Protein 7PU4 (pdb70)

Solvent-accessible surface area: 22772 Å² total; per-residue (Å²): 129,30,58,0,0,3,1,2,0,5,70,119,61,104,62,25,56,42,2,1,89,7,1,65,101,2,0,83,60,18,51,19,127,10,58,54,33,38,0,103,86,54,43,73,90,0,30,55,44,0,73,51,0,50,93,55,44,25,51,0,0,2,0,1,1,19,68,41,92,34,0,44,64,2,0,30,77,0,102,152,48,62,12,17,3,0,0,5,37,90,25,3,97,22,159,57,48,5,33,0,8,1,77,6,39,19,99,95,0,0,33,26,0,0,90,29,0,7,148,15,2,71,84,107,68,69,105,66,5,24,3,2,2,3,11,1,70,100,109,30,128,49,2,90,40,17,4,76,0,0,24,46,25,1,95,138,85,119,51,17,48,80,35,15,79,82,14,0,80,43,60,84,114,46,0,81,57,13,1,91,60,16,13,94,67,59,72,84,1,54,0,2,0,0,5,15,0,31,0,0,24,0,0,21,41,2,0,85,77,64,51,50,93,82,0,54,0,0,0,0,33,13,40,74,92,0,11,72,4,2,54,129,48,49,14,0,0,0,0,0,23,10,7,24,91,2,0,0,28,13,0,0,0,8,0,1,5,38,69,121,52,25,149,63,16,1,23,56,9,37,17,14,5,35,41,0,7,94,101,52,24,74,105,39,77,129,190,73,17,72,0,0,3,1,2,0,5,60,125,65,106,74,17,52,57,2,0,87,15,2,64,110,3,0,83,62,14,34,7,37,10,60,38,32,41,0,127,95,68,51,69,30,0,34,57,47,0,79,52,0,49,94,47,44,24,48,0,0,1,0,0,0,28,66,43,90,38,0,46,68,1,0,72,81,0,106,92,51,64,11,13,3,0,0,6,33,92,28,6,94,19,157,49,33,4,33,0,11,1,75,7,26,17,100,91,0,0,28,29,0,0,90,34,0,11,152,17,0,76,92,89,53,73,137,34,140,86,1,11,4,0,1,0,10,0,80,104,108,29,115,49,3,82,39,16,4,77,0,0,22,50,19,2,96,137,86,121,44,16,108,70,30,13,79,79,30,0,95,46,60,114,114,36,0,74,75,20,0,85,75,3,18,160,71,57,75,75,0,71,0,0,0,0,6,15,0,30,0,0,14,1,0,22,32,1,0,69,75,62,54,57,85,65,0,38,0,0,0,0,40,12,43,74,83,0,6,70,3,3,109,108,52,82,11,0,0,0,0,0,31,14,11,26,90,4,0,0,37,13,0,0,0,8,0,0,5,38,68,124,51,22,144,53,18,0,24,60,10,39,14,7,6,30,40,0,8,94,103,56,11,100,114,38,102

B-factor: mean 43.07, std 12.14, range [23.6, 108.18]

InterPro domains:
  IPR025997 Periplasmic binding protein [PF13407] (34-293)
  IPR028082 Periplasmic binding protein-like I [SSF53822] (11-318)

Radius of gyration: 25.42 Å; Cα contacts (8 Å, |Δi|>4): 1261; chains: 4; bounding box: 66×58×66 Å

Organism: Thermotoga maritima (strain ATCC 43589 / DSM 3109 / JCM 10099 / NBRC 100826 / MSB8) (NCBI:txid243274)

Nearest PDB structures (foldseek):
  7pu4-assembly2_C  TM=9.913E-01  e=2.679E-23  Thermotoga maritima MSB8
  2fn9-assembly2_B  TM=9.863E-01  e=1.160E-19  Thermotoga maritima MSB8
  2fn8-assembly1_A  TM=9.149E-01  e=9.519E-20  Thermotoga maritima MSB8
  4ry0-assembly1_A  TM=9.116E-01  e=3.263E-10  Rhizobium etli CFN 42
  4ys6-assembly1_A  TM=8.761E-01  e=2.545E-07  Lachnoclostridium phytofermentans ISDg

Structure (mmCIF, N/CA/C/O backbone):
data_7PU4
#
_entry.id   7PU4
#
_cell.length_a   65.210
_cell.length_b   84.200
_cell.length_c   103.800
_cell.angle_alpha   90.000
_cell.angle_beta   90.000
_cell.angle_gamma   90.000
#
_symmetry.space_group_name_H-M   'P 21 21 21'
#
loop_
_entity.id
_entity.type
_entity.pdbx_description
1 polymer 'Ribose ABC transporter, periplasmic ribose-binding protein'
2 polymer 'Ribose ABC transporter, periplasmic ribose-binding protein'
3 water water
#
loop_
_atom_site.group_PDB
_atom_site.id
_atom_site.type_symbol
_atom_site.label_atom_id
_atom_site.label_alt_id
_atom_site.label_comp_id
_atom_site.label_asym_id
_atom_site.label_entity_id
_atom_site.label_seq_id
_atom_site.pdbx_PDB_ins_code
_atom_site.Cartn_x
_atom_site.Cartn_y
_atom_site.Cartn_z
_atom_site.occupancy
_atom_site.B_iso_or_equiv
_atom_site.auth_seq_id
_atom_site.auth_comp_id
_atom_site.auth_asym_id
_atom_site.auth_atom_id
_atom_site.pdbx_PDB_model_num
ATOM 1 N N . LYS A 1 2 ? -30.97446 1.71972 -37.39068 1.000 70.12111 2 LYS A N 1
ATOM 2 C CA . LYS A 1 2 ? -30.99890 2.50787 -38.62240 1.000 74.19263 2 LYS A CA 1
ATOM 3 C C . LYS A 1 2 ? -30.44760 3.90532 -38.36496 1.000 71.39536 2 LYS A C 1
ATOM 4 O O . LYS A 1 2 ? -30.86082 4.59399 -37.43291 1.000 72.39742 2 LYS A O 1
ATOM 6 N N . GLY A 1 3 ? -29.51526 4.31663 -39.21090 1.000 53.87025 3 GLY A N 1
ATOM 7 C CA . GLY A 1 3 ? -28.72283 5.50351 -39.00393 1.000 45.11674 3 GLY A CA 1
ATOM 8 C C . GLY A 1 3 ? -27.26573 5.21320 -39.26671 1.000 40.97896 3 GLY A C 1
ATOM 9 O O . GLY A 1 3 ? -26.87788 4.09935 -39.61631 1.000 39.71956 3 GLY A O 1
ATOM 10 N N . LYS A 1 4 ? -26.44262 6.24871 -39.09532 1.000 36.19304 4 LYS A N 1
ATOM 11 C CA . LYS A 1 4 ? -25.02891 6.12199 -39.41324 1.000 35.73492 4 LYS A CA 1
ATOM 12 C C . LYS A 1 4 ? -24.16593 6.86907 -38.40798 1.000 35.86625 4 LYS A C 1
ATOM 13 O O . LYS A 1 4 ? -24.55108 7.92684 -37.89282 1.000 33.66549 4 LYS A O 1
ATOM 19 N N . MET A 1 5 ? -22.99720 6.29302 -38.11333 1.000 34.68537 5 MET A N 1
ATOM 20 C CA . MET A 1 5 ? -22.02664 6.93315 -37.23870 1.000 33.01872 5 MET A CA 1
ATOM 21 C C . MET A 1 5 ? -20.70882 7.18973 -37.94254 1.000 32.61607 5 MET A C 1
ATOM 22 O O . MET A 1 5 ? -20.23472 6.37012 -38.73991 1.000 32.01480 5 MET A O 1
ATOM 27 N N . ALA A 1 6 ? -20.14171 8.35778 -37.64641 1.000 31.86977 6 ALA A N 1
ATOM 28 C CA . ALA A 1 6 ? -18.84569 8.75251 -38.17025 1.000 31.06735 6 ALA A CA 1
ATOM 29 C C . ALA A 1 6 ? -17.78029 8.39126 -37.14234 1.000 33.26370 6 ALA A C 1
ATOM 30 O O . ALA A 1 6 ? -17.89547 8.76243 -35.96519 1.000 34.05170 6 ALA A O 1
ATOM 32 N N . ILE A 1 7 ? -16.77637 7.62799 -37.57651 1.000 29.96029 7 ILE A N 1
ATOM 33 C CA . ILE A 1 7 ? -15.64877 7.22294 -36.73506 1.000 29.69761 7 ILE A CA 1
ATOM 34 C C . ILE A 1 7 ? -14.47590 8.12596 -37.08696 1.000 32.16989 7 ILE A C 1
ATOM 35 O O . ILE A 1 7 ? -13.79591 7.92573 -38.09622 1.000 31.86181 7 ILE A O 1
ATOM 40 N N . VAL A 1 8 ? -14.23901 9.13827 -36.26353 1.000 30.24110 8 VAL A N 1
ATOM 41 C CA . VAL A 1 8 ? -13.26664 10.17758 -36.57606 1.000 31.82165 8 VAL A CA 1
ATOM 42 C C . VAL A 1 8 ? -12.01722 9.88113 -35.75845 1.000 35.66892 8 VAL A C 1
ATOM 43 O O . VAL A 1 8 ? -12.00754 10.02270 -34.52561 1.000 34.53788 8 VAL A O 1
ATOM 47 N N . ILE A 1 9 ? -10.96610 9.42512 -36.43216 1.000 31.65365 9 ILE A N 1
ATOM 48 C CA . ILE A 1 9 ? -9.77578 8.92405 -35.75709 1.000 31.79721 9 ILE A CA 1
ATOM 49 C C . ILE A 1 9 ? -8.65028 9.92645 -35.98433 1.000 36.67832 9 ILE A C 1
ATOM 50 O O . ILE A 1 9 ? -8.54261 10.52551 -37.06369 1.000 37.68854 9 ILE A O 1
ATOM 55 N N . SER A 1 10 ? -7.84257 10.15460 -34.94342 1.000 37.23812 10 SER A N 1
ATOM 56 C CA . SER A 1 10 ? -6.83518 11.21203 -35.00668 1.000 36.31020 10 SER A CA 1
ATOM 57 C C . SER A 1 10 ? -5.75937 10.91149 -36.04384 1.000 38.98570 10 SER A C 1
ATOM 58 O O . SER A 1 10 ? -5.25400 11.83247 -36.70456 1.000 40.80299 10 SER A O 1
ATOM 61 N N . THR A 1 11 ? -5.42988 9.63414 -36.22511 1.000 38.66937 11 THR A N 1
ATOM 62 C CA . THR A 1 11 ? -4.44537 9.21392 -37.20671 1.000 39.36301 11 THR A CA 1
ATOM 63 C C . THR A 1 11 ? -4.65809 7.73106 -37.45177 1.000 38.84299 11 THR A C 1
ATOM 64 O O . THR A 1 11 ? -5.41011 7.06271 -36.74330 1.000 36.68114 11 THR A O 1
ATOM 68 N N . LEU A 1 12 ? -3.99026 7.22636 -38.48064 1.000 40.60388 12 LEU A N 1
ATOM 69 C CA . LEU A 1 12 ? -3.93119 5.79002 -38.71687 1.000 40.27757 12 LEU A CA 1
ATOM 70 C C . LEU A 1 12 ? -2.48338 5.32821 -38.84033 1.000 42.01914 12 LEU A C 1
ATOM 71 O O . LEU A 1 12 ? -2.23421 4.22388 -39.32179 1.000 42.54858 12 LEU A O 1
ATOM 76 N N . ASN A 1 13 ? -1.52485 6.16164 -38.40926 1.000 41.39281 13 ASN A N 1
ATOM 77 C CA . ASN A 1 13 ? -0.10227 5.92624 -38.64375 1.000 43.97303 13 ASN A CA 1
ATOM 78 C C . ASN A 1 13 ? 0.52421 4.96583 -37.63654 1.000 44.31889 13 ASN A C 1
ATOM 79 O O . ASN A 1 13 ? 1.75199 4.82238 -37.62046 1.000 45.86895 13 ASN A O 1
ATOM 84 N N . ASN A 1 14 ? -0.29285 4.29371 -36.82667 1.000 42.74504 14 ASN A N 1
ATOM 85 C CA . ASN A 1 14 ? 0.16341 3.43655 -35.74083 1.000 42.02392 14 ASN A CA 1
ATOM 86 C C . ASN A 1 14 ? -0.90318 2.39783 -35.41115 1.000 37.54965 14 ASN A C 1
ATOM 87 O O . ASN A 1 14 ? -2.09486 2.72700 -35.46339 1.000 37.76009 14 ASN A O 1
ATOM 92 N N . PRO A 1 15 ? -0.54290 1.15252 -35.08367 1.000 40.04490 15 PRO A N 1
ATOM 93 C CA . PRO A 1 15 ? -1.59067 0.12442 -34.90017 1.000 41.93947 15 PRO A CA 1
ATOM 94 C C . PRO A 1 15 ? -2.59282 0.41109 -33.78074 1.000 35.73371 15 PRO A C 1
ATOM 95 O O . PRO A 1 15 ? -3.73269 -0.06399 -33.86238 1.000 32.65118 15 PRO A O 1
ATOM 99 N N . TRP A 1 16 ? -2.22553 1.17277 -32.74984 1.000 38.63130 16 TRP A N 1
ATOM 100 C CA . TRP A 1 16 ? -3.18235 1.49136 -31.68743 1.000 37.00757 16 TRP A CA 1
ATOM 101 C C . TRP A 1 16 ? -4.41785 2.20047 -32.24321 1.000 34.88302 16 TRP A C 1
ATOM 102 O O . TRP A 1 16 ? -5.55328 1.84525 -31.91682 1.000 31.19322 16 TRP A O 1
ATOM 113 N N . PHE A 1 17 ? -4.21928 3.21721 -33.08508 1.000 34.83467 17 PHE A N 1
ATOM 114 C CA . PHE A 1 17 ? -5.37653 3.93924 -33.59833 1.000 32.07525 17 PHE A CA 1
ATOM 115 C C . PHE A 1 17 ? -6.12608 3.14574 -34.65501 1.000 30.85684 17 PHE A C 1
ATOM 116 O O . PHE A 1 17 ? -7.35318 3.28226 -34.77554 1.000 28.23847 17 PHE A O 1
ATOM 124 N N . VAL A 1 18 ? -5.41473 2.29564 -35.40591 1.000 33.31311 18 VAL A N 1
ATOM 125 C CA . VAL A 1 18 ? -6.07959 1.41387 -36.35259 1.000 30.84496 18 VAL A CA 1
ATOM 126 C C . VAL A 1 18 ? -7.06241 0.51918 -35.61651 1.000 30.49124 18 VAL A C 1
ATOM 127 O O . VAL A 1 18 ? -8.20756 0.34399 -36.04627 1.000 29.16923 18 VAL A O 1
ATOM 131 N N . VAL A 1 19 ? -6.64390 -0.03225 -34.47169 1.000 29.62909 19 VAL A N 1
ATOM 132 C CA . VAL A 1 19 ? -7.51654 -0.92735 -33.72066 1.000 28.32321 19 VAL A CA 1
ATOM 133 C C . VAL A 1 19 ? -8.75152 -0.18390 -33.24605 1.000 27.21719 19 VAL A C 1
ATOM 134 O O . VAL A 1 19 ? -9.87687 -0.67973 -33.37102 1.000 27.32180 19 VAL A O 1
ATOM 138 N N . LEU A 1 20 ? -8.55885 1.01943 -32.68410 1.000 28.40692 20 LEU A N 1
ATOM 139 C CA . LEU A 1 20 ? -9.69293 1.82203 -32.23752 1.000 28.84841 20 LEU A CA 1
ATOM 140 C C . LEU A 1 20 ? -10.69280 2.03423 -33.36754 1.000 27.16085 20 LEU A C 1
ATOM 141 O O . LEU A 1 20 ? -11.89759 1.81763 -33.19702 1.000 27.75259 20 LEU A O 1
ATOM 146 N N . ALA A 1 21 ? -10.19185 2.43854 -34.53964 1.000 28.52613 21 ALA A N 1
ATOM 147 C CA . ALA A 1 21 ? -11.06476 2.82621 -35.64326 1.000 28.33041 21 ALA A CA 1
ATOM 148 C C . ALA A 1 21 ? -11.83159 1.62981 -36.19645 1.000 27.30608 21 ALA A C 1
ATOM 149 O O . ALA A 1 21 ? -13.06172 1.68851 -36.35579 1.000 26.72103 21 ALA A O 1
ATOM 151 N N . GLU A 1 22 ? -11.12618 0.53792 -36.50972 1.000 26.74421 22 GLU A N 1
ATOM 152 C CA . GLU A 1 22 ? -11.82307 -0.60390 -37.09085 1.000 27.41878 22 GLU A CA 1
ATOM 153 C C . GLU A 1 22 ? -12.78747 -1.23197 -36.09862 1.000 26.41984 22 GLU A C 1
ATOM 154 O O . GLU A 1 22 ? -13.85005 -1.73139 -36.50091 1.000 26.33752 22 GLU A O 1
ATOM 160 N N . THR A 1 23 ? -12.46566 -1.17758 -34.79505 1.000 26.24762 23 THR A N 1
ATOM 161 C CA . THR A 1 23 ? -13.34164 -1.78292 -33.79411 1.000 26.92004 23 THR A CA 1
ATOM 162 C C . THR A 1 23 ? -14.62551 -0.98414 -33.64041 1.000 27.34572 23 THR A C 1
ATOM 163 O O . THR A 1 23 ? -15.71563 -1.56589 -33.58278 1.000 26.79299 23 THR A O 1
ATOM 167 N N . ALA A 1 24 ? -14.52572 0.35138 -33.58065 1.000 26.05736 24 ALA A N 1
ATOM 168 C CA . ALA A 1 24 ? -15.74016 1.15367 -33.49642 1.000 27.59990 24 ALA A CA 1
ATOM 169 C C . ALA A 1 24 ? -16.61044 0.96268 -34.73646 1.000 26.80080 24 ALA A C 1
ATOM 170 O O . ALA A 1 24 ? -17.83454 0.81151 -34.63069 1.000 25.60392 24 ALA A O 1
ATOM 172 N N . LYS A 1 25 ? -15.99821 0.95626 -35.92421 1.000 25.82599 25 LYS A N 1
ATOM 173 C CA . LYS A 1 25 ? -16.77799 0.75123 -37.13941 1.000 26.91481 25 LYS A CA 1
ATOM 174 C C . LYS A 1 25 ? -17.48004 -0.60121 -37.09911 1.000 27.68892 25 LYS A C 1
ATOM 175 O O . LYS A 1 25 ? -18.68295 -0.70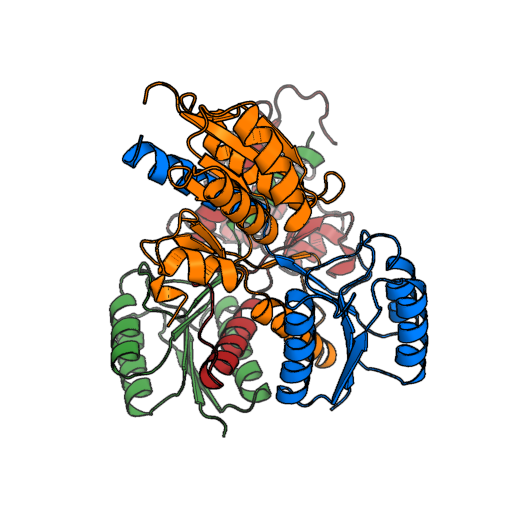403 -37.37368 1.000 29.20008 25 LYS A O 1
ATOM 181 N N . GLN A 1 26 ? -16.75006 -1.64477 -36.70950 1.000 25.15637 26 GLN A N 1
ATOM 182 C CA . GLN A 1 26 ? -17.33442 -2.98776 -36.70252 1.000 28.35602 26 GLN A CA 1
ATOM 183 C C . GLN A 1 26 ? -18.48516 -3.06994 -35.72191 1.000 28.19817 26 GLN A C 1
ATOM 184 O O . GLN A 1 26 ? -19.53809 -3.64101 -36.03087 1.000 31.60770 26 GLN A O 1
ATOM 190 N N . ARG A 1 27 ? -18.29861 -2.51288 -34.51792 1.000 24.72145 27 ARG A N 1
ATOM 191 C CA . ARG A 1 27 ? -19.35661 -2.56300 -33.51965 1.000 24.36829 27 ARG A CA 1
ATOM 192 C C . ARG A 1 27 ? -20.58766 -1.78451 -33.97596 1.000 25.87074 27 ARG A C 1
ATOM 193 O O . AR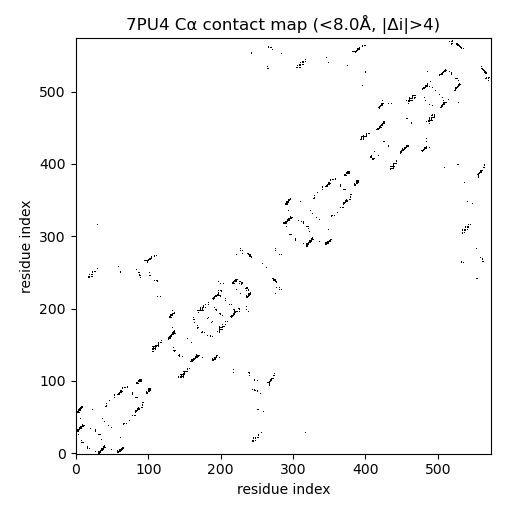G A 1 27 ? -21.71842 -2.20245 -33.72757 1.000 26.98369 27 ARG A O 1
ATOM 201 N N . ALA A 1 28 ? -20.39775 -0.61869 -34.60106 1.000 25.60066 28 ALA A N 1
ATOM 202 C CA . ALA A 1 28 ? -21.56701 0.12749 -35.06291 1.000 28.80415 28 ALA A CA 1
ATOM 203 C C . ALA A 1 28 ? -22.38418 -0.71756 -36.03795 1.000 29.03090 28 ALA A C 1
ATOM 204 O O . ALA A 1 28 ? -23.62344 -0.75606 -35.97206 1.000 27.70758 28 ALA A O 1
ATOM 206 N N . GLU A 1 29 ? -21.69547 -1.44997 -36.90564 1.000 28.31077 29 GLU A N 1
ATOM 207 C CA . GLU A 1 29 ? -22.38825 -2.24936 -37.90372 1.000 32.03277 29 GLU A CA 1
ATOM 208 C C . GLU A 1 29 ? -23.05612 -3.46298 -37.27654 1.000 30.86633 29 GLU A C 1
ATOM 209 O O . GLU A 1 29 ? -24.17517 -3.81408 -37.65793 1.000 30.92863 29 GLU A O 1
ATOM 215 N N . GLN A 1 30 ? -22.41795 -4.07500 -36.27299 1.000 31.22222 30 GLN A N 1
ATOM 216 C CA . GLN A 1 30 ? -23.07803 -5.14283 -35.51875 1.000 33.01219 30 GLN A CA 1
ATOM 217 C C . GLN A 1 30 ? -24.36475 -4.66448 -34.85508 1.000 31.66560 30 GLN A C 1
ATOM 218 O O . GLN A 1 30 ? -25.29615 -5.46245 -34.69093 1.000 33.06598 30 GLN A O 1
ATOM 224 N N . LEU A 1 31 ? -24.44096 -3.38321 -34.44823 1.000 29.60051 31 LEU A N 1
ATOM 225 C CA . LEU A 1 31 ? -25.62992 -2.83919 -33.79937 1.000 29.46311 31 LEU A CA 1
ATOM 226 C C . LEU A 1 31 ? -26.61747 -2.20368 -34.78014 1.000 32.73615 31 LEU A C 1
ATOM 227 O O . LEU A 1 31 ? -27.53223 -1.49630 -34.34273 1.000 35.51115 31 LEU A O 1
ATOM 232 N N . GLY A 1 32 ? -26.45041 -2.41681 -36.08676 1.000 34.54323 32 GLY A N 1
ATOM 233 C CA . GLY A 1 32 ? -27.47442 -2.04454 -37.04537 1.000 35.28277 32 GLY A CA 1
ATOM 234 C C . GLY A 1 32 ? -27.27444 -0.70768 -37.71510 1.000 36.21732 32 GLY A C 1
ATOM 235 O O . GLY A 1 32 ? -28.17368 -0.25009 -38.44087 1.000 37.77889 32 GLY A O 1
ATOM 236 N N . TYR A 1 33 ? -26.13253 -0.07760 -37.49907 1.000 32.44329 33 TYR A N 1
ATOM 237 C CA . TYR A 1 33 ? -25.80191 1.22105 -38.05030 1.000 34.72718 33 TYR A CA 1
ATOM 238 C C . TYR A 1 33 ? -24.85346 1.06496 -39.23588 1.000 35.79423 33 TYR A C 1
ATOM 239 O O . TYR A 1 33 ? -24.13085 0.07467 -39.36116 1.000 36.64017 33 TYR A O 1
ATOM 248 N N . GLU A 1 34 ? -24.87319 2.05326 -40.12021 1.000 33.92798 34 GLU A N 1
ATOM 249 C CA . GLU A 1 34 ? -23.78801 2.21466 -41.07167 1.000 36.49647 34 GLU A CA 1
ATOM 250 C C . GLU A 1 34 ? -22.69194 3.02951 -40.41229 1.000 34.19322 34 GLU A C 1
ATOM 251 O O . GLU A 1 34 ? -22.96240 3.82598 -39.51799 1.000 33.08280 34 GLU A O 1
ATOM 257 N N . ALA A 1 35 ? -21.44594 2.80106 -40.81486 1.000 35.51701 35 ALA A N 1
ATOM 258 C CA . ALA A 1 35 ? -20.36162 3.56587 -40.21086 1.000 33.26747 35 ALA A CA 1
ATOM 259 C C . ALA A 1 35 ? -19.24823 3.78535 -41.22265 1.000 33.25171 35 ALA A C 1
ATOM 260 O O . ALA A 1 35 ? -19.04337 2.98298 -42.13854 1.000 31.16793 35 ALA A O 1
ATOM 262 N N . THR A 1 36 ? -18.52975 4.89228 -41.04841 1.000 34.65196 36 THR A N 1
ATOM 263 C CA . THR A 1 36 ? -17.44309 5.27049 -41.93964 1.000 32.29270 36 THR A CA 1
ATOM 264 C C . THR A 1 36 ? -16.30611 5.85418 -41.12207 1.000 31.06026 36 THR A C 1
ATOM 265 O O . THR A 1 36 ? -16.54374 6.62409 -40.19208 1.000 31.85527 36 THR A O 1
ATOM 269 N N . ILE A 1 37 ? -15.07581 5.49964 -41.49091 1.000 33.14581 37 ILE A N 1
ATOM 270 C CA . ILE A 1 37 ? -13.88005 5.99076 -40.81487 1.000 30.11966 37 ILE A CA 1
ATOM 271 C C . ILE A 1 37 ? -13.32925 7.21204 -41.54415 1.000 33.14248 37 ILE A C 1
ATOM 272 O O . ILE A 1 37 ? -13.15415 7.20249 -42.77807 1.000 33.25871 37 ILE A O 1
ATOM 277 N N . PHE A 1 38 ? -13.06851 8.26982 -40.77918 1.000 31.93848 38 PHE A N 1
ATOM 278 C CA . PHE A 1 38 ? -12.43644 9.49193 -41.25825 1.000 33.07492 38 PHE A CA 1
ATOM 279 C C . PHE A 1 38 ? -11.09323 9.66816 -40.55881 1.000 35.77046 38 PHE A C 1
ATOM 280 O O . PHE A 1 38 ? -11.05283 9.83299 -39.33802 1.000 34.56865 38 PHE A O 1
ATOM 288 N N . ASP A 1 39 ? -10.00365 9.67492 -41.32730 1.000 34.27764 39 ASP A N 1
ATOM 289 C CA . ASP A 1 39 ? -8.65261 9.80933 -40.77543 1.000 39.27541 39 ASP A CA 1
ATOM 290 C C . ASP A 1 39 ? -8.23110 11.28564 -40.76785 1.000 39.83498 39 ASP A C 1
ATOM 291 O O . ASP A 1 39 ? -8.20513 11.93675 -41.81883 1.000 40.47008 39 ASP A O 1
ATOM 296 N N . SER A 1 40 ? -7.89593 11.81643 -39.58399 1.000 38.49918 40 SER A N 1
ATOM 297 C CA . SER A 1 40 ? -7.47266 13.21529 -39.50699 1.000 41.89141 40 SER A CA 1
ATOM 298 C C . SER A 1 40 ? -5.99548 13.40684 -39.83342 1.000 43.00858 40 SER A C 1
ATOM 299 O O . SER A 1 40 ? -5.56524 14.55370 -39.98359 1.000 45.76393 40 SER A O 1
ATOM 302 N N . GLN A 1 41 ? -5.20946 12.32322 -39.89615 1.000 43.04126 41 GLN A N 1
ATOM 303 C CA . GLN A 1 41 ? -3.77390 12.37879 -40.21261 1.000 42.76708 41 GLN A CA 1
ATOM 304 C C . GLN A 1 41 ? -3.03004 13.37511 -39.33143 1.000 46.17268 41 GLN A C 1
ATOM 305 O O . GLN A 1 41 ? -2.11675 14.07519 -39.78971 1.000 47.87011 41 GLN A O 1
ATOM 311 N N . ASN A 1 42 ? -3.44208 13.45702 -38.06247 1.000 45.13077 42 ASN A N 1
ATOM 312 C CA . ASN A 1 42 ? -2.82728 14.33130 -37.06082 1.000 45.09210 42 ASN A CA 1
ATOM 313 C C . ASN A 1 42 ? -2.88352 15.79323 -37.48642 1.000 48.04127 42 ASN A C 1
ATOM 314 O O . ASN A 1 42 ? -1.94160 16.55087 -37.27007 1.000 49.97319 42 ASN A O 1
ATOM 319 N N . ASP A 1 43 ? -4.00076 16.19444 -38.08973 1.000 47.56710 43 ASP A N 1
ATOM 320 C CA . ASP A 1 43 ? -4.17741 17.54990 -38.60313 1.000 51.06874 43 ASP A CA 1
ATOM 321 C C . ASP A 1 43 ? -5.56412 18.04024 -38.20603 1.000 48.52958 43 ASP A C 1
ATOM 322 O O . ASP A 1 43 ? -6.56714 17.53320 -38.71073 1.000 46.77918 43 ASP A O 1
ATOM 327 N N . THR A 1 44 ? -5.62510 19.03737 -37.31768 1.000 48.68358 44 THR A N 1
ATOM 328 C CA . THR A 1 44 ? -6.92357 19.54963 -36.88535 1.000 47.81385 44 THR A CA 1
ATOM 329 C C . THR A 1 44 ? -7.68287 20.23401 -38.02386 1.000 47.48953 44 THR A C 1
ATOM 330 O O . THR A 1 44 ? -8.91974 20.22729 -38.02842 1.000 44.52205 44 THR A O 1
ATOM 334 N N . ALA A 1 45 ? -6.98169 20.80402 -39.00904 1.000 51.28897 45 ALA A N 1
ATOM 335 C CA . ALA A 1 45 ? -7.68758 21.33275 -40.17744 1.000 50.61582 45 ALA A CA 1
ATOM 336 C C . ALA A 1 45 ? -8.39221 20.21415 -40.95562 1.000 49.85572 45 ALA A C 1
ATOM 337 O O . ALA A 1 45 ? -9.53433 20.38728 -41.40150 1.000 50.13191 45 ALA A O 1
ATOM 339 N N . LYS A 1 46 ? -7.72647 19.06787 -41.14011 1.000 47.53358 46 LYS A N 1
ATOM 340 C CA . LYS A 1 46 ? -8.36161 17.93293 -41.81147 1.000 48.45679 46 LYS A CA 1
ATOM 341 C C . LYS A 1 46 ? -9.50687 17.37257 -40.97418 1.000 46.19199 46 LYS A C 1
ATOM 342 O O . LYS A 1 46 ? -10.55801 16.99282 -41.50804 1.000 42.46652 46 LYS A O 1
ATOM 348 N N . GLU A 1 47 ? -9.31276 17.30370 -39.65949 1.000 43.87076 47 GLU A N 1
ATOM 349 C CA . GLU A 1 47 ? -10.40223 16.93767 -38.76335 1.000 44.50999 47 GLU A CA 1
ATOM 350 C C . GLU A 1 47 ? -11.60112 17.86617 -38.94322 1.000 43.71301 47 GLU A C 1
ATOM 351 O O . GLU A 1 47 ? -12.73990 17.40238 -39.07248 1.000 42.36858 47 GLU A O 1
ATOM 357 N N . SER A 1 48 ? -11.36438 19.18880 -38.94229 1.000 45.58519 48 SER A N 1
ATOM 358 C CA . SER A 1 48 ? -12.45453 20.14195 -39.14139 1.000 45.64287 48 SER A CA 1
ATOM 359 C C . SER A 1 48 ? -13.14855 19.92670 -40.48009 1.000 48.30183 48 SER A C 1
ATOM 360 O O . SER A 1 48 ? -14.38585 19.95388 -40.55764 1.000 46.80454 48 SER A O 1
ATOM 363 N N . ALA A 1 49 ? -12.37035 19.73421 -41.55055 1.000 44.66386 49 ALA A N 1
ATOM 364 C CA . ALA A 1 49 ? -12.97782 19.48748 -42.84781 1.000 47.93223 49 ALA A CA 1
ATOM 365 C C . ALA A 1 49 ? -13.83518 18.22849 -42.81101 1.000 44.50399 49 ALA A C 1
ATOM 366 O O . ALA A 1 49 ? -14.92907 18.20014 -43.38832 1.000 44.50703 49 ALA A O 1
ATOM 368 N N . HIS A 1 50 ? -13.37140 17.18487 -42.11952 1.000 43.72746 50 HIS A N 1
ATOM 369 C CA . HIS A 1 50 ? -14.20181 15.99505 -41.98308 1.000 41.32289 50 HIS A CA 1
ATOM 370 C C . HIS A 1 50 ? -15.49121 16.31111 -41.22974 1.000 42.58067 50 HIS A C 1
ATOM 371 O O . HIS A 1 50 ? -16.57568 15.85732 -41.62084 1.000 38.91061 50 HIS A O 1
ATOM 378 N N . PHE A 1 51 ? -15.39526 17.08108 -40.13361 1.000 43.32949 51 PHE A N 1
ATOM 379 C CA . PHE A 1 51 ? -16.60388 17.45145 -39.40656 1.000 43.37968 51 PHE A CA 1
ATOM 380 C C . PHE A 1 51 ? -17.57087 18.18625 -40.32567 1.000 45.55473 51 PHE A C 1
ATOM 381 O O . PHE A 1 51 ? -18.78603 17.95988 -40.27128 1.000 46.79281 51 PHE A O 1
ATOM 389 N N . ASP A 1 52 ? -17.04696 19.04184 -41.20521 1.000 46.08491 52 ASP A N 1
ATOM 390 C CA . ASP A 1 52 ? -17.91330 19.71546 -42.16526 1.000 45.20129 52 ASP A CA 1
ATOM 391 C C . ASP A 1 52 ? -18.66604 18.69602 -43.00505 1.000 45.90195 52 ASP A C 1
ATOM 392 O O . ASP A 1 52 ? -19.89468 18.76993 -43.13905 1.000 47.59127 52 ASP A O 1
ATOM 397 N N . ALA A 1 53 ? -17.93789 17.72587 -43.56834 1.000 44.18114 53 ALA A N 1
ATOM 398 C CA . ALA A 1 53 ? -18.57495 16.70384 -44.39178 1.000 46.59456 53 ALA A CA 1
ATOM 399 C C . ALA A 1 53 ? -19.59805 15.92362 -43.58554 1.000 44.05617 53 ALA A C 1
ATOM 400 O O . ALA A 1 53 ? -20.70366 15.64219 -44.07130 1.000 43.27360 53 ALA A O 1
ATOM 402 N N . ILE A 1 54 ? -19.24130 15.57383 -42.34529 1.000 42.78823 54 ILE A N 1
ATOM 403 C CA . ILE A 1 54 ? -20.08751 14.73941 -41.49816 1.000 40.02081 54 ILE A CA 1
ATOM 404 C C . ILE A 1 54 ? -21.39933 15.44939 -41.17603 1.000 43.74487 54 ILE A C 1
ATOM 405 O O . ILE A 1 54 ? -22.48337 14.85027 -41.23517 1.000 39.90645 54 ILE A O 1
ATOM 410 N N . ILE A 1 55 ? -21.32164 16.74082 -40.83804 1.000 44.78160 55 ILE A N 1
ATOM 411 C CA . ILE A 1 55 ? -22.52956 17.53044 -40.59915 1.000 49.56087 55 ILE A CA 1
ATOM 412 C C . ILE A 1 55 ? -23.34797 17.65121 -41.87433 1.000 44.66286 55 ILE A C 1
ATOM 413 O O . ILE A 1 55 ? -24.57349 17.48836 -41.86478 1.000 46.17855 55 ILE A O 1
ATOM 418 N N . ALA A 1 56 ? -22.68544 17.95012 -42.99027 1.000 45.91286 56 ALA A N 1
ATOM 419 C CA . ALA A 1 56 ? -23.41799 18.14493 -44.23791 1.000 46.72415 56 ALA A CA 1
ATOM 420 C C . ALA A 1 56 ? -24.15846 16.87224 -44.64769 1.000 46.92443 56 ALA A C 1
ATOM 421 O O . ALA A 1 56 ? -25.26760 16.94122 -45.19765 1.000 47.11770 56 ALA A O 1
ATOM 423 N N . ALA A 1 57 ? -23.56147 15.70302 -44.38049 1.000 47.31686 57 ALA A N 1
ATOM 424 C CA . ALA A 1 57 ? -24.10907 14.39388 -44.72983 1.000 45.85584 57 ALA A CA 1
ATOM 425 C C . ALA A 1 57 ? -25.15760 13.88823 -43.74383 1.000 45.76000 57 ALA A C 1
ATOM 426 O O . ALA A 1 57 ? -25.72455 12.81278 -43.96778 1.000 45.01541 57 ALA A O 1
ATOM 428 N N . GLY A 1 58 ? -25.41321 14.61223 -42.65880 1.000 46.63372 58 GLY A N 1
ATOM 429 C CA . GLY A 1 58 ? -26.48521 14.24933 -41.74819 1.000 45.35612 58 GLY A CA 1
ATOM 430 C C . GLY A 1 58 ? -26.23071 12.99510 -40.94108 1.000 42.17994 58 GLY A C 1
ATOM 431 O O . GLY A 1 58 ? -27.14529 12.17482 -40.78183 1.000 41.93323 58 GLY A O 1
ATOM 432 N N . TYR A 1 59 ? -25.00793 12.82088 -40.43299 1.000 41.87266 59 TYR A N 1
ATOM 433 C CA . TYR A 1 59 ? -24.68933 11.69087 -39.56618 1.000 39.20286 59 TYR A CA 1
ATOM 434 C C . TYR A 1 59 ? -25.41774 11.81157 -38.23710 1.000 38.82637 59 TYR A C 1
ATOM 435 O O . TYR A 1 59 ? -25.70748 12.91234 -37.75597 1.000 38.32023 59 TYR A O 1
ATOM 444 N N . ASP A 1 60 ? -25.67580 10.65609 -37.62642 1.000 36.76256 60 ASP A N 1
ATOM 445 C CA . ASP A 1 60 ? -26.48396 10.58481 -36.41958 1.000 40.48872 60 ASP A CA 1
ATOM 446 C C . ASP A 1 60 ? -25.66488 10.66688 -35.12956 1.000 37.29794 60 ASP A C 1
ATOM 447 O O . ASP A 1 60 ? -26.21436 11.03990 -34.08372 1.000 36.55182 60 ASP A O 1
ATOM 452 N N . ALA A 1 61 ? -24.37040 10.35872 -35.18244 1.000 36.73917 61 ALA A N 1
ATOM 453 C CA . ALA A 1 61 ? -23.49973 10.39238 -34.01411 1.000 35.52237 61 ALA A CA 1
ATOM 454 C C . ALA A 1 61 ? -22.06120 10.31522 -34.48699 1.000 36.13566 61 ALA A C 1
ATOM 455 O O . ALA A 1 61 ? -21.77720 9.74624 -35.54577 1.000 32.84555 61 ALA A O 1
ATOM 457 N N . ILE A 1 62 ? -21.16679 10.91205 -33.70505 1.000 34.23039 62 ILE A N 1
ATOM 458 C CA . ILE A 1 62 ? -19.73643 10.90110 -33.97395 1.000 32.00658 62 ILE A CA 1
ATOM 459 C C . ILE A 1 62 ? -19.02887 10.14497 -32.85413 1.000 33.13154 62 ILE A C 1
ATOM 460 O O . ILE A 1 62 ? -19.22597 10.44909 -31.67219 1.000 31.71475 62 ILE A O 1
ATOM 465 N N . ILE A 1 63 ? -18.21739 9.16045 -33.23034 1.000 31.82248 63 ILE A N 1
ATOM 466 C CA . ILE A 1 63 ? -17.28860 8.48494 -32.32840 1.000 31.25637 63 ILE A CA 1
ATOM 467 C C . ILE A 1 63 ? -15.93683 9.12638 -32.57575 1.000 32.63210 63 ILE A C 1
ATOM 468 O O . ILE A 1 63 ? -15.37801 8.99187 -33.66773 1.000 34.19387 63 ILE A O 1
ATOM 473 N N . PHE A 1 64 ? -15.42980 9.88367 -31.60446 1.000 30.27223 64 PHE A N 1
ATOM 474 C CA . PHE A 1 64 ? -14.42045 10.90398 -31.86868 1.000 31.74514 64 PHE A CA 1
ATOM 475 C C . PHE A 1 64 ? -13.13772 10.61084 -31.10375 1.000 32.51545 64 PHE A C 1
ATOM 476 O O . PHE A 1 64 ? -13.16263 10.40057 -29.89246 1.000 32.81660 64 PHE A O 1
ATOM 484 N N . ASN A 1 65 ? -12.01339 10.63153 -31.80808 1.000 32.80166 65 ASN A N 1
ATOM 485 C CA . ASN A 1 65 ? -10.68899 10.52148 -31.19912 1.000 34.40330 65 ASN A CA 1
ATOM 486 C C . ASN A 1 65 ? -9.97546 11.83095 -31.54752 1.000 35.70308 65 ASN A C 1
ATOM 487 O O . ASN A 1 65 ? -9.33182 11.92543 -32.60329 1.000 35.22264 65 ASN A O 1
ATOM 492 N N . PRO A 1 66 ? -10.09838 12.87520 -30.70776 1.000 35.63781 66 PRO A N 1
ATOM 493 C CA . PRO A 1 66 ? -9.64069 14.23018 -31.10192 1.000 35.48803 66 PRO A CA 1
ATOM 494 C C . PRO A 1 66 ? -8.14239 14.30539 -31.39037 1.000 39.30852 66 PRO A C 1
ATOM 495 O O . PRO A 1 66 ? -7.33108 13.69193 -30.69636 1.000 38.52181 66 PRO A O 1
ATOM 499 N N . THR A 1 67 ? -7.76847 15.11802 -32.39357 1.000 36.80242 67 THR A N 1
ATOM 500 C CA . THR A 1 67 ? -6.34377 15.37270 -32.62298 1.000 39.87160 67 THR A CA 1
ATOM 501 C C . THR A 1 67 ? -5.72135 16.18295 -31.48795 1.000 44.62264 67 THR A C 1
ATOM 502 O O . THR A 1 67 ? -4.54853 15.97933 -31.14692 1.000 45.50503 67 THR A O 1
ATOM 506 N N . ASP A 1 68 ? -6.47477 17.09984 -30.88965 1.000 40.57233 68 ASP A N 1
ATOM 507 C CA . ASP A 1 68 ? -5.90846 17.98432 -29.87848 1.000 44.97434 68 ASP A CA 1
ATOM 508 C C . ASP A 1 68 ? -6.96692 18.30450 -28.83461 1.000 44.80223 68 ASP A C 1
ATOM 509 O O . ASP A 1 68 ? -8.08230 18.70252 -29.18717 1.000 47.12257 68 ASP A O 1
ATOM 514 N N . ALA A 1 69 ? -6.61027 18.15748 -27.55427 1.000 43.24682 69 ALA A N 1
ATOM 515 C CA . ALA A 1 69 ? -7.59683 18.37189 -26.50289 1.000 46.04647 69 ALA A CA 1
ATOM 516 C C . ALA A 1 69 ? -8.09988 19.81112 -26.46115 1.000 47.59348 69 ALA A C 1
ATOM 517 O O . ALA A 1 69 ? -9.20878 20.05366 -25.97014 1.000 48.48860 69 ALA A O 1
ATOM 519 N N . ASP A 1 70 ? -7.32419 20.77211 -26.97716 1.000 46.48401 70 ASP A N 1
ATOM 520 C CA . ASP A 1 70 ? -7.78411 22.14244 -27.14789 1.000 49.98002 70 ASP A CA 1
ATOM 521 C C . ASP A 1 70 ? -8.25811 22.42903 -28.56609 1.000 48.54239 70 ASP A C 1
ATOM 522 O O . ASP A 1 70 ? -9.33765 23.00260 -28.75511 1.000 46.76550 70 ASP A O 1
ATOM 527 N N . GLY A 1 71 ? -7.47397 22.02954 -29.57210 1.000 48.23445 71 GLY A N 1
ATOM 528 C CA . GLY A 1 71 ? -7.80852 22.35488 -30.95106 1.000 46.40233 71 GLY A CA 1
ATOM 529 C C . GLY A 1 71 ? -9.11297 21.74740 -31.43654 1.000 45.76689 71 GLY A C 1
ATOM 530 O O . GLY A 1 71 ? -9.73253 22.29209 -32.36400 1.000 45.83338 71 GLY A O 1
ATOM 531 N N . SER A 1 72 ? -9.54730 20.62573 -30.84039 1.000 42.87626 72 SER A N 1
ATOM 532 C CA . SER A 1 72 ? -10.74920 19.94048 -31.30445 1.000 43.24486 72 SER A CA 1
ATOM 533 C C . SER A 1 72 ? -12.04518 20.44483 -30.67377 1.000 43.81176 72 SER A C 1
ATOM 534 O O . SER A 1 72 ? -13.12110 19.97533 -31.06327 1.000 44.14732 72 SER A O 1
ATOM 537 N N . ILE A 1 73 ? -11.98597 21.36454 -29.70446 1.000 45.30437 73 ILE A N 1
ATOM 538 C CA . ILE A 1 73 ? -13.21114 21.82442 -29.05507 1.000 44.03291 73 ILE A CA 1
ATOM 539 C C . ILE A 1 73 ? -14.13289 22.50263 -30.06532 1.000 49.77437 73 ILE A C 1
ATOM 540 O O . ILE A 1 73 ? -15.34237 22.23338 -30.11417 1.000 49.16739 73 ILE A O 1
ATOM 545 N N . ALA A 1 74 ? -13.57161 23.40050 -30.87992 1.000 49.16438 74 ALA A N 1
ATOM 546 C CA . ALA A 1 74 ? -14.35405 24.06954 -31.91449 1.000 51.25320 74 ALA A CA 1
ATOM 547 C C . ALA A 1 74 ? -15.12720 23.05275 -32.75327 1.000 51.12881 74 ALA A C 1
ATOM 548 O O . ALA A 1 74 ? -16.31584 23.24258 -33.03336 1.000 51.86273 74 ALA A O 1
ATOM 550 N N . ASN A 1 75 ? -14.48859 21.94065 -33.11252 1.000 46.49547 75 ASN A N 1
ATOM 551 C CA . ASN A 1 75 ? -15.18138 20.93713 -33.92142 1.000 48.09957 75 ASN A CA 1
ATOM 552 C C . ASN A 1 75 ? -16.33757 20.28863 -33.15478 1.000 48.15079 75 ASN A C 1
ATOM 553 O O . ASN A 1 75 ? -17.43654 20.13307 -33.69571 1.000 44.07750 75 ASN A O 1
ATOM 558 N N . VAL A 1 76 ? -16.12262 19.89956 -31.89089 1.000 46.41489 76 VAL A N 1
ATOM 559 C CA . VAL A 1 76 ? -17.23734 19.33521 -31.12760 1.000 43.19250 76 VAL A CA 1
ATOM 560 C C . VAL A 1 76 ? -18.32962 20.38481 -30.93978 1.000 50.07393 76 VAL A C 1
ATOM 561 O O . VAL A 1 76 ? -19.52989 20.06811 -30.95856 1.000 49.40080 76 VAL A O 1
ATOM 565 N N . LYS A 1 77 ? -17.92772 21.64619 -30.74307 1.000 48.53494 77 LYS A N 1
ATOM 566 C CA . LYS A 1 77 ? -18.89807 22.73693 -30.66593 1.000 49.63749 77 LYS A CA 1
ATOM 567 C C . LYS A 1 77 ? -19.72566 22.82723 -31.94273 1.000 51.09926 77 LYS A C 1
ATOM 568 O O . LYS A 1 77 ? -20.93854 23.04584 -31.88566 1.000 51.80308 77 LYS A O 1
ATOM 570 N N . ARG A 1 78 ? -19.10297 22.62404 -33.10642 1.000 49.10279 78 ARG A N 1
ATOM 571 C CA . ARG A 1 78 ? -19.88027 22.71470 -34.34572 1.000 53.07027 78 ARG A CA 1
ATOM 572 C C . ARG A 1 78 ? -20.81537 21.52226 -34.51024 1.000 50.03833 78 ARG A C 1
ATOM 573 O O . ARG A 1 78 ? -21.91029 21.67795 -35.06537 1.000 50.09779 78 ARG A O 1
ATOM 581 N N . ALA A 1 79 ? -20.40806 20.33636 -34.03774 1.000 51.79593 79 ALA A N 1
ATOM 582 C CA . ALA A 1 79 ? -21.28715 19.16996 -34.07976 1.000 47.42641 79 ALA A CA 1
ATOM 583 C C . ALA A 1 79 ? -22.48746 19.36292 -33.16944 1.000 49.11792 79 ALA A C 1
ATOM 584 O O . ALA A 1 79 ? -23.62747 19.09834 -33.56392 1.000 48.73439 79 ALA A O 1
ATOM 586 N N . LYS A 1 80 ? -22.23020 19.76559 -31.92114 1.000 48.76447 80 LYS A N 1
ATOM 587 C CA . LYS A 1 80 ? -23.28076 20.20063 -31.00562 1.000 55.74395 80 LYS A CA 1
ATOM 588 C C . LYS A 1 80 ? -24.24346 21.19977 -31.65966 1.000 52.71724 80 LYS A C 1
ATOM 589 O O . LYS A 1 80 ? -25.46519 21.02269 -31.60815 1.000 54.17837 80 LYS A O 1
ATOM 594 N N . GLU A 1 81 ? -23.72372 22.26128 -32.28165 1.000 50.98981 81 GLU A N 1
ATOM 595 C CA . GLU A 1 81 ? -24.63942 23.23426 -32.87501 1.000 55.72001 81 GLU A CA 1
ATOM 596 C C . GLU A 1 81 ? -25.42837 22.61481 -34.01659 1.000 54.18983 81 GLU A C 1
ATOM 597 O O . GLU A 1 81 ? -26.58066 22.99476 -34.25615 1.000 55.24002 81 GLU A O 1
ATOM 603 N N . ALA A 1 82 ? -24.83488 21.65081 -34.71323 1.000 54.57833 82 ALA A N 1
ATOM 604 C CA . ALA A 1 82 ? -25.52762 20.92115 -35.76556 1.000 54.34323 82 ALA A CA 1
ATOM 605 C C . ALA A 1 82 ? -26.52362 19.89726 -35.23059 1.000 52.22931 82 ALA A C 1
ATOM 606 O O . ALA A 1 82 ? -27.31407 19.36576 -36.01788 1.000 49.64867 82 ALA A O 1
ATOM 608 N N . GLY A 1 83 ? -26.53742 19.63894 -33.92092 1.000 50.10229 83 GLY A N 1
ATOM 609 C CA . GLY A 1 83 ? -27.36676 18.57191 -33.38038 1.000 50.32797 83 GLY A CA 1
ATOM 610 C C . GLY A 1 83 ? -26.78318 17.17100 -33.42127 1.000 46.32692 83 GLY A C 1
ATOM 611 O O . GLY A 1 83 ? -27.54176 16.19364 -33.34205 1.000 49.06451 83 GLY A O 1
ATOM 612 N N . ILE A 1 84 ? -25.47029 17.01340 -33.53779 1.000 45.39379 84 ILE A N 1
ATOM 613 C CA . ILE A 1 84 ? -24.88551 15.67546 -33.66062 1.000 45.50017 84 ILE A CA 1
ATOM 614 C C . ILE A 1 84 ? -24.10889 15.34719 -32.38760 1.000 43.42698 84 ILE A C 1
ATOM 615 O O . ILE A 1 84 ? -23.10537 16.01095 -32.09283 1.000 42.94718 84 ILE A O 1
ATOM 620 N N . PRO A 1 85 ? -24.50584 14.31960 -31.63493 1.000 38.73806 85 PRO A N 1
ATOM 621 C CA . PRO A 1 85 ? -23.78481 13.96842 -30.39567 1.000 40.01491 85 PRO A CA 1
ATOM 622 C C . PRO A 1 85 ? -22.40769 13.38824 -30.66775 1.000 38.33104 85 PRO A C 1
ATOM 623 O O . PRO A 1 85 ? -22.20192 12.62829 -31.62425 1.000 39.23050 85 PRO A O 1
ATOM 627 N N . VAL A 1 86 ? -21.48227 13.69041 -29.75661 1.000 37.26871 86 VAL A N 1
ATOM 628 C CA . VAL A 1 86 ? -20.07615 13.30657 -29.87011 1.000 36.33080 86 VAL A CA 1
ATOM 629 C C . VAL A 1 86 ? -19.69751 12.41910 -28.68134 1.000 33.33161 86 VAL A C 1
ATOM 630 O O . VAL A 1 86 ? -20.01474 12.73922 -27.53908 1.000 35.37696 86 VAL A O 1
ATOM 634 N N . PHE A 1 87 ? -19.07238 11.26033 -28.95876 1.000 30.83713 87 PHE A N 1
ATOM 635 C CA . PHE A 1 87 ? -18.57339 10.35590 -27.91633 1.000 30.83534 87 PHE A CA 1
ATOM 636 C C . PHE A 1 87 ? -17.06092 10.23002 -28.09668 1.000 32.22506 87 PHE A C 1
ATOM 637 O O . PHE A 1 87 ? -16.59847 9.68480 -29.10382 1.000 33.04643 87 PHE A O 1
ATOM 645 N N . CYS A 1 88 ? -16.28223 10.73149 -27.13661 1.000 33.61414 88 CYS A N 1
ATOM 646 C CA . CYS A 1 88 ? -14.82512 10.70332 -27.26350 1.000 30.65553 88 CYS A CA 1
ATOM 647 C C . CYS A 1 88 ? -14.25096 9.38086 -26.77122 1.000 33.10518 88 CYS A C 1
ATOM 648 O O . CYS A 1 88 ? -14.74756 8.78944 -25.80698 1.000 34.09410 88 CYS A O 1
ATOM 651 N N . VAL A 1 89 ? -13.19802 8.91861 -27.43873 1.000 29.17278 89 VAL A N 1
ATOM 652 C CA . VAL A 1 89 ? -12.57389 7.65499 -27.06783 1.000 32.94651 89 VAL A CA 1
ATOM 653 C C . VAL A 1 89 ? -11.06361 7.84962 -27.07499 1.000 34.09662 89 VAL A C 1
ATOM 654 O O . VAL A 1 89 ? -10.51167 8.46153 -28.00083 1.000 32.37374 89 VAL A O 1
ATOM 658 N N . ASP A 1 90 ? -10.42057 7.43248 -25.97507 1.000 32.21422 90 ASP A N 1
ATOM 659 C CA . ASP A 1 90 ? -8.96978 7.44809 -25.79038 1.000 35.48448 90 ASP A CA 1
ATOM 660 C C . ASP A 1 90 ? -8.41589 8.85468 -25.54112 1.000 35.76605 90 ASP A C 1
ATOM 661 O O . ASP A 1 90 ? -7.73572 9.08962 -24.54396 1.000 39.55243 90 ASP A O 1
ATOM 666 N N . ARG A 1 91 ? -8.65660 9.79317 -26.44129 1.000 35.61973 91 ARG A N 1
ATOM 667 C CA . ARG A 1 91 ? -8.33345 11.19520 -26.18348 1.000 34.79920 91 ARG A CA 1
ATOM 668 C C . ARG A 1 91 ? -9.61947 11.95913 -25.91178 1.000 35.74548 91 ARG A C 1
ATOM 669 O O . ARG A 1 91 ? -10.70113 11.57430 -26.37043 1.000 37.00409 91 ARG A O 1
ATOM 677 N N . GLY A 1 92 ? -9.48155 13.04376 -25.16149 1.000 41.27778 92 GLY A N 1
ATOM 678 C CA . GLY A 1 92 ? -10.60169 13.88820 -24.79873 1.000 40.74968 92 GLY A CA 1
ATOM 679 C C . GLY A 1 92 ? -10.43317 15.33048 -25.23109 1.000 41.04950 92 GLY A C 1
ATOM 680 O O . GLY A 1 92 ? -9.48512 15.66448 -25.95226 1.000 39.87087 92 GLY A O 1
ATOM 681 N N . ILE A 1 93 ? -11.36583 16.18632 -24.82583 1.000 37.59910 93 ILE A N 1
ATOM 682 C CA . ILE A 1 93 ? -11.27409 17.61630 -25.07696 1.000 41.28311 93 ILE A CA 1
ATOM 683 C C . ILE A 1 93 ? -11.28533 18.34677 -23.73700 1.000 47.56891 93 ILE A C 1
ATOM 684 O O . ILE A 1 93 ? -11.93263 17.91661 -22.77710 1.000 44.36983 93 ILE A O 1
ATOM 689 N N . ASN A 1 94 ? -10.57082 19.47019 -23.68287 1.000 42.51989 94 ASN A N 1
ATOM 690 C CA . ASN A 1 94 ? -10.46971 20.26400 -22.45524 1.000 47.76066 94 ASN A CA 1
ATOM 691 C C . ASN A 1 94 ? -11.66292 21.18358 -22.26013 1.000 49.39397 94 ASN A C 1
ATOM 692 O O . ASN A 1 94 ? -11.50478 22.35353 -21.91241 1.000 50.88408 94 ASN A O 1
ATOM 697 N N . ALA A 1 95 ? -12.86536 20.67828 -22.50132 1.000 48.46664 95 ALA A N 1
ATOM 698 C CA . ALA A 1 95 ? -14.10039 21.41033 -22.27977 1.000 50.11418 95 ALA A CA 1
ATOM 699 C C . ALA A 1 95 ? -15.12559 20.42731 -21.74162 1.000 44.67391 95 ALA A C 1
ATOM 700 O O . ALA A 1 95 ? -15.08452 19.23819 -22.05982 1.000 48.67610 95 ALA A O 1
ATOM 702 N N . ARG A 1 96 ? -16.03067 20.92199 -20.90461 1.000 46.19456 96 ARG A N 1
ATOM 703 C CA . ARG A 1 96 ? -17.09871 20.08511 -20.38007 1.000 49.35561 96 ARG A CA 1
ATOM 704 C C . ARG A 1 96 ? -18.44901 20.50679 -20.93824 1.000 46.35558 96 ARG A C 1
ATOM 705 O O . ARG A 1 96 ? -18.64406 21.64023 -21.38188 1.000 46.09737 96 ARG A O 1
ATOM 713 N N . GLY A 1 97 ? -19.38342 19.56609 -20.91007 1.000 48.01072 97 GLY A N 1
ATOM 714 C CA . GLY A 1 97 ? -20.73304 19.82654 -21.34721 1.000 46.36235 97 GLY A CA 1
ATOM 715 C C . GLY A 1 97 ? -20.92941 19.83471 -22.84361 1.000 46.49668 97 GLY A C 1
ATOM 716 O O . GLY A 1 97 ? -22.01865 20.20572 -23.30085 1.000 47.11382 97 GLY A O 1
ATOM 717 N N . LEU A 1 98 ? -19.90246 19.49126 -23.62278 1.000 42.43664 98 LEU A N 1
ATOM 718 C CA . LEU A 1 98 ? -20.03910 19.45692 -25.07197 1.000 42.11424 98 LEU A CA 1
ATOM 719 C C . LEU A 1 98 ? -20.20088 18.01394 -25.51678 1.000 42.10197 98 LEU A C 1
ATOM 720 O O . LEU A 1 98 ? -21.28120 17.62504 -25.97181 1.000 43.51760 98 LEU A O 1
ATOM 725 N N . ALA A 1 99 ? -19.15380 17.20063 -25.36957 1.000 42.90559 99 ALA A N 1
ATOM 726 C CA . ALA A 1 99 ? -19.29641 15.78510 -25.66896 1.000 42.26543 99 ALA A CA 1
ATOM 727 C C . ALA A 1 99 ? -20.24200 15.14035 -24.66814 1.000 37.27999 99 ALA A C 1
ATOM 728 O O . ALA A 1 99 ? -20.26472 15.50760 -23.49220 1.000 37.67903 99 ALA A O 1
ATOM 730 N N . VAL A 1 100 ? -21.02693 14.17263 -25.14315 1.000 36.56730 100 VAL A N 1
ATOM 731 C CA . VAL A 1 100 ? -21.89897 13.41409 -24.24595 1.000 37.81455 100 VAL A CA 1
ATOM 732 C C . VAL A 1 100 ? -21.06826 12.62755 -23.23672 1.000 36.36466 100 VAL A C 1
ATOM 733 O O . VAL A 1 100 ? -21.39532 12.57168 -22.04730 1.000 36.86256 100 VAL A O 1
ATOM 737 N N . ALA A 1 101 ? -19.99740 11.98685 -23.69695 1.000 35.11507 101 ALA A N 1
ATOM 738 C CA . ALA A 1 101 ? -19.13906 11.20592 -22.82112 1.000 37.35603 101 ALA A CA 1
ATOM 739 C C . ALA A 1 101 ? -17.73911 11.18968 -23.40326 1.000 36.41412 101 ALA A C 1
ATOM 740 O O . ALA A 1 101 ? -17.55335 11.29883 -24.62150 1.000 35.51395 101 ALA A O 1
ATOM 742 N N . GLN A 1 102 ? -16.75871 11.08744 -22.51877 1.000 33.23201 102 GLN A N 1
ATOM 743 C CA . GLN A 1 102 ? -15.35063 10.98948 -22.88968 1.000 31.70321 102 GLN A CA 1
ATOM 744 C C . GLN A 1 102 ? -14.77414 9.74480 -22.21675 1.000 33.45212 102 GLN A C 1
ATOM 745 O O . GLN A 1 102 ? -14.58811 9.72217 -20.99743 1.000 33.51391 102 GLN A O 1
ATOM 751 N N . ILE A 1 103 ? -14.45922 8.73581 -23.01166 1.000 30.09400 103 ILE A N 1
ATOM 752 C CA . ILE A 1 103 ? -14.08898 7.41796 -22.51714 1.000 32.55777 103 ILE A CA 1
ATOM 753 C C . ILE A 1 103 ? -12.57844 7.26723 -22.65060 1.000 33.84120 103 ILE A C 1
ATOM 754 O O . ILE A 1 103 ? -12.02156 7.45473 -23.73882 1.000 36.55338 103 ILE A O 1
ATOM 759 N N . TYR A 1 104 ? -11.91045 6.91780 -21.55458 1.000 33.46166 104 TYR A N 1
ATOM 760 C CA . TYR A 1 104 ? -10.45773 6.86253 -21.56701 1.000 34.48206 104 TYR A CA 1
ATOM 761 C C . TYR A 1 104 ? -9.99221 5.79116 -20.59414 1.000 35.68024 104 TYR A C 1
ATOM 762 O O . TYR A 1 104 ? -10.74711 5.34341 -19.73485 1.000 37.69449 104 TYR A O 1
ATOM 771 N N . SER A 1 105 ? -8.72643 5.41224 -20.71970 1.000 32.84862 105 SER A N 1
ATOM 772 C CA . SER A 1 105 ? -8.12698 4.36996 -19.89832 1.000 38.74312 105 SER A CA 1
ATOM 773 C C . SER A 1 105 ? -7.59110 4.97638 -18.60760 1.000 36.72219 105 SER A C 1
ATOM 774 O O . SER A 1 105 ? -6.99300 6.05480 -18.63179 1.000 37.02360 105 SER A O 1
ATOM 777 N N . ASP A 1 106 ? -7.79352 4.27502 -17.47988 1.000 36.06262 106 ASP A N 1
ATOM 778 C CA . ASP A 1 106 ? -7.38382 4.73688 -16.14541 1.000 36.81706 106 ASP A CA 1
ATOM 779 C C . ASP A 1 106 ? -5.86648 4.67170 -15.94139 1.000 37.91148 106 ASP A C 1
ATOM 780 O O . ASP A 1 106 ? -5.32445 3.75072 -15.32331 1.000 38.47035 106 ASP A O 1
ATOM 785 N N . ASN A 1 107 ? -5.17387 5.72190 -16.38506 1.000 34.55784 107 ASN A N 1
ATOM 786 C CA . ASN A 1 107 ? -3.71473 5.74519 -16.31216 1.000 34.89262 107 ASN A CA 1
ATOM 787 C C . ASN A 1 107 ? -3.20001 5.77774 -14.87303 1.000 37.14451 107 ASN A C 1
ATOM 788 O O . ASN A 1 107 ? -2.20690 5.11034 -14.55235 1.000 37.62592 107 ASN A O 1
ATOM 793 N N . TYR A 1 108 ? -3.80387 6.59240 -14.00028 1.000 37.67261 108 TYR A N 1
ATOM 794 C CA . TYR A 1 108 ? -3.31303 6.64347 -12.62699 1.000 38.44403 108 TYR A CA 1
ATOM 795 C C . TYR A 1 108 ? -3.42204 5.27934 -11.95025 1.000 38.31579 108 TYR A C 1
ATOM 796 O O . TYR A 1 108 ? -2.49319 4.84882 -11.25753 1.000 39.52358 108 TYR A O 1
ATOM 805 N N . TYR A 1 109 ? -4.56299 4.60952 -12.10481 1.000 39.99204 109 TYR A N 1
ATOM 806 C CA . TYR A 1 109 ? -4.73765 3.29863 -11.47082 1.000 39.84710 109 TYR A CA 1
ATOM 807 C C . TYR A 1 109 ? -3.67843 2.31298 -11.94565 1.000 38.71248 109 TYR A C 1
ATOM 808 O O . TYR A 1 109 ? -3.05602 1.61470 -11.14037 1.000 40.36115 109 TYR A O 1
ATOM 817 N N . GLY A 1 110 ? -3.44573 2.25935 -13.25800 1.000 37.83448 110 GLY A N 1
ATOM 818 C CA . GLY A 1 110 ? -2.40110 1.39353 -13.77520 1.000 39.15450 110 GLY A CA 1
ATOM 819 C C . GLY A 1 110 ? -1.02510 1.72282 -13.23876 1.000 39.63041 110 GLY A C 1
ATOM 820 O O . GLY A 1 110 ? -0.20024 0.82117 -13.02880 1.000 39.47066 110 GLY A O 1
ATOM 821 N N . GLY A 1 111 ? -0.75300 3.00924 -12.98612 1.000 39.00885 111 GLY A N 1
ATOM 822 C CA . GLY A 1 111 ? 0.51891 3.35734 -12.38884 1.000 40.91617 111 GLY A CA 1
ATOM 823 C C . GLY A 1 111 ? 0.65354 2.77654 -10.99470 1.000 42.17132 111 GLY A C 1
ATOM 824 O O . GLY A 1 111 ? 1.73553 2.33701 -10.59275 1.000 44.16656 111 GLY A O 1
ATOM 825 N N . VAL A 1 112 ? -0.44742 2.76177 -10.23816 1.000 41.74714 112 VAL A N 1
ATOM 826 C CA . VAL A 1 112 ? -0.42275 2.17595 -8.90160 1.000 43.41358 112 VAL A CA 1
ATOM 827 C C . VAL A 1 112 ? -0.17122 0.67592 -8.98202 1.000 45.35353 112 VAL A C 1
ATOM 828 O O . VAL A 1 112 ? 0.59964 0.11610 -8.18595 1.000 47.45419 112 VAL A O 1
ATOM 832 N N . LEU A 1 113 ? -0.80408 -0.00033 -9.94561 1.000 44.46254 113 LEU A N 1
ATOM 833 C CA . LEU A 1 113 ? -0.59860 -1.43952 -10.04279 1.000 44.33647 113 LEU A CA 1
ATOM 834 C C . LEU A 1 113 ? 0.85539 -1.77914 -10.37301 1.000 47.69228 113 LEU A C 1
ATOM 835 O O . LEU A 1 113 ? 1.42382 -2.73381 -9.80810 1.000 44.03470 113 LEU A O 1
ATOM 840 N N . MET A 1 114 ? 1.48751 -1.00220 -11.25959 1.000 42.51362 114 MET A N 1
ATOM 841 C CA . MET A 1 114 ? 2.85124 -1.33919 -11.64932 1.000 43.82203 114 MET A CA 1
ATOM 842 C C . MET A 1 114 ? 3.83721 -1.03695 -10.52892 1.000 46.13316 114 MET A C 1
ATOM 843 O O . MET A 1 114 ? 4.81928 -1.76888 -10.34665 1.000 49.33929 114 MET A O 1
ATOM 848 N N . GLY A 1 115 ? 3.59927 0.03003 -9.75906 1.000 46.55330 115 GLY A N 1
ATOM 849 C CA . GLY A 1 115 ? 4.46806 0.30261 -8.62424 1.000 48.87818 115 GLY A CA 1
ATOM 850 C C . GLY A 1 115 ? 4.49034 -0.84919 -7.63505 1.000 50.20645 115 GLY A C 1
ATOM 851 O O . GLY A 1 115 ? 5.55069 -1.22387 -7.11809 1.000 52.09027 115 GLY A O 1
ATOM 852 N N . GLU A 1 116 ? 3.32103 -1.44800 -7.38616 1.000 49.10978 116 GLU A N 1
ATOM 853 C CA . GLU A 1 116 ? 3.23984 -2.57291 -6.45284 1.000 51.88629 116 GLU A CA 1
ATOM 854 C C . GLU A 1 116 ? 4.06906 -3.75443 -6.93937 1.000 51.52020 116 GLU A C 1
ATOM 855 O O . GLU A 1 116 ? 4.85362 -4.33506 -6.17875 1.000 53.07933 116 GLU A O 1
ATOM 861 N N . TYR A 1 117 ? 3.91305 -4.11791 -8.21328 1.000 53.16161 117 TYR A N 1
ATOM 862 C CA . TYR A 1 117 ? 4.65585 -5.25233 -8.74664 1.000 53.12001 117 TYR A CA 1
ATOM 863 C C . TYR A 1 117 ? 6.14240 -4.94028 -8.88399 1.000 53.21042 117 TYR A C 1
ATOM 864 O O . TYR A 1 117 ? 6.98421 -5.82202 -8.68576 1.000 53.67724 117 TYR A O 1
ATOM 873 N N . PHE A 1 118 ? 6.47825 -3.69906 -9.25590 1.000 52.26172 118 PHE A N 1
ATOM 874 C CA . PHE A 1 118 ? 7.86755 -3.24786 -9.26472 1.000 53.66588 118 PHE A CA 1
ATOM 875 C C . PHE A 1 118 ? 8.55624 -3.58987 -7.96019 1.000 56.26478 118 PHE A C 1
ATOM 876 O O . PHE A 1 118 ? 9.67289 -4.12331 -7.94185 1.000 58.35444 118 PHE A O 1
ATOM 884 N N . VAL A 1 119 ? 7.90363 -3.26283 -6.84846 1.000 56.34565 119 VAL A N 1
ATOM 885 C CA . VAL A 1 119 ? 8.52307 -3.48437 -5.55196 1.000 58.94354 119 VAL A CA 1
ATOM 886 C C . VAL A 1 119 ? 8.57335 -4.97161 -5.23951 1.000 59.88528 119 VAL A C 1
ATOM 887 O O . VAL A 1 119 ? 9.60104 -5.48792 -4.79327 1.000 65.13754 119 VAL A O 1
ATOM 891 N N . LYS A 1 120 ? 7.48196 -5.68820 -5.50608 1.000 61.05696 120 LYS A N 1
ATOM 892 C CA . LYS A 1 120 ? 7.43637 -7.11671 -5.20900 1.000 61.52695 120 LYS A CA 1
ATOM 893 C C . LYS A 1 120 ? 8.49201 -7.87933 -6.00756 1.000 62.93801 120 LYS A C 1
ATOM 894 O O . LYS A 1 120 ? 9.37156 -8.52816 -5.43111 1.000 62.77479 120 LYS A O 1
ATOM 900 N N . PHE A 1 121 ? 8.42177 -7.79401 -7.34660 1.000 60.70977 121 PHE A N 1
ATOM 901 C CA . PHE A 1 121 ? 9.37808 -8.47299 -8.22560 1.000 61.94691 121 PHE A CA 1
ATOM 902 C C . PHE A 1 121 ? 10.81920 -8.20798 -7.80974 1.000 65.84273 121 PHE A C 1
ATOM 903 O O . PHE A 1 121 ? 11.61316 -9.13996 -7.62872 1.000 69.24538 121 PHE A O 1
ATOM 911 N N . LEU A 1 122 ? 11.18396 -6.93164 -7.68242 1.000 66.28335 122 LEU A N 1
ATOM 912 C CA . LEU A 1 122 ? 12.56593 -6.59057 -7.37772 1.000 67.19888 122 LEU A CA 1
ATOM 913 C C . LEU A 1 122 ? 12.93603 -6.87798 -5.93125 1.000 71.82851 122 LEU A C 1
ATOM 914 O O . LEU A 1 122 ? 14.12254 -7.05839 -5.63899 1.000 74.72765 122 LEU A O 1
ATOM 919 N N . LYS A 1 123 ? 11.96008 -6.92138 -5.02014 1.000 69.31540 123 LYS A N 1
ATOM 920 C CA . LYS A 1 123 ? 12.26245 -7.35777 -3.65799 1.000 72.74203 123 LYS A CA 1
ATOM 921 C C . LYS A 1 123 ? 12.59806 -8.84764 -3.62193 1.000 76.18621 123 LYS A C 1
ATOM 922 O O . LYS A 1 123 ? 13.49588 -9.27205 -2.88073 1.000 76.27293 123 LYS A O 1
ATOM 926 N N . GLU A 1 124 ? 11.89748 -9.65545 -4.42810 1.000 75.68697 124 GLU A N 1
ATOM 927 C CA . GLU A 1 124 ? 12.24008 -11.07210 -4.53562 1.000 78.40303 124 GLU A CA 1
ATOM 928 C C . GLU A 1 124 ? 13.61241 -11.25415 -5.17738 1.000 79.80866 124 GLU A C 1
ATOM 929 O O . GLU A 1 124 ? 14.49378 -11.91113 -4.60914 1.000 80.29835 124 GLU A O 1
ATOM 931 N N . LYS A 1 125 ? 13.81676 -10.66306 -6.36086 1.000 80.46528 125 LYS A N 1
ATOM 932 C CA . LYS A 1 125 ? 15.10051 -10.79875 -7.04669 1.000 79.98158 125 LYS A CA 1
ATOM 933 C C . LYS A 1 125 ? 16.22115 -10.12681 -6.25900 1.000 78.77583 125 LYS A C 1
ATOM 934 O O . LYS A 1 125 ? 17.28971 -10.71663 -6.06140 1.000 84.67013 125 LYS A O 1
ATOM 940 N N . LYS A 1 126 ? 15.99046 -8.89861 -5.79804 1.000 80.12058 126 LYS A N 1
ATOM 941 C CA . LYS A 1 126 ? 16.95663 -8.14345 -4.99507 1.000 85.18906 126 LYS A CA 1
ATOM 942 C C . LYS A 1 126 ? 18.30140 -7.99036 -5.70606 1.000 86.87135 126 LYS A C 1
ATOM 943 O O . LYS A 1 126 ? 18.37209 -7.45054 -6.81151 1.000 86.69703 126 LYS A O 1
ATOM 946 N N . ALA B 2 16 ? 19.79522 -6.82482 -1.58419 1.000 108.17789 16 ALA B N 1
ATOM 947 C CA . ALA B 2 16 ? 20.23998 -5.51014 -2.03254 1.000 106.17957 16 ALA B CA 1
ATOM 948 C C . ALA B 2 16 ? 19.73852 -4.40072 -1.10482 1.000 106.28462 16 ALA B C 1
ATOM 949 O O . ALA B 2 16 ? 18.55274 -4.05407 -1.12671 1.000 104.21626 16 ALA B O 1
ATOM 951 N N . LYS B 2 17 ? 20.64993 -3.84937 -0.29320 1.000 103.27621 17 LYS B N 1
ATOM 952 C CA . LYS B 2 17 ? 20.29913 -2.71977 0.56546 1.000 100.80367 17 LYS B CA 1
ATOM 953 C C . LYS B 2 17 ? 19.81290 -1.53109 -0.25793 1.000 98.48933 17 LYS B C 1
ATOM 954 O O . LYS B 2 17 ? 18.86187 -0.84160 0.13257 1.000 95.63554 17 LYS B O 1
ATOM 956 N N . GLU B 2 18 ? 20.45429 -1.27464 -1.39785 1.000 94.33599 18 GLU B N 1
ATOM 957 C CA . GLU B 2 18 ? 20.00467 -0.28046 -2.36226 1.000 85.67174 18 GLU B CA 1
ATOM 958 C C . GLU B 2 18 ? 19.78908 -0.95429 -3.71066 1.000 79.91346 18 GLU B C 1
ATOM 959 O O . GLU B 2 18 ? 20.58153 -1.80828 -4.12317 1.000 81.36098 18 GLU B O 1
ATOM 961 N N . ILE B 2 19 ? 18.71482 -0.58413 -4.39269 1.000 73.79529 19 ILE B N 1
ATOM 962 C CA . ILE B 2 19 ? 18.43709 -1.07064 -5.73450 1.000 68.43557 19 ILE B CA 1
ATOM 963 C C . ILE B 2 19 ? 18.20796 0.12188 -6.65540 1.000 66.13197 19 ILE B C 1
ATOM 964 O O . ILE B 2 19 ? 17.13688 0.73626 -6.64965 1.000 60.37692 19 ILE B O 1
ATOM 969 N N . PRO B 2 20 ? 19.19787 0.46863 -7.47757 1.000 65.30659 20 PRO B N 1
ATOM 970 C CA . PRO B 2 20 ? 19.07443 1.64623 -8.34181 1.000 61.22425 20 PRO B CA 1
ATOM 971 C C . PRO B 2 20 ? 18.27776 1.31325 -9.59227 1.000 59.30057 20 PRO B C 1
ATOM 972 O O . PRO B 2 20 ? 18.36495 0.20685 -10.12894 1.000 59.93713 20 PRO B O 1
ATOM 976 N N . TYR B 2 21 ? 17.49524 2.28520 -10.05640 1.000 57.10601 21 TYR B N 1
ATOM 977 C CA . TYR B 2 21 ? 16.68639 2.09607 -11.25393 1.000 55.28644 21 TYR B CA 1
ATOM 978 C C . TYR B 2 21 ? 16.55987 3.41691 -12.00170 1.000 53.90316 21 TYR B C 1
ATOM 979 O O . TYR B 2 21 ? 16.94226 4.48265 -11.50890 1.000 54.16797 21 TYR B O 1
ATOM 988 N N . ALA B 2 22 ? 16.01358 3.32635 -13.20975 1.000 52.59439 22 ALA B N 1
ATOM 989 C CA . ALA B 2 22 ? 15.79410 4.48191 -14.05734 1.000 51.36552 22 ALA B CA 1
ATOM 990 C C . ALA B 2 22 ? 14.32977 4.52302 -14.46874 1.000 49.16723 22 ALA B C 1
ATOM 991 O O . ALA B 2 22 ? 13.62512 3.51156 -14.44448 1.000 48.69907 22 ALA B O 1
ATOM 993 N N . GLU B 2 23 ? 13.87270 5.71740 -14.83852 1.000 47.97081 23 GLU B N 1
ATOM 994 C CA . GLU B 2 23 ? 12.50925 5.91862 -15.30835 1.000 46.01243 23 GLU B CA 1
ATOM 995 C C . GLU B 2 23 ? 12.52737 6.64223 -16.64495 1.000 45.53133 23 GLU B C 1
ATOM 996 O O . GLU B 2 23 ? 13.11828 7.72422 -16.76195 1.000 46.01678 23 GLU B O 1
ATOM 1002 N N . LEU B 2 24 ? 11.84994 6.07286 -17.63302 1.000 44.70245 24 LEU B N 1
ATOM 1003 C CA . LEU B 2 24 ? 11.60479 6.76370 -18.89102 1.000 44.14549 24 LEU B CA 1
ATOM 1004 C C . LEU B 2 24 ? 10.21234 7.38167 -18.80521 1.000 42.39509 24 LEU B C 1
ATOM 1005 O O . LEU B 2 24 ? 9.21112 6.67018 -18.69323 1.000 41.40967 24 LEU B O 1
ATOM 1010 N N . LEU B 2 25 ? 10.15570 8.70817 -18.81895 1.000 42.17674 25 LEU B N 1
ATOM 1011 C CA . LEU B 2 25 ? 8.88799 9.41297 -18.83704 1.000 40.77668 25 LEU B CA 1
ATOM 1012 C C . LEU B 2 25 ? 8.36229 9.50186 -20.26097 1.000 40.27750 25 LEU B C 1
ATOM 1013 O O . LEU B 2 25 ? 9.12622 9.48748 -21.22882 1.000 41.18690 25 LEU B O 1
ATOM 1018 N N . GLY B 2 26 ? 7.04866 9.63197 -20.38357 1.000 38.98467 26 GLY B N 1
ATOM 1019 C CA . GLY B 2 26 ? 6.47729 9.97676 -21.66726 1.000 38.63354 26 GLY B CA 1
ATOM 1020 C C . GLY B 2 26 ? 6.70075 11.43949 -22.00525 1.000 39.09696 26 GLY B C 1
ATOM 1021 O O . GLY B 2 26 ? 7.55742 12.10855 -21.41639 1.000 39.92464 26 GLY B O 1
ATOM 1022 N N . ILE B 2 27 ? 5.93596 11.93878 -22.97646 1.000 38.74106 27 ILE B N 1
ATOM 1023 C CA . ILE B 2 27 ? 6.02234 13.34628 -23.34045 1.000 39.31751 27 ILE B CA 1
ATOM 1024 C C . ILE B 2 27 ? 5.68212 14.19413 -22.12145 1.000 39.00031 27 ILE B C 1
ATOM 1025 O O . ILE B 2 27 ? 4.62978 14.01915 -21.49321 1.000 37.93805 27 ILE B O 1
ATOM 1030 N N . LEU B 2 28 ? 6.58452 15.11761 -21.78230 1.000 40.08389 28 LEU B N 1
ATOM 1031 C CA . LEU B 2 28 ? 6.46213 15.87813 -20.53660 1.000 40.11644 28 LEU B CA 1
ATOM 1032 C C . LEU B 2 28 ? 5.19284 16.72208 -20.49343 1.000 39.50633 28 LEU B C 1
ATOM 1033 O O . LEU B 2 28 ? 4.67767 17.00750 -19.40551 1.000 39.46976 28 LEU B O 1
ATOM 1038 N N . SER B 2 29 ? 4.66730 17.12103 -21.64993 1.000 39.52678 29 SER B N 1
ATOM 1039 C CA . SER B 2 29 ? 3.47675 17.95843 -21.71281 1.000 39.58512 29 SER B CA 1
ATOM 1040 C C . SER B 2 29 ? 2.16500 17.17499 -21.69887 1.000 38.93751 29 SER B C 1
ATOM 1041 O O . SER B 2 29 ? 1.09888 17.79850 -21.62718 1.000 44.02817 29 SER B O 1
ATOM 1044 N N . ALA B 2 30 ? 2.20032 15.84795 -21.73571 1.000 38.72730 30 ALA B N 1
ATOM 1045 C CA . ALA B 2 30 ? 0.98586 15.04166 -21.81660 1.000 39.76871 30 ALA B CA 1
ATOM 1046 C C . ALA B 2 30 ? 0.62413 14.46939 -20.44864 1.000 39.50046 30 ALA B C 1
ATOM 1047 O O . ALA B 2 30 ? 1.45311 13.81817 -19.79641 1.000 40.68136 30 ALA B O 1
ATOM 1049 N N . GLN B 2 31 ? -0.61968 14.68816 -20.02389 1.000 38.04607 31 GLN B N 1
ATOM 1050 C CA . GLN B 2 31 ? -1.00960 14.24540 -18.68742 1.000 38.44865 31 GLN B CA 1
ATOM 1051 C C . GLN B 2 31 ? -0.85521 12.74521 -18.43894 1.000 37.79582 31 GLN B C 1
ATOM 1052 O O . GLN B 2 31 ? -0.53621 12.38434 -17.29248 1.000 35.39943 31 GLN B O 1
ATOM 1058 N N . PRO B 2 32 ? -1.06663 11.84032 -19.39952 1.000 38.29149 32 PRO B N 1
ATOM 1059 C CA . PRO B 2 32 ? -0.86163 10.41800 -19.07183 1.000 36.85901 32 PRO B CA 1
ATOM 1060 C C . PRO B 2 32 ? 0.54422 10.11350 -18.59910 1.000 34.73400 32 PRO B C 1
ATOM 1061 O O . PRO B 2 32 ? 0.73337 9.14411 -17.85263 1.000 33.81224 32 PRO B O 1
ATOM 1065 N N . THR B 2 33 ? 1.53887 10.88190 -19.05380 1.000 34.52393 33 THR B N 1
ATOM 1066 C CA . THR B 2 33 ? 2.89599 10.73674 -18.54285 1.000 35.48802 33 THR B CA 1
ATOM 1067 C C . THR B 2 33 ? 2.88403 10.79011 -17.02540 1.000 35.62657 33 THR B C 1
ATOM 1068 O O . THR B 2 33 ? 3.47339 9.94343 -16.34149 1.000 36.09173 33 THR B O 1
ATOM 1072 N N . TRP B 2 34 ? 2.19353 11.79030 -16.49479 1.000 35.40417 34 TRP B N 1
ATOM 1073 C CA . TRP B 2 34 ? 2.23347 12.08225 -15.07359 1.000 35.82054 34 TRP B CA 1
ATOM 1074 C C . TRP B 2 34 ? 1.22706 11.26430 -14.28090 1.000 35.19540 34 TRP B C 1
ATOM 1075 O O . TRP B 2 34 ? 1.51959 10.88574 -13.13925 1.000 35.74960 34 TRP B O 1
ATOM 1086 N N . ASP B 2 35 ? 0.06956 10.92931 -14.85506 1.000 34.21298 35 ASP B N 1
ATOM 1087 C CA . ASP B 2 35 ? -0.82627 10.01631 -14.14869 1.000 33.76059 35 ASP B CA 1
ATOM 1088 C C . ASP B 2 35 ? -0.16949 8.65887 -13.94422 1.000 36.58951 35 ASP B C 1
ATOM 1089 O O . ASP B 2 35 ? -0.27239 8.06864 -12.85978 1.000 34.49867 35 ASP B O 1
ATOM 1094 N N . ARG B 2 36 ? 0.52062 8.15347 -14.97228 1.000 34.98910 36 ARG B N 1
ATOM 1095 C CA . ARG B 2 36 ? 1.23373 6.88667 -14.84451 1.000 34.82462 36 ARG B CA 1
ATOM 1096 C C . ARG B 2 36 ? 2.42899 7.02016 -13.90490 1.000 36.02402 36 ARG B C 1
ATOM 1097 O O . ARG B 2 36 ? 2.59644 6.21566 -12.97949 1.000 36.65627 36 ARG B O 1
ATOM 1105 N N . SER B 2 37 ? 3.27242 8.03986 -14.12343 1.000 37.90948 37 SER B N 1
ATOM 1106 C CA . SER B 2 37 ? 4.46058 8.19511 -13.28662 1.000 37.80479 37 SER B CA 1
ATOM 1107 C C . SER B 2 37 ? 4.08957 8.43528 -11.82891 1.000 38.15342 37 SER B C 1
ATOM 1108 O O . SER B 2 37 ? 4.70584 7.86213 -10.92508 1.000 39.20813 37 SER B O 1
ATOM 1111 N N . ASN B 2 38 ? 3.10250 9.30002 -11.57925 1.000 37.48327 38 ASN B N 1
ATOM 1112 C CA . ASN B 2 38 ? 2.75972 9.61779 -10.19988 1.000 38.70777 38 ASN B CA 1
ATOM 1113 C C . ASN B 2 38 ? 2.06634 8.44025 -9.52615 1.000 40.77054 38 ASN B C 1
ATOM 1114 O O . ASN B 2 38 ? 2.25858 8.22481 -8.32502 1.000 38.95559 38 ASN B O 1
ATOM 1119 N N . GLY B 2 39 ? 1.27686 7.67351 -10.27930 1.000 38.69040 39 GLY B N 1
ATOM 1120 C CA . GLY B 2 39 ? 0.74163 6.42132 -9.75261 1.000 37.05342 39 GLY B CA 1
ATOM 1121 C C . GLY B 2 39 ? 1.83789 5.46198 -9.32404 1.000 40.18414 39 GLY B C 1
ATOM 1122 O O . GLY B 2 39 ? 1.80598 4.91063 -8.21917 1.000 39.77173 39 GLY B O 1
ATOM 1123 N N . PHE B 2 40 ? 2.83345 5.26625 -10.19499 1.000 39.20665 40 PHE B N 1
ATOM 1124 C CA . PHE B 2 40 ? 3.97735 4.40688 -9.89489 1.000 39.98419 40 PHE B CA 1
ATOM 1125 C C . PHE B 2 40 ? 4.70130 4.88656 -8.64449 1.000 43.14800 40 PHE B C 1
ATOM 1126 O O . PHE B 2 40 ? 4.90784 4.12030 -7.69421 1.000 43.01600 40 PHE B O 1
ATOM 1134 N N . HIS B 2 41 ? 5.05646 6.17282 -8.61110 1.000 41.32830 41 HIS B N 1
ATOM 1135 C CA . HIS B 2 41 ? 5.85104 6.70139 -7.50424 1.000 42.79271 41 HIS B CA 1
ATOM 1136 C C . HIS B 2 41 ? 5.06299 6.76140 -6.20012 1.000 43.89731 41 HIS B C 1
ATOM 1137 O O . HIS B 2 41 ? 5.65842 6.65633 -5.12312 1.000 44.76294 41 HIS B O 1
ATOM 1144 N N . SER B 2 42 ? 3.73517 6.91158 -6.26584 1.000 41.97200 42 SER B N 1
ATOM 1145 C CA . SER B 2 42 ? 2.95391 6.87589 -5.03317 1.000 42.51930 42 SER B CA 1
ATOM 1146 C C . SER B 2 42 ? 3.16625 5.57305 -4.25882 1.000 45.75442 42 SER B C 1
ATOM 1147 O O . SER B 2 42 ? 3.00870 5.55100 -3.03019 1.000 45.64636 42 SER B O 1
ATOM 1150 N N . VAL B 2 43 ? 3.57621 4.49653 -4.92988 1.000 43.76407 43 VAL B N 1
ATOM 1151 C CA . VAL B 2 43 ? 3.89677 3.25615 -4.22622 1.000 46.68643 43 VAL B CA 1
ATOM 1152 C C . VAL B 2 43 ? 5.40220 3.16173 -3.99026 1.000 46.92172 43 VAL B C 1
ATOM 1153 O O . VAL B 2 43 ? 5.86040 3.03505 -2.84667 1.000 51.59078 43 VAL B O 1
ATOM 1157 N N . VAL B 2 44 ? 6.18222 3.25866 -5.07168 1.000 46.50054 44 VAL B N 1
ATOM 1158 C CA . VAL B 2 44 ? 7.59860 2.89417 -5.02716 1.000 48.15862 44 VAL B CA 1
ATOM 1159 C C . VAL B 2 44 ? 8.36271 3.75702 -4.03186 1.000 51.46519 44 VAL B C 1
ATOM 1160 O O . VAL B 2 44 ? 9.29534 3.28330 -3.35764 1.000 51.56058 44 VAL B O 1
ATOM 1164 N N . ASP B 2 45 ? 7.98428 5.03477 -3.92199 1.000 48.74781 45 ASP B N 1
ATOM 1165 C CA . ASP B 2 45 ? 8.75206 5.96557 -3.10184 1.000 50.42110 45 ASP B CA 1
ATOM 1166 C C . ASP B 2 45 ? 8.66619 5.64093 -1.61636 1.000 53.50722 45 ASP B C 1
ATOM 1167 O O . ASP B 2 45 ? 9.50938 6.11778 -0.84183 1.000 53.58381 45 ASP B O 1
ATOM 1172 N N . GLN B 2 46 ? 7.66401 4.87142 -1.19089 1.000 53.92714 46 GLN B N 1
ATOM 1173 C CA . GLN B 2 46 ? 7.58786 4.48350 0.21634 1.000 53.57473 46 GLN B CA 1
ATOM 1174 C C . GLN B 2 46 ? 8.51604 3.32660 0.56473 1.000 57.70869 46 GLN B C 1
ATOM 1175 O O . GLN B 2 46 ? 8.51562 2.87531 1.71880 1.000 58.14464 46 GLN B O 1
ATOM 1181 N N . TYR B 2 47 ? 9.29176 2.83322 -0.39760 1.000 58.18015 47 TYR B N 1
ATOM 1182 C CA . TYR B 2 47 ? 10.28822 1.78466 -0.17416 1.000 60.63330 47 TYR B CA 1
ATOM 1183 C C . TYR B 2 47 ? 11.66547 2.38008 -0.43858 1.000 62.62678 47 TYR B C 1
ATOM 1184 O O . TYR B 2 47 ? 12.09819 2.47264 -1.60400 1.000 63.69278 47 TYR B O 1
ATOM 1193 N N . PRO B 2 48 ? 12.38373 2.80236 0.60612 1.000 64.47145 48 PRO B N 1
ATOM 1194 C CA . PRO B 2 48 ? 13.59685 3.61235 0.39554 1.000 65.38749 48 PRO B CA 1
ATOM 1195 C C . PRO B 2 48 ? 14.75882 2.86455 -0.24646 1.000 66.05906 48 PRO B C 1
ATOM 1196 O O . PRO B 2 48 ? 15.69507 3.52002 -0.72481 1.000 65.69807 48 PRO B O 1
ATOM 1200 N N . GLU B 2 49 ? 14.74792 1.52655 -0.26214 1.000 64.92897 49 GLU B N 1
ATOM 1201 C CA . GLU B 2 49 ? 15.83097 0.79945 -0.91932 1.000 68.66386 49 GLU B CA 1
ATOM 1202 C C . GLU B 2 49 ? 15.84968 1.06035 -2.42387 1.000 65.65534 49 GLU B C 1
ATOM 1203 O O . GLU B 2 49 ? 16.91253 0.98072 -3.05167 1.000 67.81834 49 GLU B O 1
ATOM 1209 N N . PHE B 2 50 ? 14.69527 1.37267 -3.01326 1.000 63.55411 50 PHE B N 1
ATOM 1210 C CA . PHE B 2 50 ? 14.62145 1.77653 -4.41478 1.000 63.12837 50 PHE B CA 1
ATOM 1211 C C . PHE B 2 50 ? 15.08737 3.22453 -4.55284 1.000 60.06338 50 PHE B C 1
ATOM 1212 O O . PHE B 2 50 ? 14.53073 4.12616 -3.91731 1.000 58.46251 50 PHE B O 1
ATOM 1220 N N . LYS B 2 51 ? 16.12308 3.44315 -5.36223 1.000 58.28067 51 LYS B N 1
ATOM 1221 C CA . LYS B 2 51 ? 16.67627 4.77549 -5.59534 1.000 57.98848 51 LYS B CA 1
ATOM 1222 C C . LYS B 2 51 ? 16.62522 5.06931 -7.09117 1.000 56.44737 51 LYS B C 1
ATOM 1223 O O . LYS B 2 51 ? 17.31279 4.41872 -7.88530 1.000 57.13207 51 LYS B O 1
ATOM 1225 N N . MET B 2 52 ? 15.81499 6.04058 -7.48101 1.000 54.56423 52 MET B N 1
ATOM 1226 C CA . MET B 2 52 ? 15.75869 6.41391 -8.88426 1.000 53.28930 52 MET B CA 1
ATOM 1227 C C . MET B 2 52 ? 17.01191 7.22783 -9.18305 1.000 54.98728 52 MET B C 1
ATOM 1228 O O . MET B 2 52 ? 17.16613 8.35473 -8.69937 1.000 55.07297 52 MET B O 1
ATOM 1233 N N . VAL B 2 53 ? 17.94082 6.62789 -9.93127 1.000 55.66193 53 VAL B N 1
ATOM 1234 C CA . VAL B 2 53 ? 19.22948 7.25879 -10.19956 1.000 57.48168 53 VAL B CA 1
ATOM 1235 C C . VAL B 2 53 ? 19.23571 8.01554 -11.51959 1.000 58.80173 53 VAL B C 1
ATOM 1236 O O . VAL B 2 53 ? 20.17700 8.78467 -11.77745 1.000 60.98545 53 VAL B O 1
ATOM 1238 N N . ALA B 2 54 ? 18.21888 7.82624 -12.35832 1.000 54.38956 54 ALA B N 1
ATOM 1239 C CA . ALA B 2 54 ? 18.09294 8.54459 -13.61806 1.000 54.52976 54 ALA B CA 1
ATOM 1240 C C . ALA B 2 54 ? 16.61649 8.61617 -13.97722 1.000 51.23860 54 ALA B C 1
ATOM 1241 O O . ALA B 2 54 ? 15.87177 7.65846 -13.76963 1.000 50.46928 54 ALA B O 1
ATOM 1243 N N . GLN B 2 55 ? 16.19400 9.77220 -14.47481 1.000 50.33081 55 GLN B N 1
ATOM 1244 C CA . GLN B 2 55 ? 14.81035 10.00415 -14.86537 1.000 48.33755 55 GLN B CA 1
ATOM 1245 C C . GLN B 2 55 ? 14.84522 10.91848 -16.07386 1.000 48.54925 55 GLN B C 1
ATOM 1246 O O . GLN B 2 55 ? 15.42837 12.00726 -16.00459 1.000 48.91194 55 GLN B O 1
ATOM 1252 N N . GLN B 2 56 ? 14.23924 10.48284 -17.17476 1.000 47.12688 56 GLN B N 1
ATOM 1253 C CA . GLN B 2 56 ? 14.32935 11.28904 -18.38056 1.000 47.62940 56 GLN B CA 1
ATOM 1254 C C . GLN B 2 56 ? 13.17930 10.94501 -19.31947 1.000 45.71335 56 GLN B C 1
ATOM 1255 O O . GLN B 2 56 ? 12.73341 9.79791 -19.39121 1.000 45.15000 56 GLN B O 1
ATOM 1261 N N . SER B 2 57 ? 12.69753 11.95278 -20.03711 1.000 45.26316 57 SER B N 1
ATOM 1262 C CA . SER B 2 57 ? 11.70089 11.68196 -21.06402 1.000 44.17609 57 SER B CA 1
ATOM 1263 C C . SER B 2 57 ? 12.32532 10.97946 -22.26473 1.000 45.06820 57 SER B C 1
ATOM 1264 O O . SER B 2 57 ? 13.46626 11.25514 -22.65001 1.000 46.58113 57 SER B O 1
ATOM 1267 N N . ALA B 2 58 ? 11.56990 10.04147 -22.83584 1.000 44.26475 58 ALA B N 1
ATOM 1268 C CA . ALA B 2 58 ? 11.86719 9.48653 -24.14861 1.000 45.01907 58 ALA B CA 1
ATOM 1269 C C . ALA B 2 58 ? 10.65122 9.62011 -25.05390 1.000 43.94772 58 ALA B C 1
ATOM 1270 O O . ALA B 2 58 ? 10.49211 8.84121 -26.00374 1.000 44.19196 58 ALA B O 1
ATOM 1272 N N . GLU B 2 59 ? 9.76963 10.56616 -24.72736 1.000 42.88924 59 GLU B N 1
ATOM 1273 C CA . GLU B 2 59 ? 8.70272 11.04496 -25.60965 1.000 43.29490 59 GLU B CA 1
ATOM 1274 C C . GLU B 2 59 ? 7.75556 9.94116 -26.08259 1.000 41.32581 59 GLU B C 1
ATOM 1275 O O . GLU B 2 59 ? 7.21297 10.02169 -27.18865 1.000 41.37229 59 GLU B O 1
ATOM 1281 N N . PHE B 2 60 ? 7.51656 8.92037 -25.25706 1.000 40.66487 60 PHE B N 1
ATOM 1282 C CA . PHE B 2 60 ? 6.61638 7.81050 -25.59336 1.000 39.94310 60 PHE B CA 1
ATOM 1283 C C . PHE B 2 60 ? 7.02770 7.11554 -26.89036 1.000 41.02548 60 PHE B C 1
ATOM 1284 O O . PHE B 2 60 ? 6.21310 6.43449 -27.51479 1.000 40.63790 60 PHE B O 1
ATOM 1292 N N . ASP B 2 61 ? 8.29269 7.25208 -27.28152 1.000 42.52849 61 ASP B N 1
ATOM 1293 C CA . ASP B 2 61 ? 8.77478 6.87094 -28.60203 1.000 43.88095 61 ASP B CA 1
ATOM 1294 C C . ASP B 2 61 ? 9.85584 5.80225 -28.49126 1.000 45.21140 61 ASP B C 1
ATOM 1295 O O . ASP B 2 61 ? 10.78446 5.92333 -27.68436 1.000 45.78850 61 ASP B O 1
ATOM 1300 N N . ARG B 2 62 ? 9.75053 4.77818 -29.34926 1.000 45.91142 62 ARG B N 1
ATOM 1301 C CA . ARG B 2 62 ? 10.66394 3.63975 -29.29711 1.000 47.34134 62 ARG B CA 1
ATOM 1302 C C . ARG B 2 62 ? 12.10294 4.04737 -29.60039 1.000 49.20103 62 ARG B C 1
ATOM 1303 O O . ARG B 2 62 ? 13.02391 3.73080 -28.83575 1.000 50.00889 62 ARG B O 1
ATOM 1309 N N . ASP B 2 63 ? 12.32875 4.70274 -30.74837 1.000 50.12176 63 ASP B N 1
ATOM 1310 C CA . ASP B 2 63 ? 13.70085 5.03613 -31.13363 1.000 52.13475 63 ASP B CA 1
ATOM 1311 C C . ASP B 2 63 ? 14.32064 6.07706 -30.20028 1.000 51.95427 63 ASP B C 1
ATOM 1312 O O . ASP B 2 63 ? 15.53293 6.04111 -29.95438 1.000 53.46600 63 ASP B O 1
ATOM 1317 N N . THR B 2 64 ? 13.52359 7.00649 -29.66817 1.000 50.29868 64 THR B N 1
ATOM 1318 C CA . THR B 2 64 ? 14.08639 7.93781 -28.69230 1.000 50.22829 64 THR B CA 1
ATOM 1319 C C . THR B 2 64 ? 14.48808 7.20294 -27.42156 1.000 50.09399 64 THR B C 1
ATOM 1320 O O . THR B 2 64 ? 15.54261 7.48675 -26.84652 1.000 51.17412 64 THR B O 1
ATOM 1324 N N . ALA B 2 65 ? 13.68325 6.21879 -27.00441 1.000 48.99545 65 ALA B N 1
ATOM 1325 C CA . ALA B 2 65 ? 14.00902 5.42787 -25.81805 1.000 49.06454 65 ALA B CA 1
ATOM 1326 C C . ALA B 2 65 ? 15.31837 4.67284 -25.99084 1.000 51.21643 65 ALA B C 1
ATOM 1327 O O . ALA B 2 65 ? 16.10302 4.56748 -25.04351 1.000 51.97933 65 ALA B O 1
ATOM 1329 N N . TYR B 2 66 ? 15.57068 4.13067 -27.19040 1.000 52.39355 66 TYR B N 1
ATOM 1330 C CA . TYR B 2 66 ? 16.86045 3.50041 -27.45728 1.000 54.72134 66 TYR B CA 1
ATOM 1331 C C . TYR B 2 66 ? 18.00350 4.47536 -27.19392 1.000 55.88992 66 TYR B C 1
ATOM 1332 O O . TYR B 2 66 ? 18.97642 4.14240 -26.50743 1.000 57.20778 66 TYR B O 1
ATOM 1341 N N . LYS B 2 67 ? 17.90282 5.69109 -27.74086 1.000 55.59136 67 LYS B N 1
ATOM 1342 C CA . LYS B 2 67 ? 19.00447 6.64357 -27.62740 1.000 56.94414 67 LYS B CA 1
ATOM 1343 C C . LYS B 2 67 ? 19.18260 7.11733 -26.18609 1.000 56.31690 67 LYS B C 1
ATOM 1344 O O . LYS B 2 67 ? 20.31633 7.29086 -25.71912 1.000 57.85832 67 LYS B O 1
ATOM 1346 N N . VAL B 2 68 ? 18.07501 7.31306 -25.46471 1.000 54.22199 68 VAL B N 1
ATOM 1347 C CA . VAL B 2 68 ? 18.14700 7.75286 -24.07075 1.000 53.68172 68 VAL B CA 1
ATOM 1348 C C . VAL B 2 68 ? 18.70716 6.64560 -23.18631 1.000 54.53744 68 VAL B C 1
ATOM 1349 O O . VAL B 2 68 ? 19.62498 6.87156 -22.38882 1.000 55.70487 68 VAL B O 1
ATOM 1353 N N . THR B 2 69 ? 18.14932 5.43486 -23.30569 1.000 54.11551 69 THR B N 1
ATOM 1354 C CA . THR B 2 69 ? 18.65499 4.29962 -22.54035 1.000 55.18149 69 THR B CA 1
ATOM 1355 C C . THR B 2 69 ? 20.13817 4.07577 -22.81025 1.000 57.74293 69 THR B C 1
ATOM 1356 O O . THR B 2 69 ? 20.91812 3.81761 -21.88395 1.000 58.97542 69 THR B O 1
ATOM 1360 N N . GLU B 2 70 ? 20.54351 4.16973 -24.07961 1.000 58.73888 70 GLU B N 1
ATOM 1361 C CA . GLU B 2 70 ? 21.95800 4.06636 -24.42273 1.000 61.31684 70 GLU B CA 1
ATOM 1362 C C . GLU B 2 70 ? 22.79035 5.05641 -23.61986 1.000 62.02333 70 GLU B C 1
ATOM 1363 O O . GLU B 2 70 ? 23.83022 4.69831 -23.05393 1.000 63.88617 70 GLU B O 1
ATOM 1369 N N . GLN B 2 71 ? 22.33983 6.31366 -23.55554 1.000 60.70403 71 GLN B N 1
ATOM 1370 C CA . GLN B 2 71 ? 23.03763 7.30170 -22.73841 1.000 61.34776 71 GLN B CA 1
ATOM 1371 C C . GLN B 2 71 ? 22.96306 6.93978 -21.25724 1.000 61.02039 71 GLN B C 1
ATOM 1372 O O . GLN B 2 71 ? 23.94956 7.09983 -20.52649 1.000 62.60619 71 GLN B O 1
ATOM 1374 N N . ILE B 2 72 ? 21.81436 6.41957 -20.80638 1.000 59.16506 72 ILE B N 1
ATOM 1375 C CA . ILE B 2 72 ? 21.63767 6.09235 -19.39020 1.000 59.30662 72 ILE B CA 1
ATOM 1376 C C . ILE B 2 72 ? 22.56895 4.96451 -18.97686 1.000 61.72707 72 ILE B C 1
ATOM 1377 O O . ILE B 2 72 ? 23.16001 4.99716 -17.88954 1.000 62.04197 72 ILE B O 1
ATOM 1382 N N . LEU B 2 73 ? 22.71793 3.95247 -19.83839 1.000 61.77263 73 LEU B N 1
ATOM 1383 C CA . LEU B 2 73 ? 23.52339 2.78710 -19.49350 1.000 63.90082 73 LEU B CA 1
ATOM 1384 C C . LEU B 2 73 ? 25.00413 3.12307 -19.36884 1.000 66.42070 73 LEU B C 1
ATOM 1385 O O . LEU B 2 73 ? 25.70297 2.52662 -18.54284 1.000 68.16004 73 LEU B O 1
ATOM 1390 N N . GLN B 2 74 ? 25.50893 4.05420 -20.17628 1.000 66.84294 74 GLN B N 1
ATOM 1391 C CA . GLN B 2 74 ? 26.90319 4.45799 -20.03675 1.000 69.28563 74 GLN B CA 1
ATOM 1392 C C . GLN B 2 74 ? 27.11270 5.42710 -18.87859 1.000 69.13697 74 GLN B C 1
ATOM 1393 O O . GLN B 2 74 ? 28.25547 5.61826 -18.44227 1.000 71.30582 74 GLN B O 1
ATOM 1395 N N . ALA B 2 75 ? 26.03937 6.03557 -18.37021 1.000 66.79303 75 ALA B N 1
ATOM 1396 C CA . ALA B 2 75 ? 26.13320 6.96486 -17.24980 1.000 66.65855 75 ALA B CA 1
ATOM 1397 C C . ALA B 2 75 ? 25.88855 6.27718 -15.90924 1.000 66.70749 75 ALA B C 1
ATOM 1398 O O . ALA B 2 75 ? 26.65801 6.47319 -14.96283 1.000 68.29621 75 ALA B O 1
ATOM 1400 N N . HIS B 2 76 ? 24.82263 5.47618 -15.80794 1.000 65.79398 76 HIS B N 1
ATOM 1401 C CA . HIS B 2 76 ? 24.46630 4.76542 -14.58024 1.000 67.60927 76 HIS B CA 1
ATOM 1402 C C . HIS B 2 76 ? 24.39909 3.26823 -14.86216 1.000 66.21056 76 HIS B C 1
ATOM 1403 O O . HIS B 2 76 ? 23.30546 2.69173 -14.95500 1.000 64.19818 76 HIS B O 1
ATOM 1410 N N . PRO B 2 77 ? 25.54925 2.60055 -14.98864 1.000 68.40913 77 PRO B N 1
ATOM 1411 C CA . PRO B 2 77 ? 25.53226 1.13836 -15.16125 1.000 69.69261 77 PRO B CA 1
ATOM 1412 C C . PRO B 2 77 ? 25.05772 0.38002 -13.92986 1.000 69.56291 77 PRO B C 1
ATOM 1413 O O . PRO B 2 77 ? 24.77947 -0.82138 -14.04184 1.000 70.07200 77 PRO B O 1
ATOM 1417 N N . GLU B 2 78 ? 24.94636 1.03919 -12.77098 1.000 69.27602 78 GLU B N 1
ATOM 1418 C CA . GLU B 2 78 ? 24.54649 0.37233 -11.53729 1.000 69.69538 78 GLU B CA 1
ATOM 1419 C C . GLU B 2 78 ? 23.05859 0.04839 -11.48490 1.000 67.25570 78 GLU B C 1
ATOM 1420 O O . GLU B 2 78 ? 22.62528 -0.61211 -10.53365 1.000 67.61755 78 GLU B O 1
ATOM 1426 N N . ILE B 2 79 ? 22.26945 0.47917 -12.47163 1.000 64.96642 79 ILE B N 1
ATOM 1427 C CA . ILE B 2 79 ? 20.82948 0.25120 -12.41264 1.000 64.53586 79 ILE B CA 1
ATOM 1428 C C . ILE B 2 79 ? 20.51888 -1.23636 -12.57738 1.000 65.23202 79 ILE B C 1
ATOM 1429 O O . ILE B 2 79 ? 21.21338 -1.97473 -13.29351 1.000 64.94461 79 ILE B O 1
ATOM 1434 N N . LYS B 2 80 ? 19.45765 -1.68246 -11.89912 1.000 62.93285 80 LYS B N 1
ATOM 1435 C CA . LYS B 2 80 ? 18.95978 -3.04643 -12.01679 1.000 62.79224 80 LYS B CA 1
ATOM 1436 C C . LYS B 2 80 ? 17.58437 -3.12326 -12.66614 1.000 60.50394 80 LYS B C 1
ATOM 1437 O O . LYS B 2 80 ? 17.14102 -4.22618 -13.00774 1.000 60.58538 80 LYS B O 1
ATOM 1441 N N . ALA B 2 81 ? 16.90835 -1.98434 -12.85560 1.000 58.02422 81 ALA B N 1
ATOM 1442 C CA . ALA B 2 81 ? 15.57766 -1.94762 -13.44501 1.000 55.69411 81 ALA B CA 1
ATOM 1443 C C . ALA B 2 81 ? 15.37371 -0.62881 -14.18624 1.000 53.95579 81 ALA B C 1
ATOM 1444 O O . ALA B 2 81 ? 16.02572 0.37706 -13.89584 1.000 54.24573 81 ALA B O 1
ATOM 1446 N N . ILE B 2 82 ? 14.46435 -0.65416 -15.16102 1.000 52.32242 82 ILE B N 1
ATOM 1447 C CA . ILE B 2 82 ? 14.01387 0.53666 -15.88228 1.000 50.58774 82 ILE B CA 1
ATOM 1448 C C . ILE B 2 82 ? 12.49789 0.48376 -15.96789 1.000 48.54306 82 ILE B C 1
ATOM 1449 O O . ILE B 2 82 ? 11.93729 -0.47404 -16.51466 1.000 48.36156 82 ILE B O 1
ATOM 1454 N N . TRP B 2 83 ? 11.83849 1.51118 -15.44142 1.000 47.15939 83 TRP B N 1
ATOM 1455 C CA . TRP B 2 83 ? 10.39406 1.66470 -15.53604 1.000 45.24316 83 TRP B CA 1
ATOM 1456 C C . TRP B 2 83 ? 10.09864 2.64110 -16.66616 1.000 45.47210 83 TRP B C 1
ATOM 1457 O O . TRP B 2 83 ? 10.70480 3.72121 -16.73284 1.000 44.28985 83 TRP B O 1
ATOM 1468 N N . CYS B 2 84 ? 9.18087 2.25637 -17.55438 1.000 43.06071 84 CYS B N 1
ATOM 1469 C CA . CYS B 2 84 ? 8.86766 3.02660 -18.75124 1.000 42.21392 84 CYS B CA 1
ATOM 1470 C C . CYS B 2 84 ? 7.39171 3.39090 -18.76830 1.000 40.44711 84 CYS B C 1
ATOM 1471 O O . CYS B 2 84 ? 6.52875 2.53230 -18.53981 1.000 39.93786 84 CYS B O 1
ATOM 1474 N N . GLY B 2 85 ? 7.10456 4.66087 -19.07522 1.000 39.67768 85 GLY B N 1
ATOM 1475 C CA . GLY B 2 85 ? 5.73632 5.13054 -19.13649 1.000 38.18553 85 GLY B CA 1
ATOM 1476 C C . GLY B 2 85 ? 4.89094 4.51216 -20.23352 1.000 37.57562 85 GLY B C 1
ATOM 1477 O O . GLY B 2 85 ? 3.66653 4.62786 -20.18165 1.000 36.44394 85 GLY B O 1
ATOM 1478 N N . ASN B 2 86 ? 5.50257 3.87570 -21.23644 1.000 38.43469 86 ASN B N 1
ATOM 1479 C CA . ASN B 2 86 ? 4.72486 3.06547 -22.17198 1.000 38.12074 86 ASN B CA 1
ATOM 1480 C C . ASN B 2 86 ? 5.60994 1.99346 -22.78601 1.000 39.54606 86 ASN B C 1
ATOM 1481 O O . ASN B 2 86 ? 6.83488 1.99025 -22.61496 1.000 40.76477 86 ASN B O 1
ATOM 1486 N N . ASP B 2 87 ? 4.95515 1.09542 -23.53840 1.000 39.51628 87 ASP B N 1
ATOM 1487 C CA . ASP B 2 87 ? 5.59921 -0.11262 -24.05401 1.000 40.97506 87 ASP B CA 1
ATOM 1488 C C . ASP B 2 87 ? 6.58771 0.19729 -25.17072 1.000 42.18795 87 ASP B C 1
ATOM 1489 O O . ASP B 2 87 ? 7.64789 -0.42747 -25.24770 1.000 43.76181 87 ASP B O 1
ATOM 1494 N N . ALA B 2 88 ? 6.25335 1.15253 -26.04912 1.000 41.66158 88 ALA B N 1
ATOM 1495 C CA . ALA B 2 88 ? 7.19623 1.59438 -27.07587 1.000 42.92221 88 ALA B CA 1
ATOM 1496 C C . ALA B 2 88 ? 8.53047 1.97368 -26.45882 1.000 43.91609 88 ALA B C 1
ATOM 1497 O O . ALA B 2 88 ? 9.60101 1.65747 -26.98700 1.000 45.57691 88 ALA B O 1
ATOM 1499 N N . MET B 2 89 ? 8.47064 2.64748 -25.31886 1.000 43.04671 89 MET B N 1
ATOM 1500 C CA . MET B 2 89 ? 9.66127 3.07803 -24.61260 1.000 43.96508 89 MET B CA 1
ATOM 1501 C C . MET B 2 89 ? 10.38277 1.88634 -23.98070 1.000 45.18938 89 MET B C 1
ATOM 1502 O O . MET B 2 89 ? 11.61732 1.81148 -24.00912 1.000 46.78076 89 MET B O 1
ATOM 1507 N N . ALA B 2 90 ? 9.62642 0.93171 -23.43147 1.000 44.65051 90 ALA B N 1
ATOM 1508 C CA . ALA B 2 90 ? 10.23674 -0.28279 -22.88978 1.000 47.71244 90 ALA B CA 1
ATOM 1509 C C . ALA B 2 90 ? 10.91181 -1.10956 -23.98629 1.000 47.74355 90 ALA B C 1
ATOM 1510 O O . ALA B 2 90 ? 11.98194 -1.69905 -23.77303 1.000 49.53855 90 ALA B O 1
ATOM 1512 N N . LEU B 2 91 ? 10.30474 -1.15864 -25.17091 1.000 47.39619 91 LEU B N 1
ATOM 1513 C CA . LEU B 2 91 ? 10.91963 -1.88298 -26.27911 1.000 49.17497 91 LEU B CA 1
ATOM 1514 C C . LEU B 2 91 ? 12.24062 -1.24503 -26.69470 1.000 50.62370 91 LEU B C 1
ATOM 1515 O O . LEU B 2 91 ? 13.23137 -1.94770 -26.92924 1.000 52.65048 91 LEU B O 1
ATOM 1520 N N . GLY B 2 92 ? 12.27408 0.08728 -26.80238 1.000 49.78223 92 GLY B N 1
ATOM 1521 C CA . GLY B 2 92 ? 13.52895 0.75545 -27.10425 1.000 51.21323 92 GLY B CA 1
ATOM 1522 C C . GLY B 2 92 ? 14.58641 0.51099 -26.04458 1.000 52.35589 92 GLY B C 1
ATOM 1523 O O . GLY B 2 92 ? 15.76325 0.31392 -26.36314 1.000 54.35865 92 GLY B O 1
ATOM 1524 N N . ALA B 2 93 ? 14.17960 0.51825 -24.76862 1.000 51.26250 93 ALA B N 1
ATOM 1525 C CA . ALA B 2 93 ? 15.13251 0.29895 -23.68777 1.000 52.43934 93 ALA B CA 1
ATOM 1526 C C . ALA B 2 93 ? 15.70963 -1.10572 -23.75534 1.000 54.36309 93 ALA B C 1
ATOM 1527 O O . ALA B 2 93 ? 16.90499 -1.30589 -23.51673 1.000 56.29613 93 ALA B O 1
ATOM 1529 N N . MET B 2 94 ? 14.87578 -2.08903 -24.09948 1.000 54.03085 94 MET B N 1
ATOM 1530 C CA . MET B 2 94 ? 15.36234 -3.46196 -24.22795 1.000 56.04319 94 MET B CA 1
ATOM 1531 C C . MET B 2 94 ? 16.39560 -3.58289 -25.33982 1.000 58.13110 94 MET B C 1
ATOM 1532 O O . MET B 2 94 ? 17.47295 -4.15701 -25.13952 1.000 60.35461 94 MET B O 1
ATOM 1537 N N . LYS B 2 95 ? 16.08114 -3.05073 -26.52551 1.000 57.63032 95 LYS B N 1
ATOM 1538 C CA . LYS B 2 95 ? 17.02340 -3.13064 -27.63816 1.000 59.74337 95 LYS B CA 1
ATOM 1539 C C . LYS B 2 95 ? 18.33801 -2.43888 -27.29250 1.000 61.05907 95 LYS B C 1
ATOM 1540 O O . LYS B 2 95 ? 19.41478 -2.89721 -27.69432 1.000 63.50651 95 LYS B O 1
ATOM 1542 N N . ALA B 2 96 ? 18.26934 -1.34828 -26.52142 1.000 59.61576 96 ALA B N 1
ATOM 1543 C CA . ALA B 2 96 ? 19.48012 -0.66441 -26.07589 1.000 60.85786 96 ALA B CA 1
ATOM 1544 C C . ALA B 2 96 ? 20.23071 -1.48354 -25.03167 1.000 62.39518 96 ALA B C 1
ATOM 1545 O O . ALA B 2 96 ? 21.46827 -1.52178 -25.03968 1.000 64.60153 96 ALA B O 1
ATOM 1547 N N . CYS B 2 97 ? 19.50135 -2.13987 -24.12143 1.000 61.42776 97 CYS B N 1
ATOM 1548 C CA . CYS B 2 97 ? 20.14803 -3.00587 -23.13735 1.000 63.09822 97 CYS B CA 1
ATOM 1549 C C . CYS B 2 97 ? 20.86444 -4.17099 -23.81426 1.000 65.73510 97 CYS B C 1
ATOM 1550 O O . CYS B 2 97 ? 22.03031 -4.45583 -23.51333 1.000 68.08136 97 CYS B O 1
ATOM 1553 N N . GLU B 2 98 ? 20.18442 -4.85382 -24.74188 1.000 65.55849 98 GLU B N 1
ATOM 1554 C CA . GLU B 2 98 ? 20.80602 -5.99419 -25.41316 1.000 68.22126 98 GLU B CA 1
ATOM 1555 C C . GLU B 2 98 ? 22.05232 -5.57091 -26.18205 1.000 70.31562 98 GLU B C 1
ATOM 1556 O O . GLU B 2 98 ? 23.06995 -6.27218 -26.15965 1.000 73.07560 98 GLU B O 1
ATOM 1562 N N . ALA B 2 99 ? 21.99617 -4.41791 -26.85536 1.000 69.21225 99 ALA B N 1
ATOM 1563 C CA . ALA B 2 99 ? 23.15287 -3.93568 -27.60681 1.000 71.23985 99 ALA B CA 1
ATOM 1564 C C . ALA B 2 99 ? 24.36213 -3.73714 -26.70131 1.000 72.88744 99 ALA B C 1
ATOM 1565 O O . ALA B 2 99 ? 25.50348 -3.97735 -27.11457 1.000 75.60925 99 ALA B O 1
ATOM 1567 N N . ALA B 2 100 ? 24.13297 -3.29199 -25.46415 1.000 71.42686 100 ALA B N 1
ATOM 1568 C CA . ALA B 2 100 ? 25.21246 -3.08606 -24.50556 1.000 72.96702 100 ALA B CA 1
ATOM 1569 C C . ALA B 2 100 ? 25.60113 -4.35944 -23.76100 1.000 74.91302 100 ALA B C 1
ATOM 1570 O O . ALA B 2 100 ? 26.57352 -4.33546 -22.99647 1.000 76.66645 100 ALA B O 1
ATOM 1572 N N . GLY B 2 101 ? 24.88041 -5.46425 -23.97550 1.000 74.83912 101 GLY B N 1
ATOM 1573 C CA . GLY B 2 101 ? 25.05756 -6.67441 -23.19946 1.000 76.52074 101 GLY B CA 1
ATOM 1574 C C . GLY B 2 101 ? 24.29667 -6.69619 -21.89245 1.000 74.79729 101 GLY B C 1
ATOM 1575 O O . GLY B 2 101 ? 24.38898 -7.68934 -21.15598 1.000 76.23464 101 GLY B O 1
ATOM 1576 N N . ARG B 2 102 ? 23.54503 -5.63406 -21.58928 1.000 71.95099 102 ARG B N 1
ATOM 1577 C CA . ARG B 2 102 ? 22.85488 -5.46300 -20.31004 1.000 70.33202 102 ARG B CA 1
ATOM 1578 C C . ARG B 2 102 ? 21.53513 -6.24145 -20.27524 1.000 68.83065 102 ARG B C 1
ATOM 1579 O O . ARG B 2 102 ? 20.45789 -5.69939 -20.03551 1.000 66.42095 102 ARG B O 1
ATOM 1587 N N . THR B 2 103 ? 21.63954 -7.55153 -20.50852 1.000 70.72494 103 THR B N 1
ATOM 1588 C CA . THR B 2 103 ? 20.46204 -8.41241 -20.46783 1.000 69.73669 103 THR B CA 1
ATOM 1589 C C . THR B 2 103 ? 19.96688 -8.68067 -19.04783 1.000 69.25867 103 THR B C 1
ATOM 1590 O O . THR B 2 103 ? 18.88279 -9.25431 -18.89044 1.000 68.16944 103 THR B O 1
ATOM 1594 N N . ASP B 2 104 ? 20.72128 -8.26311 -18.02458 1.000 70.14995 104 ASP B N 1
ATOM 1595 C CA . ASP B 2 104 ? 20.39008 -8.44500 -16.61365 1.000 70.07847 104 ASP B CA 1
ATOM 1596 C C . ASP B 2 104 ? 19.34333 -7.46330 -16.10001 1.000 67.25274 104 ASP B C 1
ATOM 1597 O O . ASP B 2 104 ? 18.80673 -7.67251 -15.00493 1.000 66.70877 104 ASP B O 1
ATOM 1602 N N . ILE B 2 105 ? 19.07524 -6.39004 -16.83808 1.000 64.98589 105 ILE B N 1
ATOM 1603 C CA . ILE B 2 105 ? 18.23794 -5.29504 -16.36005 1.000 62.36407 105 ILE B CA 1
ATOM 1604 C C . ILE B 2 105 ? 16.77052 -5.65010 -16.55906 1.000 60.33486 105 ILE B C 1
ATOM 1605 O O . ILE B 2 105 ? 16.37114 -6.08294 -17.64631 1.000 60.46653 105 ILE B O 1
ATOM 1610 N N . TYR B 2 106 ? 15.96091 -5.46644 -15.51267 1.000 59.13127 106 TYR B N 1
ATOM 1611 C CA . TYR B 2 106 ? 14.53258 -5.76252 -15.57758 1.000 57.98701 106 TYR B CA 1
ATOM 1612 C C . TYR B 2 106 ? 13.76333 -4.53270 -16.04679 1.000 54.64698 106 TYR B C 1
ATOM 1613 O O . TYR B 2 106 ? 13.91633 -3.44999 -15.48026 1.000 53.92763 106 TYR B O 1
ATOM 1622 N N . ILE B 2 107 ? 12.93525 -4.70081 -17.07643 1.000 53.39675 107 ILE B N 1
ATOM 1623 C CA . ILE B 2 107 ? 12.22414 -3.58780 -17.69861 1.000 51.17850 107 ILE B CA 1
ATOM 1624 C C . ILE B 2 107 ? 10.72153 -3.77190 -17.51398 1.000 49.38781 107 ILE B C 1
ATOM 1625 O O . ILE B 2 107 ? 10.19502 -4.87851 -17.68325 1.000 49.77727 107 ILE B O 1
ATOM 1630 N N . PHE B 2 108 ? 10.03911 -2.67448 -17.15200 1.000 47.58164 108 PHE B N 1
ATOM 1631 C CA . PHE B 2 108 ? 8.60818 -2.64869 -16.87244 1.000 45.87704 108 PHE B CA 1
ATOM 1632 C C . PHE B 2 108 ? 7.94236 -1.56996 -17.72649 1.000 44.07309 108 PHE B C 1
ATOM 1633 O O . PHE B 2 108 ? 8.46439 -0.45406 -17.85737 1.000 43.83572 108 PHE B O 1
ATOM 1641 N N . GLY B 2 109 ? 6.77625 -1.89910 -18.29331 1.000 42.95193 109 GLY B N 1
ATOM 1642 C CA . GLY B 2 109 ? 6.10219 -0.99320 -19.20736 1.000 41.49040 109 GLY B CA 1
ATOM 1643 C C . GLY B 2 109 ? 4.63430 -0.73753 -18.92760 1.000 39.84811 109 GLY B C 1
ATOM 1644 O O . GLY B 2 109 ? 4.13566 -0.98094 -17.82323 1.000 39.65040 109 GLY B O 1
ATOM 1645 N N . PHE B 2 110 ? 3.92922 -0.24809 -19.94421 1.000 38.82640 110 PHE B N 1
ATOM 1646 C CA . PHE B 2 110 ? 2.53507 0.15262 -19.78782 1.000 37.33068 110 PHE B CA 1
ATOM 1647 C C . PHE B 2 110 ? 1.93766 0.19183 -21.18055 1.000 36.85113 110 PHE B C 1
ATOM 1648 O O . PHE B 2 110 ? 2.50102 0.87034 -22.04198 1.000 37.07271 110 PHE B O 1
ATOM 1656 N N . ASP B 2 111 ? 0.84661 -0.56301 -21.39969 1.000 36.40633 111 ASP B N 1
ATOM 1657 C CA . ASP B 2 111 ? -0.07506 -0.46526 -22.53953 1.000 35.78411 111 ASP B CA 1
ATOM 1658 C C . ASP B 2 111 ? -0.67417 -1.83677 -22.83552 1.000 36.22272 111 ASP B C 1
ATOM 1659 O O . ASP B 2 111 ? -1.88597 -1.95753 -23.05394 1.000 35.47047 111 ASP B O 1
ATOM 1664 N N . GLY B 2 112 ? 0.16346 -2.86947 -22.79408 1.000 37.58062 112 GLY B N 1
ATOM 1665 C CA . GLY B 2 112 ? -0.22441 -4.19165 -23.24991 1.000 39.04918 112 GLY B CA 1
ATOM 1666 C C . GLY B 2 112 ? 0.02952 -4.42684 -24.72084 1.000 42.99208 112 GLY B C 1
ATOM 1667 O O . GLY B 2 112 ? -0.67147 -5.23515 -25.33549 1.000 41.97261 112 GLY B O 1
ATOM 1668 N N . ALA B 2 113 ? 0.99846 -3.72738 -25.31260 1.000 40.55366 113 ALA B N 1
ATOM 1669 C CA . ALA B 2 113 ? 1.27380 -3.88529 -26.73530 1.000 43.97018 113 ALA B CA 1
ATOM 1670 C C . ALA B 2 113 ? 1.71073 -5.31015 -27.05526 1.000 46.20044 113 ALA B C 1
ATOM 1671 O O . ALA B 2 113 ? 2.47912 -5.93070 -26.31419 1.000 44.63636 113 ALA B O 1
ATOM 1673 N N . GLU B 2 114 ? 1.22518 -5.82121 -28.19106 1.000 47.71586 114 GLU B N 1
ATOM 1674 C CA . GLU B 2 114 ? 1.53589 -7.18552 -28.59733 1.000 48.20676 114 GLU B CA 1
ATOM 1675 C C . GLU B 2 114 ? 3.02571 -7.48481 -28.45078 1.000 49.95500 114 GLU B C 1
ATOM 1676 O O . GLU B 2 114 ? 3.41633 -8.52132 -27.89534 1.000 50.11467 114 GLU B O 1
ATOM 1678 N N . ASP B 2 115 ? 3.87497 -6.55769 -28.90689 1.000 49.80327 115 ASP B N 1
ATOM 1679 C CA . ASP B 2 115 ? 5.31312 -6.80731 -28.89305 1.000 49.34580 115 ASP B CA 1
ATOM 1680 C C . ASP B 2 115 ? 5.85465 -6.95232 -27.47581 1.000 48.78921 115 ASP B C 1
ATOM 1681 O O . ASP B 2 115 ? 6.77524 -7.73905 -27.24324 1.000 50.10632 115 ASP B O 1
ATOM 1686 N N . VAL B 2 116 ? 5.29971 -6.21014 -26.51706 1.000 48.30098 116 VAL B N 1
ATOM 1687 C CA . VAL B 2 116 ? 5.71847 -6.37456 -25.12926 1.000 49.84379 116 VAL B CA 1
ATOM 1688 C C . VAL B 2 116 ? 5.15093 -7.66093 -24.54832 1.000 49.68104 116 VAL B C 1
ATOM 1689 O O . VAL B 2 116 ? 5.84852 -8.39991 -23.84240 1.000 51.01858 116 VAL B O 1
ATOM 1693 N N . ILE B 2 117 ? 3.88196 -7.94822 -24.83901 1.000 48.13156 117 ILE B N 1
ATOM 1694 C CA . ILE B 2 117 ? 3.27977 -9.21757 -24.42892 1.000 50.96127 117 ILE B CA 1
ATOM 1695 C C . ILE B 2 117 ? 4.12155 -10.40051 -24.91042 1.000 53.53730 117 ILE B C 1
ATOM 1696 O O . ILE B 2 117 ? 4.41533 -11.32551 -24.14564 1.000 52.90778 117 ILE B O 1
ATOM 1701 N N . ASN B 2 118 ? 4.54530 -10.38008 -26.17902 1.000 53.34079 118 ASN B N 1
ATOM 1702 C CA . ASN B 2 118 ? 5.35752 -11.48524 -26.69275 1.000 55.00545 118 ASN B CA 1
ATOM 1703 C C . ASN B 2 118 ? 6.72252 -11.52693 -26.01777 1.000 57.96613 118 ASN B C 1
ATOM 1704 O O . ASN B 2 118 ? 7.24930 -12.60815 -25.73428 1.000 56.46203 118 ASN B O 1
ATOM 1709 N N . ALA B 2 119 ? 7.30951 -10.35508 -25.75907 1.000 55.89217 119 ALA B N 1
ATOM 1710 C CA . ALA B 2 119 ? 8.58368 -10.29868 -25.05170 1.000 54.65952 119 ALA B CA 1
ATOM 1711 C C . ALA B 2 119 ? 8.46078 -10.85578 -23.63822 1.000 54.89973 119 ALA B C 1
ATOM 1712 O O . ALA B 2 119 ? 9.39505 -11.48851 -23.13222 1.000 59.59131 119 ALA B O 1
ATOM 1714 N N . ILE B 2 120 ? 7.32535 -10.61584 -22.97538 1.000 55.29247 120 ILE B N 1
ATOM 1715 C CA . ILE B 2 120 ? 7.14673 -11.11417 -21.61286 1.000 53.98981 120 ILE B CA 1
ATOM 1716 C C . ILE B 2 120 ? 7.03235 -12.62857 -21.61650 1.000 56.19268 120 ILE B C 1
ATOM 1717 O O . ILE B 2 120 ? 7.65692 -13.31712 -20.80064 1.000 57.57921 120 ILE B O 1
ATOM 1722 N N . LYS B 2 121 ? 6.22481 -13.16646 -22.53345 1.000 55.53972 121 LYS B N 1
ATOM 1723 C CA . LYS B 2 121 ? 5.95986 -14.60189 -22.53729 1.000 57.26079 121 LYS B CA 1
ATOM 1724 C C . LYS B 2 121 ? 7.16895 -15.40969 -23.01021 1.000 63.43932 121 LYS B C 1
ATOM 1725 O O . LYS B 2 121 ? 7.30294 -16.58959 -22.65298 1.000 62.35688 121 LYS B O 1
ATOM 1727 N N . GLU B 2 122 ? 8.05009 -14.80522 -23.81204 1.000 66.97156 122 GLU B N 1
ATOM 1728 C CA . GLU B 2 122 ? 9.26856 -15.45187 -24.28536 1.000 64.34582 122 GLU B CA 1
ATOM 1729 C C . GLU B 2 122 ? 10.45821 -15.21166 -23.36528 1.000 66.50430 122 GLU B C 1
ATOM 1730 O O . GLU B 2 122 ? 11.59153 -15.55826 -23.72607 1.000 67.88599 122 GLU B O 1
ATOM 1736 N N . GLY B 2 123 ? 10.22300 -14.62931 -22.19167 1.000 63.39624 123 GLY B N 1
ATOM 1737 C CA . GLY B 2 123 ? 11.24849 -14.51627 -21.17372 1.000 64.72417 123 GLY B CA 1
ATOM 1738 C C . GLY B 2 123 ? 12.35274 -13.51568 -21.44114 1.000 66.21644 123 GLY B C 1
ATOM 1739 O O . GLY B 2 123 ? 13.46575 -13.69136 -20.93387 1.000 69.48522 123 GLY B O 1
ATOM 1740 N N . LYS B 2 124 ? 12.09135 -12.46567 -22.21784 1.000 64.14043 124 LYS B N 1
ATOM 1741 C CA . LYS B 2 124 ? 13.09046 -11.41318 -22.31820 1.000 61.95557 124 LYS B CA 1
ATOM 1742 C C . LYS B 2 124 ? 13.08471 -10.57624 -21.03826 1.000 61.11910 124 LYS B C 1
ATOM 1743 O O . LYS B 2 124 ? 12.34632 -10.85092 -20.08607 1.000 59.91710 124 LYS B O 1
ATOM 1747 N N . GLN B 2 125 ? 13.93917 -9.55108 -20.99720 1.000 60.45314 125 GLN B N 1
ATOM 1748 C CA . GLN B 2 125 ? 14.12232 -8.78521 -19.76871 1.000 60.31908 125 GLN B CA 1
ATOM 1749 C C . GLN B 2 125 ? 12.98611 -7.80052 -19.48739 1.000 56.73420 125 GLN B C 1
ATOM 1750 O O . GLN B 2 125 ? 12.99509 -7.17347 -18.42062 1.000 56.06677 125 GLN B O 1
ATOM 1756 N N . ILE B 2 126 ? 12.01843 -7.64785 -20.39513 1.000 55.13837 126 ILE B N 1
ATOM 1757 C CA . ILE B 2 126 ? 10.74949 -6.99419 -20.06723 1.000 52.61165 126 ILE B CA 1
ATOM 1758 C C . ILE B 2 126 ? 9.89039 -8.01079 -19.32421 1.000 52.72578 126 ILE B C 1
ATOM 1759 O O . ILE B 2 126 ? 9.63680 -9.10830 -19.83399 1.000 53.75686 126 ILE B O 1
ATOM 1764 N N . VAL B 2 127 ? 9.45736 -7.67118 -18.11151 1.000 51.88524 127 VAL B N 1
ATOM 1765 C CA . VAL B 2 127 ? 8.84717 -8.65708 -17.22740 1.000 52.49871 127 VAL B CA 1
ATOM 1766 C C . VAL B 2 127 ? 7.42643 -8.30281 -16.81084 1.000 50.40175 127 VAL B C 1
ATOM 1767 O O . VAL B 2 127 ? 6.77889 -9.10905 -16.13970 1.000 50.83763 127 VAL B O 1
ATOM 1771 N N . ALA B 2 128 ? 6.90720 -7.13794 -17.20095 1.000 48.31090 128 ALA B N 1
ATOM 1772 C CA . ALA B 2 128 ? 5.56423 -6.72855 -16.78301 1.000 47.89142 128 ALA B CA 1
ATOM 1773 C C . ALA B 2 128 ? 5.09124 -5.55028 -17.62290 1.000 44.50431 128 ALA B C 1
ATOM 1774 O O . ALA B 2 128 ? 5.90627 -4.76590 -18.11683 1.000 44.51968 128 ALA B O 1
ATOM 1776 N N . THR B 2 129 ? 3.76900 -5.43808 -17.77714 1.000 43.01239 129 THR B N 1
ATOM 1777 C CA . THR B 2 129 ? 3.14955 -4.26065 -18.37777 1.000 41.21394 129 THR B CA 1
ATOM 1778 C C . THR B 2 129 ? 1.75847 -4.10232 -17.76697 1.000 39.89358 129 THR B C 1
ATOM 1779 O O . THR B 2 129 ? 1.34405 -4.88737 -16.91107 1.000 40.40802 129 THR B O 1
ATOM 1783 N N . ILE B 2 130 ? 1.04777 -3.05593 -18.18572 1.000 38.35423 130 ILE B N 1
ATOM 1784 C CA . ILE B 2 130 ? -0.32698 -2.80027 -17.76002 1.000 37.12178 130 ILE B CA 1
ATOM 1785 C C . ILE B 2 130 ? -1.20264 -2.89528 -18.99891 1.000 37.90614 130 ILE B C 1
ATOM 1786 O O . ILE B 2 130 ? -1.02715 -2.10903 -19.94531 1.000 35.94672 130 ILE B O 1
ATOM 1791 N N . MET B 2 131 ? -2.14756 -3.84235 -18.98123 1.000 36.43533 131 MET B N 1
ATOM 1792 C CA . MET B 2 131 ? -3.08496 -4.08242 -20.07496 1.000 35.92919 131 MET B CA 1
ATOM 1793 C C . MET B 2 131 ? -4.17511 -3.03037 -20.11438 1.000 34.45526 131 MET B C 1
ATOM 1794 O O . MET B 2 131 ? -4.97825 -2.92618 -19.17519 1.000 33.96533 131 MET B O 1
ATOM 1799 N N . GLN B 2 132 ? -4.25796 -2.31677 -21.23268 1.000 33.95051 132 GLN B N 1
ATOM 1800 C CA . GLN B 2 132 ? -5.43626 -1.51556 -21.52477 1.000 32.83096 132 GLN B CA 1
ATOM 1801 C C . GLN B 2 132 ? -6.41287 -2.35477 -22.35450 1.000 32.93978 132 GLN B C 1
ATOM 1802 O O . GLN B 2 132 ? -6.06509 -3.40495 -22.90573 1.000 33.89206 132 GLN B O 1
ATOM 1808 N N . PHE B 2 133 ? -7.65409 -1.88537 -22.44810 1.000 32.11065 133 PHE B N 1
ATOM 1809 C CA . PHE B 2 133 ? -8.68589 -2.56922 -23.22613 1.000 34.31542 133 PHE B CA 1
ATOM 1810 C C . PHE B 2 133 ? -9.26463 -1.62374 -24.28873 1.000 31.73500 133 PHE B C 1
ATOM 1811 O O . PHE B 2 133 ? -10.40558 -1.16598 -24.17437 1.000 31.18914 133 PHE B O 1
ATOM 1819 N N . PRO B 2 134 ? -8.49453 -1.30800 -25.33264 1.000 32.17398 134 PRO B N 1
ATOM 1820 C CA . PRO B 2 134 ? -8.98265 -0.32433 -26.31481 1.000 32.01303 134 PRO B CA 1
ATOM 1821 C C . PRO B 2 134 ? -10.18592 -0.80186 -27.10198 1.000 32.08293 134 PRO B C 1
ATOM 1822 O O . PRO B 2 134 ? -11.02564 0.02759 -27.47281 1.000 31.69557 134 PRO B O 1
ATOM 1826 N N . LYS B 2 135 ? -10.29103 -2.10830 -27.40337 1.000 32.82983 135 LYS B N 1
ATOM 1827 C CA . LYS B 2 135 ? -11.48561 -2.58003 -28.08321 1.000 33.08659 135 LYS B CA 1
ATOM 1828 C C . LYS B 2 135 ? -12.72039 -2.32657 -27.23268 1.000 32.24888 135 LYS B C 1
ATOM 1829 O O . LYS B 2 135 ? -13.77358 -1.94840 -27.74923 1.000 32.13106 135 LYS B O 1
ATOM 1835 N N . LEU B 2 136 ? -12.61711 -2.53253 -25.92004 1.000 31.82734 136 LEU B N 1
ATOM 1836 C CA . LEU B 2 136 ? -13.78068 -2.30660 -25.07992 1.000 31.21698 136 LEU B CA 1
ATOM 1837 C C . LEU B 2 136 ? -14.15883 -0.82986 -25.03821 1.000 30.47700 136 LEU B C 1
ATOM 1838 O O . LEU B 2 136 ? -15.34600 -0.48794 -25.04241 1.000 31.74908 136 LEU B O 1
ATOM 1843 N N . MET B 2 137 ? -13.18091 0.07475 -24.97531 1.000 30.63865 137 MET B N 1
ATOM 1844 C CA . MET B 2 137 ? -13.60014 1.47057 -24.95572 1.000 29.75310 137 MET B CA 1
ATOM 1845 C C . MET B 2 137 ? -14.13348 1.94531 -26.30098 1.000 30.09880 137 MET B C 1
ATOM 1846 O O . MET B 2 137 ? -15.05862 2.76904 -26.32276 1.000 30.78476 137 MET B O 1
ATOM 1851 N N . ALA B 2 138 ? -13.58199 1.46083 -27.40974 1.000 30.76694 138 ALA B N 1
ATOM 1852 C CA . ALA B 2 138 ? -14.15893 1.83205 -28.69967 1.000 31.32704 138 ALA B CA 1
ATOM 1853 C C . ALA B 2 138 ? -15.58669 1.31909 -28.81977 1.000 31.43192 138 ALA B C 1
ATOM 1854 O O . ALA B 2 138 ? -16.46713 2.03031 -29.32971 1.000 32.70277 138 ALA B O 1
ATOM 1856 N N . ARG B 2 139 ? -15.82887 0.05345 -28.40274 1.000 31.52020 139 ARG B N 1
ATOM 1857 C CA . ARG B 2 139 ? -17.18168 -0.49473 -28.44524 1.000 31.72222 139 ARG B CA 1
ATOM 1858 C C . ARG B 2 139 ? -18.12095 0.23538 -27.49198 1.000 31.06438 139 ARG B C 1
ATOM 1859 O O . ARG B 2 139 ? -19.29728 0.42981 -27.81057 1.000 31.30840 139 ARG B O 1
ATOM 1867 N N . LEU B 2 140 ? -17.62635 0.64167 -26.31893 1.000 30.39287 140 LEU B N 1
ATOM 1868 C CA . LEU B 2 140 ? -18.47139 1.35516 -25.35879 1.000 29.94885 140 LEU B CA 1
ATOM 1869 C C . LEU B 2 140 ? -18.99298 2.66772 -25.93775 1.000 30.04153 140 LEU B C 1
ATOM 1870 O O . LEU B 2 140 ? -20.15992 3.01960 -25.74551 1.000 30.16055 140 LEU B O 1
ATOM 1875 N N . ALA B 2 141 ? -18.13370 3.40948 -26.63622 1.000 30.15548 141 ALA B N 1
ATOM 1876 C CA . ALA B 2 141 ? -18.57658 4.66459 -27.22184 1.000 31.15540 141 ALA B CA 1
ATOM 1877 C C . ALA B 2 141 ? -19.69444 4.41645 -28.22392 1.000 31.21132 141 ALA B C 1
ATOM 1878 O O . ALA B 2 141 ? -20.67961 5.16848 -28.25870 1.000 31.52377 141 ALA B O 1
ATOM 1880 N N . VAL B 2 142 ? -19.58236 3.32735 -29.00027 1.000 31.63025 142 VAL B N 1
ATOM 1881 C CA . VAL B 2 142 ? -20.61307 2.95803 -29.96762 1.000 32.47551 142 VAL B CA 1
ATOM 1882 C C . VAL B 2 142 ? -21.87227 2.49549 -29.25612 1.000 32.36711 142 VAL B C 1
ATOM 1883 O O . VAL B 2 142 ? -22.98765 2.86508 -29.63094 1.000 32.94005 142 VAL B O 1
ATOM 1887 N N . GLU B 2 143 ? -21.71267 1.66642 -28.23106 1.000 31.80464 143 GLU B N 1
ATOM 1888 C CA . GLU B 2 143 ? -22.86622 1.17406 -27.49086 1.000 31.83159 143 GLU B CA 1
ATOM 1889 C C . GLU B 2 143 ? -23.62015 2.32379 -26.82903 1.000 31.66605 143 GLU B C 1
ATOM 1890 O O . GLU B 2 143 ? -24.85592 2.35486 -26.83574 1.000 32.16070 143 GLU B O 1
ATOM 1896 N N . TRP B 2 144 ? -22.89108 3.28891 -26.28245 1.000 31.13928 144 TRP B N 1
ATOM 1897 C CA . TRP B 2 144 ? -23.54707 4.42373 -25.64107 1.000 31.17439 144 TRP B CA 1
ATOM 1898 C C . TRP B 2 144 ? -24.19266 5.35609 -26.67896 1.000 31.97988 144 TRP B C 1
ATOM 1899 O O . TRP B 2 144 ? -25.28321 5.89043 -26.44511 1.000 32.48020 144 TRP B O 1
ATOM 1910 N N . ALA B 2 145 ? -23.55243 5.56304 -27.83171 1.000 32.30926 145 ALA B N 1
ATOM 1911 C CA . ALA B 2 145 ? -24.21733 6.29494 -28.91208 1.000 33.35477 145 ALA B CA 1
ATOM 1912 C C . ALA B 2 145 ? -25.54976 5.64280 -29.29210 1.000 34.07063 145 ALA B C 1
ATOM 1913 O O . ALA B 2 145 ? -26.56642 6.32812 -29.46684 1.000 34.87958 145 ALA B O 1
ATOM 1915 N N . ASP B 2 146 ? -25.54541 4.31411 -29.46555 1.000 33.96108 146 ASP B N 1
ATOM 1916 C CA . ASP B 2 146 ? -26.77151 3.55875 -29.72516 1.000 34.67031 146 ASP B CA 1
ATOM 1917 C C . ASP B 2 146 ? -27.82957 3.84430 -28.65978 1.000 34.63717 146 ASP B C 1
ATOM 1918 O O . ASP B 2 146 ? -28.97001 4.20900 -28.97633 1.000 35.56539 146 ASP B O 1
ATOM 1923 N N . GLN B 2 147 ? -27.46378 3.66451 -27.38478 1.000 33.73796 147 GLN B N 1
ATOM 1924 C CA . GLN B 2 147 ? -28.39067 3.94093 -26.28903 1.000 33.82335 147 GLN B CA 1
ATOM 1925 C C . GLN B 2 147 ? -28.91037 5.36689 -26.35406 1.000 34.59340 147 GLN B C 1
ATOM 1926 O O . GLN B 2 147 ? -30.10410 5.61161 -26.14572 1.000 35.71587 147 GLN B O 1
ATOM 1932 N N . TYR B 2 148 ? -28.02375 6.31811 -26.65277 1.000 34.20591 148 TYR B N 1
ATOM 1933 C CA . TYR B 2 148 ? -28.42276 7.71556 -26.76657 1.000 34.96801 148 TYR B CA 1
ATOM 1934 C C . TYR B 2 148 ? -29.42785 7.91882 -27.89745 1.000 36.29988 148 TYR B C 1
ATOM 1935 O O . TYR B 2 148 ? -30.48202 8.53832 -27.70316 1.000 37.24434 148 TYR B O 1
ATOM 1944 N N . LEU B 2 149 ? -29.10508 7.44151 -29.10393 1.000 36.58401 149 LEU B N 1
ATOM 1945 C CA . LEU B 2 149 ? -30.04459 7.60105 -30.20606 1.000 38.03425 149 LEU B CA 1
ATOM 1946 C C . LEU B 2 149 ? -31.37254 6.90397 -29.92560 1.000 38.57699 149 LEU B C 1
ATOM 1947 O O . LEU B 2 149 ? -32.40165 7.30073 -30.47928 1.000 39.94737 149 LEU B O 1
ATOM 1952 N N . ARG B 2 150 ? -31.37529 5.89538 -29.06795 1.000 37.69585 150 ARG B N 1
ATOM 1953 C CA . ARG B 2 150 ? -32.60680 5.25894 -28.62332 1.000 38.23908 150 ARG B CA 1
ATOM 1954 C C . ARG B 2 150 ? -33.30202 6.02496 -27.49829 1.000 41.16252 150 ARG B C 1
ATOM 1955 O O . ARG B 2 150 ? -34.36941 5.59482 -27.04302 1.000 42.79836 150 ARG B O 1
ATOM 1963 N N . GLY B 2 151 ? -32.72550 7.12568 -27.02695 1.000 38.12321 151 GLY B N 1
ATOM 1964 C CA . GLY B 2 151 ? -33.44249 7.97103 -26.08752 1.000 38.69744 151 GLY B CA 1
ATOM 1965 C C . GLY B 2 151 ? -32.72842 8.31668 -24.79294 1.000 39.35374 151 GLY B C 1
ATOM 1966 O O . GLY B 2 151 ? -33.14552 9.24818 -24.09238 1.000 38.66902 151 GLY B O 1
ATOM 1967 N N . GLU B 2 152 ? -31.65759 7.59506 -24.46214 1.000 37.08131 152 GLU B N 1
ATOM 1968 C CA . GLU B 2 152 ? -30.99277 7.77732 -23.17336 1.000 35.65197 152 GLU B CA 1
ATOM 1969 C C . GLU B 2 152 ? -30.21593 9.08627 -23.14102 1.000 36.78475 152 GLU B C 1
ATOM 1970 O O . GLU B 2 152 ? -29.49235 9.42265 -24.07893 1.000 37.41309 152 GLU B O 1
ATOM 1976 N N . ARG B 2 153 ? -30.35614 9.81753 -22.03730 1.000 35.88708 153 ARG B N 1
ATOM 1977 C CA . ARG B 2 153 ? -29.65429 11.07818 -21.83108 1.000 36.95428 153 ARG B CA 1
ATOM 1978 C C . ARG B 2 153 ? -28.80743 11.08127 -20.56183 1.000 35.93969 153 ARG B C 1
ATOM 1979 O O . ARG B 2 153 ? -28.12029 12.07741 -20.29825 1.000 39.80909 153 ARG B O 1
ATOM 1987 N N . SER B 2 154 ? -28.83357 10.01342 -19.76421 1.000 34.95500 154 SER B N 1
ATOM 1988 C CA . SER B 2 154 ? -28.14561 9.99086 -18.46025 1.000 36.79410 154 SER B CA 1
ATOM 1989 C C . SER B 2 154 ? -26.82807 9.23705 -18.60330 1.000 34.38695 154 SER B C 1
ATOM 1990 O O . SER B 2 154 ? -26.78603 8.01268 -18.50601 1.000 35.98827 154 SER B O 1
ATOM 1993 N N . PHE B 2 155 ? -25.74413 9.97317 -18.83724 1.000 32.80469 155 PHE B N 1
ATOM 1994 C CA . PHE B 2 155 ? -24.42304 9.38833 -19.03439 1.000 34.14968 155 PHE B CA 1
ATOM 1995 C C . PHE B 2 155 ? -23.44165 10.22336 -18.23291 1.000 33.40045 155 PHE B C 1
ATOM 1996 O O . PHE B 2 155 ? -23.54383 11.45789 -18.24342 1.000 36.58747 155 PHE B O 1
ATOM 2004 N N . PRO B 2 156 ? -22.49453 9.60241 -17.52420 1.000 34.28960 156 PRO B N 1
ATOM 2005 C CA . PRO B 2 156 ? -21.38568 10.38891 -16.96819 1.000 32.01127 156 PRO B CA 1
ATOM 2006 C C . PRO B 2 156 ? -20.54894 10.95280 -18.11175 1.000 31.22821 156 PRO B C 1
ATOM 2007 O O . PRO B 2 156 ? -20.39481 10.30925 -19.15593 1.000 32.54369 156 PRO B O 1
ATOM 2011 N N . GLU B 2 157 ? -20.01404 12.16636 -17.92672 1.000 34.35271 157 GLU B N 1
ATOM 2012 C CA . GLU B 2 157 ? -19.22947 12.71632 -19.02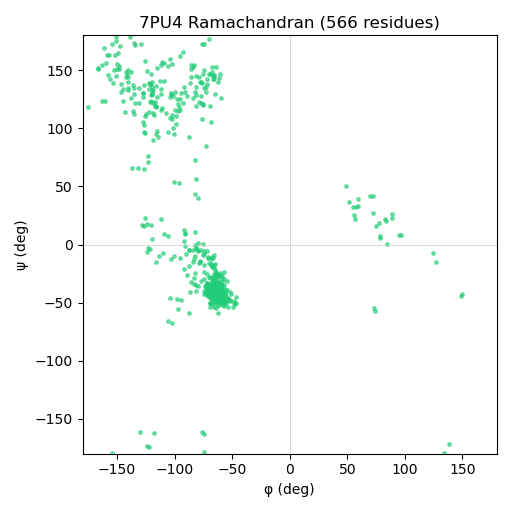950 1.000 33.02171 157 GLU B CA 1
ATOM 2013 C C . GLU B 2 157 ? -17.81259 12.15445 -19.01907 1.000 36.43828 157 GLU B C 1
ATOM 2014 O O . GLU B 2 157 ? -17.22370 11.91424 -20.07965 1.000 37.25467 157 GLU B O 1
ATOM 2020 N N . ILE B 2 158 ? -17.25327 11.91347 -17.83841 1.000 33.33985 158 ILE B N 1
ATOM 2021 C CA . ILE B 2 158 ? -15.86832 11.48135 -17.70976 1.000 35.65549 158 ILE B CA 1
ATOM 2022 C C . ILE B 2 158 ? -15.88671 10.00763 -17.31099 1.000 34.48009 158 ILE B C 1
ATOM 2023 O O . ILE B 2 158 ? -16.34460 9.65276 -16.21254 1.000 33.09539 158 ILE B O 1
ATOM 2028 N N . VAL B 2 159 ? -15.41700 9.14186 -18.19789 1.000 32.92847 159 VAL B N 1
ATOM 2029 C CA . VAL B 2 159 ? -15.60027 7.70749 -18.04091 1.000 32.10946 159 VAL B CA 1
ATOM 2030 C C . VAL B 2 159 ? -14.24620 7.01269 -18.10367 1.000 33.21933 159 VAL B C 1
ATOM 2031 O O . VAL B 2 159 ? -13.75230 6.69521 -19.18200 1.000 31.91536 159 VAL B O 1
ATOM 2035 N N . PRO B 2 160 ? -13.63014 6.73625 -16.95661 1.000 34.22352 160 PRO B N 1
ATOM 2036 C CA . PRO B 2 160 ? -12.41516 5.91787 -16.95569 1.000 34.90029 160 PRO B CA 1
ATOM 2037 C C . PRO B 2 160 ? -12.76860 4.44421 -17.12626 1.000 36.24559 160 PRO B C 1
ATOM 2038 O O . PRO B 2 160 ? -13.76204 3.95541 -16.57852 1.000 38.91939 160 PRO B O 1
ATOM 2042 N N . VAL B 2 161 ? -11.95542 3.74920 -17.91775 1.000 34.38282 161 VAL B N 1
ATOM 2043 C CA . VAL B 2 161 ? -12.07095 2.30302 -18.14991 1.000 37.20723 161 VAL B CA 1
ATOM 2044 C C . VAL B 2 161 ? -10.86791 1.63613 -17.49907 1.000 36.02389 161 VAL B C 1
ATOM 2045 O O . VAL B 2 161 ? -9.73371 2.10577 -17.65156 1.000 36.28207 161 VAL B O 1
ATOM 2049 N N . THR B 2 162 ? -11.11097 0.55438 -16.76006 1.000 35.64599 162 THR B N 1
ATOM 2050 C CA . THR B 2 162 ? -10.06290 0.01388 -15.90760 1.000 33.83621 162 THR B CA 1
ATOM 2051 C C . THR B 2 162 ? -8.99318 -0.71956 -16.72375 1.000 35.30696 162 THR B C 1
ATOM 2052 O O . THR B 2 162 ? -9.11658 -0.92923 -17.94193 1.000 33.85016 162 THR B O 1
ATOM 2056 N N . VAL B 2 163 ? -7.91640 -1.09711 -16.01932 1.000 33.20354 163 VAL B N 1
ATOM 2057 C CA . VAL B 2 163 ? -6.73270 -1.74166 -16.58358 1.000 32.94985 163 VAL B CA 1
ATOM 2058 C C . VAL B 2 163 ? -6.35739 -2.91480 -15.67188 1.000 33.94723 163 VAL B C 1
ATOM 2059 O O . VAL B 2 163 ? -6.92601 -3.07413 -14.59865 1.000 34.17861 163 VAL B O 1
ATOM 2063 N N . GLU B 2 164 ? -5.39875 -3.74737 -16.11325 1.000 34.90883 164 GLU B N 1
ATOM 2064 C CA . GLU B 2 164 ? -4.95763 -4.92226 -15.34257 1.000 36.35562 164 GLU B CA 1
ATOM 2065 C C . GLU B 2 164 ? -3.44716 -5.09003 -15.46251 1.000 37.38026 164 GLU B C 1
ATOM 2066 O O . GLU B 2 164 ? -2.84918 -4.80208 -16.50678 1.000 37.20172 164 GLU B O 1
ATOM 2072 N N . LEU B 2 165 ? -2.83421 -5.57748 -14.38840 1.000 38.63903 165 LEU B N 1
ATOM 2073 C CA . LEU B 2 165 ? -1.41302 -5.91338 -14.39573 1.000 39.97082 165 LEU B CA 1
ATOM 2074 C C . LEU B 2 165 ? -1.12649 -7.21313 -15.15940 1.000 42.21208 165 LEU B C 1
ATOM 2075 O O . LEU B 2 165 ? -1.78610 -8.23747 -14.93917 1.000 41.99616 165 LEU B O 1
ATOM 2080 N N . VAL B 2 166 ? -0.09082 -7.18837 -16.00533 1.000 42.68747 166 VAL B N 1
ATOM 2081 C CA . VAL B 2 166 ? 0.35273 -8.35189 -16.78233 1.000 44.51846 166 VAL B CA 1
ATOM 2082 C C . VAL B 2 166 ? 1.76626 -8.72760 -16.34783 1.000 46.47754 166 VAL B C 1
ATOM 2083 O O . VAL B 2 166 ? 2.69101 -7.91243 -16.45869 1.000 44.90267 166 VAL B O 1
ATOM 2087 N N . THR B 2 167 ? 1.94772 -9.97547 -15.90667 1.000 48.04951 167 THR B N 1
ATOM 2088 C CA . THR B 2 167 ? 3.21992 -10.44174 -15.36970 1.000 49.64275 167 THR B CA 1
ATOM 2089 C C . THR B 2 167 ? 3.64871 -11.73909 -16.04312 1.000 55.28366 167 THR B C 1
ATOM 2090 O O . THR B 2 167 ? 2.89771 -12.36643 -16.79150 1.000 52.72292 167 THR B O 1
ATOM 2094 N N . ARG B 2 168 ? 4.87795 -12.15236 -15.72682 1.000 55.21405 168 ARG B N 1
ATOM 2095 C CA . ARG B 2 168 ? 5.34500 -13.47886 -16.11293 1.000 57.21141 168 ARG B CA 1
ATOM 2096 C C . ARG B 2 168 ? 4.47309 -14.56563 -15.50198 1.000 57.81294 168 ARG B C 1
ATOM 2097 O O . ARG B 2 168 ? 4.36435 -15.66809 -16.06119 1.000 62.04151 168 ARG B O 1
ATOM 2105 N N . GLU B 2 169 ? 3.85083 -14.27817 -14.35217 1.000 57.46768 169 GLU B N 1
ATOM 2106 C CA . GLU B 2 169 ? 3.11883 -15.28561 -13.59322 1.000 61.22106 169 GLU B CA 1
ATOM 2107 C C . GLU B 2 169 ? 1.66756 -15.43190 -14.03382 1.000 59.55547 169 GLU B C 1
ATOM 2108 O O . GLU B 2 169 ? 1.04707 -16.45936 -13.73729 1.000 60.40577 169 GLU B O 1
ATOM 2110 N N . ASN B 2 170 ? 1.10653 -14.44746 -14.74213 1.000 55.24751 170 ASN B N 1
ATOM 2111 C CA . ASN B 2 170 ? -0.25289 -14.57222 -15.26350 1.000 55.67302 170 ASN B CA 1
ATOM 2112 C C . ASN B 2 170 ? -0.31459 -14.36675 -16.77210 1.000 52.44643 170 ASN B C 1
ATOM 2113 O O . ASN B 2 170 ? -1.39315 -14.10548 -17.30570 1.000 49.74179 170 ASN B O 1
ATOM 2118 N N . ILE B 2 171 ? 0.82355 -14.46152 -17.46605 1.000 51.79356 171 ILE B N 1
ATOM 2119 C CA . ILE B 2 171 ? 0.87726 -14.06445 -18.87269 1.000 52.40591 171 ILE B CA 1
ATOM 2120 C C . ILE B 2 171 ? -0.06267 -14.91625 -19.71345 1.000 57.79645 171 ILE B C 1
ATOM 2121 O O . ILE B 2 171 ? -0.63528 -14.42650 -20.69521 1.000 58.07354 171 ILE B O 1
ATOM 2126 N N . ASP B 2 172 ? -0.26326 -16.18743 -19.32495 1.000 53.78606 172 ASP B N 1
ATOM 2127 C CA . ASP B 2 172 ? -1.12953 -17.10800 -20.06277 1.000 58.50717 172 ASP B CA 1
ATOM 2128 C C . ASP B 2 172 ? -2.58310 -16.64247 -20.09055 1.000 59.21120 172 ASP B C 1
ATOM 2129 O O . ASP B 2 172 ? -3.31957 -16.99795 -21.01698 1.000 60.73159 172 ASP B O 1
ATOM 2131 N N . LYS B 2 173 ? -3.01511 -15.85229 -19.10460 1.000 54.67112 173 LYS B N 1
ATOM 2132 C CA . LYS B 2 173 ? -4.35206 -15.27323 -19.17258 1.000 54.09126 173 LYS B CA 1
ATOM 2133 C C . LYS B 2 173 ? -4.47961 -14.29862 -20.34272 1.000 57.39910 173 LYS B C 1
ATOM 2134 O O . LYS B 2 173 ? -5.58464 -14.09523 -20.85787 1.000 60.18965 173 LYS B O 1
ATOM 2138 N N . TYR B 2 174 ? -3.37201 -13.69918 -20.78674 1.000 57.10767 174 TYR B N 1
ATOM 2139 C CA . TYR B 2 174 ? -3.40427 -12.66465 -21.81753 1.000 55.00481 174 TYR B CA 1
ATOM 2140 C C . TYR B 2 174 ? -2.89866 -13.15498 -23.17042 1.000 60.77994 174 TYR B C 1
ATOM 2141 O O . TYR B 2 174 ? -2.74874 -12.34368 -24.09106 1.000 60.96152 174 TYR B O 1
ATOM 2150 N N . THR B 2 175 ? -2.63772 -14.46261 -23.31635 1.000 59.14089 175 THR B N 1
ATOM 2151 C CA . THR B 2 175 ? -2.23267 -15.03957 -24.59368 1.000 63.84706 175 THR B CA 1
ATOM 2152 C C . THR B 2 175 ? -3.10640 -16.23531 -24.96219 1.000 65.73058 175 THR B C 1
ATOM 2153 O O . THR B 2 175 ? -2.71656 -17.03893 -25.82151 1.000 66.35605 175 THR B O 1
ATOM 2157 N N . ALA B 2 176 ? -4.26581 -16.37945 -24.32084 1.000 67.70374 176 ALA B N 1
ATOM 2158 C CA . ALA B 2 176 ? -5.15859 -17.51542 -24.55708 1.000 71.44019 176 ALA B CA 1
ATOM 2159 C C . ALA B 2 176 ? -6.17247 -17.24059 -25.68753 1.000 68.33479 176 ALA B C 1
ATOM 2160 O O . ALA B 2 176 ? -6.85878 -18.15232 -26.18400 1.000 61.07083 176 ALA B O 1
ATOM 2162 N N . MET C 1 1 ? -33.32712 -16.84532 -32.37234 1.000 89.75827 1 MET C N 1
ATOM 2163 C CA . MET C 1 1 ? -32.62192 -15.57578 -32.18463 1.000 86.05319 1 MET C CA 1
ATOM 2164 C C . MET C 1 1 ? -31.11210 -15.75296 -32.34330 1.000 89.01621 1 MET C C 1
ATOM 2165 O O . MET C 1 1 ? -30.64509 -16.75335 -32.90603 1.000 88.86862 1 MET C O 1
ATOM 2170 N N . LYS C 1 2 ? -30.34763 -14.76812 -31.85661 1.000 68.60975 2 LYS C N 1
ATOM 2171 C CA . LYS C 1 2 ? -28.91329 -14.96813 -31.68655 1.000 60.79983 2 LYS C CA 1
ATOM 2172 C C . LYS C 1 2 ? -28.60281 -15.92911 -30.54357 1.000 58.63160 2 LYS C C 1
ATOM 2173 O O . LYS C 1 2 ? -27.45662 -16.38576 -30.42235 1.000 52.93638 2 LYS C O 1
ATOM 2175 N N . GLY C 1 3 ? -29.59802 -16.26128 -29.73122 1.000 57.01441 3 GLY C N 1
ATOM 2176 C CA . GLY C 1 3 ? -29.41668 -16.95812 -28.48590 1.000 50.64129 3 GLY C CA 1
ATOM 2177 C C . GLY C 1 3 ? -30.31086 -16.34661 -27.43037 1.000 45.71207 3 GLY C C 1
ATOM 2178 O O . GLY C 1 3 ? -31.17275 -15.51547 -27.71232 1.000 44.19061 3 GLY C O 1
ATOM 2179 N N . LYS C 1 4 ? -30.11686 -16.77278 -26.19058 1.000 42.08356 4 LYS C N 1
ATOM 2180 C CA . LYS C 1 4 ? -30.97948 -16.30616 -25.11978 1.000 40.65766 4 LYS C CA 1
ATOM 2181 C C . LYS C 1 4 ? -30.14941 -16.06135 -23.87418 1.000 43.52009 4 LYS C C 1
ATOM 2182 O O . LYS C 1 4 ? -29.11182 -16.69241 -23.65072 1.000 39.26926 4 LYS C O 1
ATOM 2188 N N . MET C 1 5 ? -30.60230 -15.10978 -23.07596 1.000 39.63170 5 MET C N 1
ATOM 2189 C CA . MET C 1 5 ? -29.79158 -14.61194 -21.98782 1.000 40.76688 5 MET C CA 1
ATOM 2190 C C . MET C 1 5 ? -30.65864 -14.71854 -20.74870 1.000 39.49060 5 MET C C 1
ATOM 2191 O O . MET C 1 5 ? -31.83702 -14.34301 -20.78610 1.000 41.60216 5 MET C O 1
ATOM 2196 N N . ALA C 1 6 ? -30.11125 -15.30503 -19.68731 1.000 39.12070 6 ALA C N 1
ATOM 2197 C CA . ALA C 1 6 ? -30.83360 -15.48199 -18.43055 1.000 39.57174 6 ALA C CA 1
ATOM 2198 C C . ALA C 1 6 ? -30.46201 -14.35802 -17.47191 1.000 38.78286 6 ALA C C 1
ATOM 2199 O O . ALA C 1 6 ? -29.28397 -14.19043 -17.14148 1.000 40.74816 6 ALA C O 1
ATOM 2201 N N . ILE C 1 7 ? -31.45386 -13.58859 -17.03115 1.000 38.49622 7 ILE C N 1
ATOM 2202 C CA . ILE C 1 7 ? -31.21599 -12.46055 -16.12889 1.000 38.85439 7 ILE C CA 1
ATOM 2203 C C . ILE C 1 7 ? -31.54071 -12.93253 -14.71506 1.000 41.66005 7 ILE C C 1
ATOM 2204 O O . ILE C 1 7 ? -32.71052 -13.03213 -14.33840 1.000 40.98566 7 ILE C O 1
ATOM 2209 N N . VAL C 1 8 ? -30.51712 -13.20149 -13.91394 1.000 41.17923 8 VAL C N 1
ATOM 2210 C CA . VAL C 1 8 ? -30.71179 -13.80698 -12.59664 1.000 42.73225 8 VAL C CA 1
ATOM 2211 C C . VAL C 1 8 ? -30.53953 -12.71488 -11.55621 1.000 41.80958 8 VAL C C 1
ATOM 2212 O O . VAL C 1 8 ? -29.42646 -12.23239 -11.31848 1.000 42.93411 8 VAL C O 1
ATOM 2216 N N . ILE C 1 9 ? -31.65013 -12.32501 -10.93998 1.000 45.88995 9 ILE C N 1
ATOM 2217 C CA . ILE C 1 9 ? -31.70892 -11.15688 -10.07219 1.000 45.29129 9 ILE C CA 1
ATOM 2218 C C . ILE C 1 9 ? -31.96439 -11.64485 -8.65444 1.000 46.92085 9 ILE C C 1
ATOM 2219 O O . ILE C 1 9 ? -32.71152 -12.61018 -8.44333 1.000 47.87566 9 ILE C O 1
ATOM 2224 N N . SER C 1 10 ? -31.30263 -11.01024 -7.68257 1.000 46.90011 10 SER C N 1
ATOM 2225 C CA . SER C 1 10 ? -31.39983 -11.51250 -6.31250 1.000 47.31865 10 SER C CA 1
ATOM 2226 C C . SER C 1 10 ? -32.80801 -11.34343 -5.76164 1.000 52.95895 10 SER C C 1
ATOM 2227 O O . SER C 1 10 ? -33.28119 -12.18506 -4.99001 1.000 54.41453 10 SER C O 1
ATOM 2230 N N . THR C 1 11 ? -33.49184 -10.26549 -6.13929 1.000 52.71263 11 THR C N 1
ATOM 2231 C CA . THR C 1 11 ? -34.87222 -10.06696 -5.71331 1.000 56.40662 11 THR C CA 1
ATOM 2232 C C . THR C 1 11 ? -35.54187 -9.09144 -6.67057 1.000 56.18284 11 THR C C 1
ATOM 2233 O O . THR C 1 11 ? -34.87632 -8.36537 -7.41557 1.000 54.32223 11 THR C O 1
ATOM 2237 N N . LEU C 1 12 ? -36.87192 -9.07746 -6.63422 1.000 59.59015 12 LEU C N 1
ATOM 2238 C CA . LEU C 1 12 ? -37.64336 -8.10409 -7.38502 1.000 60.03131 12 LEU C CA 1
ATOM 2239 C C . LEU C 1 12 ? -38.50637 -7.22119 -6.49312 1.000 66.83497 12 LEU C C 1
ATOM 2240 O O . LEU C 1 12 ? -39.28811 -6.41467 -7.01223 1.000 65.51759 12 LEU C O 1
ATOM 2245 N N . ASN C 1 13 ? -38.39928 -7.34798 -5.17671 1.000 73.73381 13 ASN C N 1
ATOM 2246 C CA . ASN C 1 13 ? -39.22164 -6.55510 -4.26140 1.000 79.75530 13 ASN C CA 1
ATOM 2247 C C . ASN C 1 13 ? -38.47701 -5.31257 -3.78125 1.000 77.71138 13 ASN C C 1
ATOM 2248 O O . ASN C 1 13 ? -38.36257 -5.04019 -2.58645 1.000 80.70391 13 ASN C O 1
ATOM 2253 N N . ASN C 1 14 ? -37.97818 -4.53575 -4.74384 1.000 70.46309 14 ASN C N 1
ATOM 2254 C CA . ASN C 1 14 ? -37.18695 -3.33366 -4.51664 1.000 65.05443 14 ASN C CA 1
ATOM 2255 C C . ASN C 1 14 ? -36.91415 -2.68950 -5.87533 1.000 60.03814 14 ASN C C 1
ATOM 2256 O O . ASN C 1 14 ? -36.26430 -3.30354 -6.72994 1.000 57.75747 14 ASN C O 1
ATOM 2261 N N . PRO C 1 15 ? -37.37822 -1.45636 -6.10630 1.000 60.18551 15 PRO C N 1
ATOM 2262 C CA . PRO C 1 15 ? -37.26665 -0.85679 -7.45405 1.000 58.58199 15 PRO C CA 1
ATOM 2263 C C . PRO C 1 15 ? -35.85577 -0.83376 -8.02809 1.000 51.93227 15 PRO C C 1
ATOM 2264 O O . PRO C 1 15 ? -35.69859 -0.91975 -9.25176 1.000 48.35051 15 PRO C O 1
ATOM 2268 N N . TRP C 1 16 ? -34.82601 -0.71725 -7.18778 1.000 53.54141 16 TRP C N 1
ATOM 2269 C CA . TRP C 1 16 ? -33.45655 -0.72829 -7.69032 1.000 49.50601 16 TRP C CA 1
ATOM 2270 C C . TRP C 1 16 ? -33.14240 -2.02212 -8.43881 1.000 48.04926 16 TRP C C 1
ATOM 2271 O O . TRP C 1 16 ? -32.52712 -1.99079 -9.51207 1.000 45.31027 16 TRP C O 1
ATOM 2282 N N . PHE C 1 17 ? -33.56121 -3.16831 -7.89584 1.000 47.00304 17 PHE C N 1
ATOM 2283 C CA . PHE C 1 17 ? -33.29500 -4.43067 -8.57710 1.000 48.18101 17 PHE C CA 1
ATOM 2284 C C . PHE C 1 17 ? -34.22815 -4.65138 -9.75878 1.000 47.14434 17 PHE C C 1
ATOM 2285 O O . PHE C 1 17 ? -33.83086 -5.28706 -10.75033 1.000 44.14206 17 PHE C O 1
ATOM 2293 N N . VAL C 1 18 ? -35.46011 -4.14178 -9.67257 1.000 47.98632 18 VAL C N 1
ATOM 2294 C CA . VAL C 1 18 ? -36.36369 -4.19525 -10.81513 1.000 48.05323 18 VAL C CA 1
ATOM 2295 C C . VAL C 1 18 ? -35.77145 -3.42230 -11.98672 1.000 45.51656 18 VAL C C 1
ATOM 2296 O O . VAL C 1 18 ? -35.80115 -3.88518 -13.13121 1.000 44.47769 18 VAL C O 1
ATOM 2300 N N . VAL C 1 19 ? -35.20481 -2.24444 -11.71442 1.000 44.61671 19 VAL C N 1
ATOM 2301 C CA . VAL C 1 19 ? -34.60519 -1.44078 -12.77771 1.000 44.08134 19 VAL C CA 1
ATOM 2302 C C . VAL C 1 19 ? -33.47275 -2.21489 -13.44073 1.000 42.51583 19 VAL C C 1
ATOM 2303 O O . VAL C 1 19 ? -33.40352 -2.30841 -14.67319 1.000 40.96233 19 VAL C O 1
ATOM 2307 N N . LEU C 1 20 ? -32.59661 -2.81867 -12.62932 1.000 40.61910 20 LEU C N 1
ATOM 2308 C CA . LEU C 1 20 ? -31.49508 -3.60953 -13.16850 1.000 41.92054 20 LEU C CA 1
ATOM 2309 C C . LEU C 1 20 ? -32.01354 -4.72482 -14.06586 1.000 40.52630 20 LEU C C 1
ATOM 2310 O O . LEU C 1 20 ? -31.60005 -4.84294 -15.22587 1.000 40.57844 20 LEU C O 1
ATOM 2315 N N . ALA C 1 21 ? -32.93927 -5.53453 -13.54593 1.000 40.55562 21 ALA C N 1
ATOM 2316 C CA . ALA C 1 21 ? -33.43787 -6.69724 -14.27654 1.000 40.54076 21 ALA C CA 1
ATOM 2317 C C . ALA C 1 21 ? -34.12609 -6.29357 -15.57824 1.000 39.34929 21 ALA C C 1
ATOM 2318 O O . ALA C 1 21 ? -33.81669 -6.82926 -16.65339 1.000 41.92938 21 ALA C O 1
ATOM 2320 N N . GLU C 1 22 ? -35.08473 -5.36735 -15.50339 1.000 40.39836 22 GLU C N 1
ATOM 2321 C CA . GLU C 1 22 ? -35.84598 -4.99650 -16.69628 1.000 42.57776 22 GLU C CA 1
ATOM 2322 C C . GLU C 1 22 ? -34.96658 -4.28948 -17.71725 1.000 42.68959 22 GLU C C 1
ATOM 23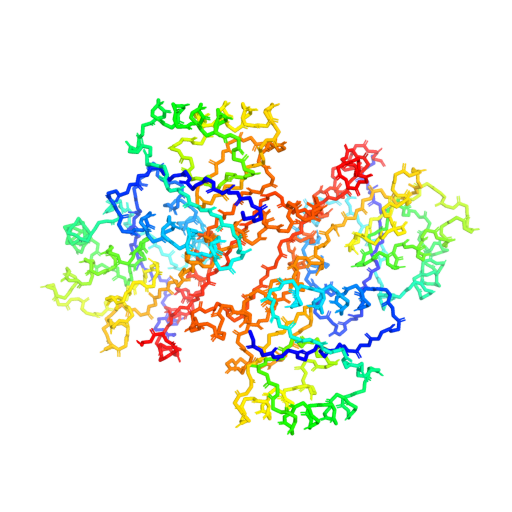23 O O . GLU C 1 22 ? -35.19562 -4.41947 -18.93124 1.000 43.02188 22 GLU C O 1
ATOM 2329 N N . THR C 1 23 ? -33.96521 -3.53663 -17.25453 1.000 38.61633 23 THR C N 1
ATOM 2330 C CA . THR C 1 23 ? -33.04230 -2.88628 -18.17779 1.000 36.81150 23 THR C CA 1
ATOM 2331 C C . THR C 1 23 ? -32.16812 -3.91628 -18.88726 1.000 40.86532 23 THR C C 1
ATOM 2332 O O . THR C 1 23 ? -31.94778 -3.82078 -20.10426 1.000 36.46326 23 THR C O 1
ATOM 2336 N N . ALA C 1 24 ? -31.67229 -4.91750 -18.14963 1.000 38.52657 24 ALA C N 1
ATOM 2337 C CA . ALA C 1 24 ? -30.86961 -5.95432 -18.78782 1.000 37.15989 24 ALA C CA 1
ATOM 2338 C C . ALA C 1 24 ? -31.69425 -6.72626 -19.80753 1.000 38.84283 24 ALA C C 1
ATOM 2339 O O . ALA C 1 24 ? -31.21605 -7.02890 -20.90643 1.000 36.76923 24 ALA C O 1
ATOM 2341 N N . LYS C 1 25 ? -32.94328 -7.03242 -19.46872 1.000 38.83949 25 LYS C N 1
ATOM 2342 C CA . LYS C 1 25 ? -33.81283 -7.75043 -20.39000 1.000 39.34344 25 LYS C CA 1
ATOM 2343 C C . LYS C 1 25 ? -34.04259 -6.94961 -21.66790 1.000 41.34906 25 LYS C C 1
ATOM 2344 O O . LYS C 1 25 ? -33.94367 -7.48767 -22.78307 1.000 38.61953 25 LYS C O 1
ATOM 2350 N N . GLN C 1 26 ? -34.33566 -5.65277 -21.52888 1.000 37.92274 26 GLN C N 1
ATOM 2351 C CA . GLN C 1 26 ? -34.60171 -4.85215 -22.71674 1.000 42.53875 26 GLN C CA 1
ATOM 2352 C C . GLN C 1 26 ? -33.37091 -4.73591 -23.59984 1.000 39.49929 26 GLN C C 1
ATOM 2353 O O . GLN C 1 26 ? -33.47482 -4.85392 -24.82585 1.000 41.10243 26 GLN C O 1
ATOM 2359 N N . ARG C 1 27 ? -32.20387 -4.47900 -23.00541 1.000 36.74336 27 ARG C N 1
ATOM 2360 C CA . ARG C 1 27 ? -31.01037 -4.32282 -23.82340 1.000 36.27760 27 ARG C CA 1
ATOM 2361 C C . ARG C 1 27 ? -30.65701 -5.62646 -24.52421 1.000 37.10230 27 ARG C C 1
ATOM 2362 O O . ARG C 1 27 ? -30.15327 -5.61201 -25.64648 1.000 34.34191 27 ARG C O 1
ATOM 2370 N N . ALA C 1 28 ? -30.88701 -6.76415 -23.86621 1.000 36.51427 28 ALA C N 1
ATOM 2371 C CA . ALA C 1 28 ? -30.65466 -8.04581 -24.53865 1.000 37.81312 28 ALA C CA 1
ATOM 2372 C C . ALA C 1 28 ? -31.52337 -8.18635 -25.78381 1.000 37.44530 28 ALA C C 1
ATOM 2373 O O . ALA C 1 28 ? -31.05431 -8.63145 -26.84101 1.000 36.13221 28 ALA C O 1
ATOM 2375 N N . GLU C 1 29 ? -32.79004 -7.79599 -25.68765 1.000 36.90329 29 GLU C N 1
ATOM 2376 C CA . GLU C 1 29 ? -33.66468 -7.87944 -26.84582 1.000 38.64642 29 GLU C CA 1
ATOM 2377 C C . GLU C 1 29 ? -33.25354 -6.90062 -27.94506 1.000 38.27722 29 GLU C C 1
ATOM 2378 O O . GLU C 1 29 ? -33.36393 -7.21848 -29.13467 1.000 36.61302 29 GLU C O 1
ATOM 2384 N N . GLN C 1 30 ? -32.77376 -5.71367 -27.57675 1.000 37.01556 30 GLN C N 1
ATOM 2385 C CA . GLN C 1 30 ? -32.33668 -4.75362 -28.58662 1.000 35.92281 30 GLN C CA 1
ATOM 2386 C C . GLN C 1 30 ? -31.13050 -5.27818 -29.34811 1.000 36.80975 30 GLN C C 1
ATOM 2387 O O . GLN C 1 30 ? -30.93430 -4.93641 -30.52438 1.000 35.00513 30 GLN C O 1
ATOM 2393 N N . LEU C 1 31 ? -30.32794 -6.11945 -28.69898 1.000 33.29327 31 LEU C N 1
ATOM 2394 C CA . LEU C 1 31 ? -29.13588 -6.71285 -29.27750 1.000 33.65813 31 LEU C CA 1
ATOM 2395 C C . LEU C 1 31 ? -29.42131 -8.04707 -29.94681 1.000 35.46002 31 LEU C C 1
ATOM 2396 O O . LEU C 1 31 ? -28.48080 -8.74733 -30.32952 1.000 37.21135 31 LEU C O 1
ATOM 2401 N N . GLY C 1 32 ? -30.68970 -8.40123 -30.10148 1.000 37.34372 32 GLY C N 1
ATOM 2402 C CA . GLY C 1 32 ? -31.05868 -9.53417 -30.91890 1.000 37.64823 32 GLY C CA 1
ATOM 2403 C C . GLY C 1 32 ? -31.23598 -10.83780 -30.18340 1.000 43.35415 32 GLY C C 1
ATOM 2404 O O . GLY C 1 32 ? -31.40831 -11.87382 -30.84217 1.000 45.88571 32 GLY C O 1
ATOM 2405 N N . TYR C 1 33 ? -31.20373 -10.82585 -28.85076 1.000 37.89760 33 TYR C N 1
ATOM 2406 C CA . TYR C 1 33 ? -31.35398 -12.02984 -28.04149 1.000 41.58062 33 TYR C CA 1
ATOM 2407 C C . TYR C 1 33 ? -32.74644 -12.09191 -27.42425 1.000 44.27546 33 TYR C C 1
ATOM 2408 O O . TYR C 1 33 ? -33.44353 -11.08496 -27.29795 1.000 43.84699 33 TYR C O 1
ATOM 2417 N N . GLU C 1 34 ? -33.14389 -13.29493 -27.03259 1.000 43.86947 34 GLU C N 1
ATOM 2418 C CA . GLU C 1 34 ? -34.26234 -13.46020 -26.12278 1.000 40.86499 34 GLU C CA 1
ATOM 2419 C C . GLU C 1 34 ? -33.71009 -13.34847 -24.71439 1.000 41.64271 34 GLU C C 1
ATOM 2420 O O . GLU C 1 34 ? -32.52404 -13.58882 -24.48446 1.000 40.38875 34 GLU C O 1
ATOM 2422 N N . ALA C 1 35 ? -34.56517 -12.95748 -23.77676 1.000 41.08141 35 ALA C N 1
ATOM 2423 C CA . ALA C 1 35 ? -34.11569 -12.79942 -22.40037 1.000 42.47170 35 ALA C CA 1
ATOM 2424 C C . ALA C 1 35 ? -35.27224 -13.06986 -21.44975 1.000 41.28610 35 ALA C C 1
ATOM 2425 O O . ALA C 1 35 ? -36.42601 -12.75008 -21.75066 1.000 42.97098 35 ALA C O 1
ATOM 2427 N N . THR C 1 36 ? -34.95345 -13.66139 -20.30229 1.000 42.54608 36 THR C N 1
ATOM 2428 C CA . THR C 1 36 ? -35.95303 -14.07288 -19.32478 1.000 45.07349 36 THR C CA 1
ATOM 2429 C C . THR C 1 36 ? -35.38492 -13.75544 -17.95426 1.000 42.88526 36 THR C C 1
ATOM 2430 O O . THR C 1 36 ? -34.20262 -14.00481 -17.70779 1.000 44.15102 36 THR C O 1
ATOM 2434 N N . ILE C 1 37 ? -36.19840 -13.16716 -17.08770 1.000 45.92685 37 ILE C N 1
ATOM 2435 C CA . ILE C 1 37 ? -35.75976 -12.80794 -15.74387 1.000 45.09812 37 ILE C CA 1
ATOM 2436 C C . ILE C 1 37 ? -36.07771 -13.96487 -14.80445 1.000 46.96170 37 ILE C C 1
ATOM 2437 O O . ILE C 1 37 ? -37.16339 -14.55507 -14.86026 1.000 47.97956 37 ILE C O 1
ATOM 2442 N N . PHE C 1 38 ? -35.11371 -14.30458 -13.95181 1.000 47.48181 38 PHE C N 1
ATOM 2443 C CA . PHE C 1 38 ? -35.26338 -15.33008 -12.92431 1.000 48.72777 38 PHE C CA 1
ATOM 2444 C C . PHE C 1 38 ? -35.10348 -14.65340 -11.57369 1.000 49.30520 38 PHE C C 1
ATOM 2445 O O . PHE C 1 38 ? -34.04702 -14.08236 -11.28655 1.000 49.03086 38 PHE C O 1
ATOM 2453 N N . ASP C 1 39 ? -36.14134 -14.72142 -10.75205 1.000 54.32749 39 ASP C N 1
ATOM 2454 C CA . ASP C 1 39 ? -36.17098 -14.04935 -9.45913 1.000 53.82332 39 ASP C CA 1
ATOM 2455 C C . ASP C 1 39 ? -35.75385 -15.03691 -8.37284 1.000 56.98839 39 ASP C C 1
ATOM 2456 O O . ASP C 1 39 ? -36.41942 -16.05902 -8.17360 1.000 57.05978 39 ASP C O 1
ATOM 2461 N N . SER C 1 40 ? -34.65086 -14.72956 -7.67808 1.000 54.78249 40 SER C N 1
ATOM 2462 C CA . SER C 1 40 ? -34.15625 -15.58466 -6.60552 1.000 57.33109 40 SER C CA 1
ATOM 2463 C C . SER C 1 40 ? -34.84992 -15.31172 -5.27819 1.000 58.53470 40 SER C C 1
ATOM 2464 O O . SER C 1 40 ? -34.73886 -16.13125 -4.36094 1.000 60.22257 40 SER C O 1
ATOM 2467 N N . GLN C 1 41 ? -35.54629 -14.17965 -5.16036 1.000 57.41212 41 GLN C N 1
ATOM 2468 C CA . GLN C 1 41 ? -36.24361 -13.77797 -3.93607 1.000 59.34137 41 GLN C CA 1
ATOM 2469 C C . GLN C 1 41 ? -35.34947 -13.89724 -2.70376 1.000 59.99454 41 GLN C C 1
ATOM 2470 O O . GLN C 1 41 ? -35.72218 -14.48610 -1.68497 1.000 63.50999 41 GLN C O 1
ATOM 2476 N N . ASN C 1 42 ? -34.15033 -13.32422 -2.80897 1.000 60.27088 42 ASN C N 1
ATOM 2477 C CA . ASN C 1 42 ? -33.19602 -13.24054 -1.69265 1.000 61.27548 42 ASN C CA 1
ATOM 2478 C C . ASN C 1 42 ? -32.90032 -14.61079 -1.08200 1.000 58.87663 42 ASN C C 1
ATOM 2479 O O . ASN C 1 42 ? -32.63559 -14.72513 0.11333 1.000 62.79535 42 ASN C O 1
ATOM 2484 N N . ASP C 1 43 ? -32.91883 -15.66627 -1.89566 1.000 59.09577 43 ASP C N 1
ATOM 2485 C CA . ASP C 1 43 ? -32.79814 -17.02957 -1.38301 1.000 59.55360 43 ASP C CA 1
ATOM 2486 C C . ASP C 1 43 ? -31.83437 -17.80851 -2.26969 1.000 62.06223 43 ASP C C 1
ATOM 2487 O O . ASP C 1 43 ? -32.13896 -18.07221 -3.44120 1.000 60.31148 43 ASP C O 1
ATOM 2492 N N . THR C 1 44 ? -30.68718 -18.20543 -1.69962 1.000 60.76600 44 THR C N 1
ATOM 2493 C CA . THR C 1 44 ? -29.66072 -18.89430 -2.48417 1.000 60.66955 44 THR C CA 1
ATOM 2494 C C . THR C 1 44 ? -30.18634 -20.19699 -3.06688 1.000 60.78397 44 THR C C 1
ATOM 2495 O O . THR C 1 44 ? -29.80454 -20.58700 -4.17963 1.000 59.12202 44 THR C O 1
ATOM 2499 N N . ALA C 1 45 ? -31.05777 -20.88406 -2.32337 1.000 59.84915 45 ALA C N 1
ATOM 2500 C CA . ALA C 1 45 ? -31.60270 -22.15649 -2.78168 1.000 61.15648 45 ALA C CA 1
ATOM 2501 C C . ALA C 1 45 ? -32.38378 -21.99218 -4.08315 1.000 61.47639 45 ALA C C 1
ATOM 2502 O O . ALA C 1 45 ? -32.18483 -22.75643 -5.04017 1.000 60.89222 45 ALA C O 1
ATOM 2504 N N . LYS C 1 46 ? -33.28521 -21.00184 -4.13686 1.000 59.68440 46 LYS C N 1
ATOM 2505 C CA . LYS C 1 46 ? -34.02987 -20.74166 -5.36954 1.000 60.90163 46 LYS C CA 1
ATOM 2506 C C . LYS C 1 46 ? -33.09600 -20.29635 -6.49089 1.000 57.06115 46 LYS C C 1
ATOM 2507 O O . LYS C 1 46 ? -33.26493 -20.70257 -7.65027 1.000 55.15191 46 LYS C O 1
ATOM 2509 N N . GLU C 1 47 ? -32.10081 -19.47120 -6.15765 1.000 54.65985 47 GLU C N 1
ATOM 2510 C CA . GLU C 1 47 ? -31.04086 -19.13464 -7.10665 1.000 55.16355 47 GLU C CA 1
ATOM 2511 C C . GLU C 1 47 ? -30.39968 -20.40391 -7.66131 1.000 58.90245 47 GLU C C 1
ATOM 2512 O O . GLU C 1 47 ? -30.23132 -20.55907 -8.87603 1.000 58.10594 47 GLU C O 1
ATOM 2518 N N . SER C 1 48 ? -30.08006 -21.34580 -6.77151 1.000 56.45062 48 SER C N 1
ATOM 2519 C CA . SER C 1 48 ? -29.48767 -22.61197 -7.18294 1.000 57.76583 48 SER C CA 1
ATOM 2520 C C . SER C 1 48 ? -30.43714 -23.39878 -8.07975 1.000 58.09411 48 SER C C 1
ATOM 2521 O O . SER C 1 48 ? -30.00241 -24.06376 -9.02973 1.000 60.46064 48 SER C O 1
ATOM 2524 N N . ALA C 1 49 ? -31.74112 -23.34269 -7.79665 1.000 56.00593 49 ALA C N 1
ATOM 2525 C CA . ALA C 1 49 ? -32.68780 -24.08143 -8.62530 1.000 60.54307 49 ALA C CA 1
ATOM 2526 C C . ALA C 1 49 ? -32.85402 -23.41933 -9.98365 1.000 56.74535 49 ALA C C 1
ATOM 2527 O O . ALA C 1 49 ? -32.96468 -24.10618 -11.00889 1.000 60.53723 49 ALA C O 1
ATOM 25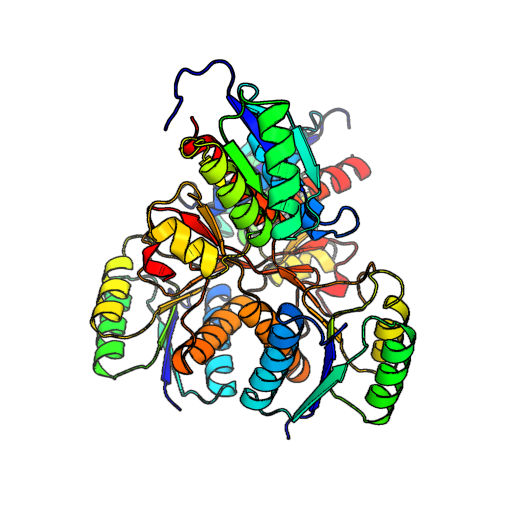29 N N . HIS C 1 50 ? -32.89492 -22.08663 -10.00363 1.000 58.32682 50 HIS C N 1
ATOM 2530 C CA . HIS C 1 50 ? -32.95579 -21.36977 -11.26992 1.000 56.98139 50 HIS C CA 1
ATOM 2531 C C . HIS C 1 50 ? -31.74735 -21.69135 -12.13872 1.000 55.06033 50 HIS C C 1
ATOM 2532 O O . HIS C 1 50 ? -31.87482 -21.83493 -13.35969 1.000 57.12000 50 HIS C O 1
ATOM 2539 N N . PHE C 1 51 ? -30.57043 -21.83674 -11.52663 1.000 56.74478 51 PHE C N 1
ATOM 2540 C CA . PHE C 1 51 ? -29.38428 -22.18634 -12.29975 1.000 55.37895 51 PHE C CA 1
ATOM 2541 C C . PHE C 1 51 ? -29.53989 -23.55555 -12.94904 1.000 57.80522 51 PHE C C 1
ATOM 2542 O O . PHE C 1 51 ? -29.08422 -23.77230 -14.07968 1.000 56.72728 51 PHE C O 1
ATOM 2550 N N . ASP C 1 52 ? -30.20234 -24.49421 -12.26876 1.000 57.56628 52 ASP C N 1
ATOM 2551 C CA . ASP C 1 52 ? -30.41555 -25.78983 -12.90452 1.000 58.70401 52 ASP C CA 1
ATOM 2552 C C . ASP C 1 52 ? -31.38460 -25.66802 -14.07188 1.000 55.51764 52 ASP C C 1
ATOM 2553 O O . ASP C 1 52 ? -31.14758 -26.23541 -15.14718 1.000 57.21795 52 ASP C O 1
ATOM 2558 N N . ALA C 1 53 ? -32.47256 -24.91700 -13.88496 1.000 55.45610 53 ALA C N 1
ATOM 2559 C CA . ALA C 1 53 ? -33.39235 -24.65892 -14.98898 1.000 58.47533 53 ALA C CA 1
ATOM 2560 C C . ALA C 1 53 ? -32.67610 -23.97920 -16.14991 1.000 55.95010 53 ALA C C 1
ATOM 2561 O O . ALA C 1 53 ? -32.91077 -24.31969 -17.31754 1.000 54.33961 53 ALA C O 1
ATOM 2563 N N . ILE C 1 54 ? -31.78764 -23.02438 -15.84250 1.000 56.39837 54 ILE C N 1
ATOM 2564 C CA . ILE C 1 54 ? -31.09018 -22.27920 -16.88718 1.000 54.49926 54 ILE C CA 1
ATOM 2565 C C . ILE C 1 54 ? -30.10203 -23.17556 -17.62392 1.000 55.60606 54 ILE C C 1
ATOM 2566 O O . ILE C 1 54 ? -29.93812 -23.07556 -18.84640 1.000 54.21567 54 ILE C O 1
ATOM 2571 N N . ILE C 1 55 ? -29.42799 -24.06592 -16.90036 1.000 55.90633 55 ILE C N 1
ATOM 2572 C CA . ILE C 1 55 ? -28.53327 -25.01741 -17.55084 1.000 56.53200 55 ILE C CA 1
ATOM 2573 C C . ILE C 1 55 ? -29.32675 -26.00988 -18.40369 1.000 57.56577 55 ILE C C 1
ATOM 2574 O O . ILE C 1 55 ? -28.97486 -26.27521 -19.56119 1.000 55.78100 55 ILE C O 1
ATOM 2579 N N . ALA C 1 56 ? -30.41547 -26.56612 -17.85171 1.000 55.69126 56 ALA C N 1
ATOM 2580 C CA . ALA C 1 56 ? -31.25435 -27.47780 -18.62331 1.000 54.42145 56 ALA C CA 1
ATOM 2581 C C . ALA C 1 56 ? -31.77737 -26.81763 -19.89349 1.000 57.23773 56 ALA C C 1
ATOM 2582 O O . ALA C 1 56 ? -31.92145 -27.47871 -20.93104 1.000 55.89524 56 ALA C O 1
ATOM 2584 N N . ALA C 1 57 ? -32.06985 -25.51354 -19.83344 1.000 56.70415 57 ALA C N 1
ATOM 2585 C CA . ALA C 1 57 ? -32.62636 -24.79883 -20.97499 1.000 51.85265 57 ALA C CA 1
ATOM 2586 C C . ALA C 1 57 ? -31.58119 -24.45853 -22.02846 1.000 51.68199 57 ALA C C 1
ATOM 2587 O O . ALA C 1 57 ? -31.95330 -24.09350 -23.15165 1.000 51.06319 57 ALA C O 1
ATOM 2589 N N . GLY C 1 58 ? -30.29780 -24.56912 -21.70285 1.000 52.12915 58 GLY C N 1
ATOM 2590 C CA . GLY C 1 58 ? -29.26246 -24.25710 -22.67206 1.000 52.76121 58 GLY C CA 1
ATOM 2591 C C . GLY C 1 58 ? -29.13567 -22.77488 -22.95440 1.000 48.92381 58 GLY C C 1
ATOM 2592 O O . GLY C 1 58 ? -28.97758 -22.38092 -24.11761 1.000 45.60629 58 GLY C O 1
ATOM 2593 N N . TYR C 1 59 ? -29.20472 -21.94193 -21.92208 1.000 47.27884 59 TYR C N 1
ATOM 2594 C CA . TYR C 1 59 ? -28.99009 -20.51520 -22.12746 1.000 46.53483 59 TYR C CA 1
ATOM 2595 C C . TYR C 1 59 ? -27.56525 -20.24863 -22.59706 1.000 45.73043 59 TYR C C 1
ATOM 2596 O O . TYR C 1 59 ? -26.62883 -20.99537 -22.29406 1.000 46.76158 59 TYR C O 1
ATOM 2605 N N . ASP C 1 60 ? -27.40559 -19.15473 -23.33601 1.000 41.23478 60 ASP C N 1
ATOM 2606 C CA . ASP C 1 60 ? -26.10138 -18.80865 -23.87910 1.000 41.53719 60 ASP C CA 1
ATOM 2607 C C . ASP C 1 60 ? -25.26640 -17.94219 -22.94313 1.000 40.13388 60 ASP C C 1
ATOM 2608 O O . ASP C 1 60 ? -24.03240 -17.97798 -23.02612 1.000 38.82033 60 ASP C O 1
ATOM 2613 N N . ALA C 1 61 ? -25.89498 -17.17357 -22.05321 1.000 37.80659 61 ALA C N 1
ATOM 2614 C CA . ALA C 1 61 ? -25.14748 -16.36232 -21.10932 1.000 38.92784 61 ALA C CA 1
ATOM 2615 C C . ALA C 1 61 ? -26.06304 -16.01503 -19.94599 1.000 38.51186 61 ALA C C 1
ATOM 2616 O O . ALA C 1 61 ? -27.29261 -16.02921 -20.07336 1.000 37.62837 61 ALA C O 1
ATOM 2618 N N . ILE C 1 62 ? -25.44310 -15.73037 -18.80158 1.000 37.18371 62 ILE C N 1
ATOM 2619 C CA . ILE C 1 62 ? -26.14317 -15.40095 -17.56750 1.000 36.51537 62 ILE C CA 1
ATOM 2620 C C . ILE C 1 62 ? -25.68061 -14.02626 -17.12054 1.000 34.73316 62 ILE C C 1
ATOM 2621 O O . ILE C 1 62 ? -24.47754 -13.79766 -16.94248 1.000 35.40935 62 ILE C O 1
ATOM 2626 N N . ILE C 1 63 ? -26.62300 -13.10744 -16.97052 1.000 36.46921 63 ILE C N 1
ATOM 2627 C CA . ILE C 1 63 ? -26.37180 -11.83059 -16.31206 1.000 33.77505 63 ILE C CA 1
ATOM 2628 C C . ILE C 1 63 ? -26.79225 -11.99901 -14.85936 1.000 33.38161 63 ILE C C 1
ATOM 2629 O O . ILE C 1 63 ? -27.97793 -12.19635 -14.57335 1.000 38.21514 63 ILE C O 1
ATOM 2634 N N . PHE C 1 64 ? -25.83425 -11.89912 -13.93783 1.000 34.64286 64 PHE C N 1
ATOM 2635 C CA . PHE C 1 64 ? -25.97354 -12.45964 -12.59652 1.000 37.30169 64 PHE C CA 1
ATOM 2636 C C . PHE C 1 64 ? -25.85790 -11.38853 -11.51181 1.000 36.07228 64 PHE C C 1
ATOM 2637 O O . PHE C 1 64 ? -24.84102 -10.69466 -11.41537 1.000 38.46674 64 PHE C O 1
ATOM 2645 N N . ASN C 1 65 ? -26.88419 -11.28700 -10.67682 1.000 40.18406 65 ASN C N 1
ATOM 2646 C CA . ASN C 1 65 ? -26.86176 -10.45713 -9.47358 1.000 40.28688 65 ASN C CA 1
ATOM 2647 C C . ASN C 1 65 ? -26.94690 -11.39810 -8.27618 1.000 40.68795 65 ASN C C 1
ATOM 2648 O O . ASN C 1 65 ? -28.04986 -11.76604 -7.85579 1.000 41.48075 65 ASN C O 1
ATOM 2653 N N . PRO C 1 66 ? -25.81545 -11.83066 -7.71000 1.000 40.15519 66 PRO C N 1
ATOM 2654 C CA . PRO C 1 66 ? -25.83496 -12.90940 -6.70692 1.000 46.07731 66 PRO C CA 1
ATOM 2655 C C . PRO C 1 66 ? -26.49877 -12.51887 -5.39755 1.000 49.37331 66 PRO C C 1
ATOM 2656 O O . PRO C 1 66 ? -26.43475 -11.36968 -4.95304 1.000 47.03575 66 PRO C O 1
ATOM 2660 N N . THR C 1 67 ? -27.11270 -13.52278 -4.76092 1.000 50.30761 67 THR C N 1
ATOM 2661 C CA . THR C 1 67 ? -27.67865 -13.31683 -3.43129 1.000 53.41747 67 THR C CA 1
ATOM 2662 C C . THR C 1 67 ? -26.59436 -13.19097 -2.36865 1.000 55.66777 67 THR C C 1
ATOM 2663 O O . THR C 1 67 ? -26.77133 -12.45042 -1.39315 1.000 55.66681 67 THR C O 1
ATOM 2667 N N . ASP C 1 68 ? -25.47582 -13.89722 -2.52659 1.000 52.28996 68 ASP C N 1
ATOM 2668 C CA . ASP C 1 68 ? -24.44534 -13.89775 -1.49661 1.000 56.68715 68 ASP C CA 1
ATOM 2669 C C . ASP C 1 68 ? -23.07190 -13.96055 -2.13659 1.000 53.72403 68 ASP C C 1
ATOM 2670 O O . ASP C 1 68 ? -22.83623 -14.79234 -3.01934 1.000 53.10984 68 ASP C O 1
ATOM 2675 N N . ALA C 1 69 ? -22.16166 -13.10706 -1.65657 1.000 53.30686 69 ALA C N 1
ATOM 2676 C CA . ALA C 1 69 ? -20.80118 -13.09458 -2.18425 1.000 55.16061 69 ALA C CA 1
ATOM 2677 C C . ALA C 1 69 ? -20.11999 -14.45124 -2.02116 1.000 56.27712 69 ALA C C 1
ATOM 2678 O O . ALA C 1 69 ? -19.22992 -14.79969 -2.80743 1.000 54.77137 69 ALA C O 1
ATOM 2680 N N . ASP C 1 70 ? -20.53210 -15.24350 -1.03326 1.000 54.79076 70 ASP C N 1
ATOM 2681 C CA . ASP C 1 70 ? -19.93817 -16.56154 -0.85610 1.000 53.88757 70 ASP C CA 1
ATOM 2682 C C . ASP C 1 70 ? -20.84535 -17.68101 -1.34412 1.000 54.54468 70 ASP C C 1
ATOM 2683 O O . ASP C 1 70 ? -20.38645 -18.57365 -2.06600 1.000 55.66847 70 ASP C O 1
ATOM 2688 N N . GLY C 1 71 ? -22.13140 -17.64924 -0.98472 1.000 56.73541 71 GLY C N 1
ATOM 2689 C CA . GLY C 1 71 ? -23.01003 -18.76461 -1.30868 1.000 53.62073 71 GLY C CA 1
ATOM 2690 C C . GLY C 1 71 ? -23.29587 -18.92689 -2.79063 1.000 54.95605 71 GLY C C 1
ATOM 2691 O O . GLY C 1 71 ? -23.73604 -20.00377 -3.21538 1.000 52.79206 71 GLY C O 1
ATOM 2692 N N . SER C 1 72 ? -23.05350 -17.88921 -3.58063 1.000 53.39906 72 SER C N 1
ATOM 2693 C CA . SER C 1 72 ? -23.31150 -17.91871 -5.01239 1.000 51.68366 72 SER C CA 1
ATOM 2694 C C . SER C 1 72 ? -22.11283 -18.38278 -5.82750 1.000 54.16648 72 SER C C 1
ATOM 2695 O O . SER C 1 72 ? -22.22448 -18.50254 -7.05458 1.000 54.72583 72 SER C O 1
ATOM 2698 N N . ILE C 1 73 ? -20.98883 -18.68589 -5.17792 1.000 54.36101 73 ILE C N 1
ATOM 2699 C CA . ILE C 1 73 ? -19.79665 -19.10458 -5.90702 1.000 51.49196 73 ILE C CA 1
ATOM 2700 C C . ILE C 1 73 ? -20.04631 -20.41996 -6.63259 1.000 53.15614 73 ILE C C 1
ATOM 2701 O O . ILE C 1 73 ? -19.72630 -20.56245 -7.81816 1.000 52.10727 73 ILE C O 1
ATOM 2706 N N . ALA C 1 74 ? -20.63750 -21.39828 -5.93551 1.000 50.02453 74 ALA C N 1
ATOM 2707 C CA . ALA C 1 74 ? -20.81827 -22.72014 -6.52442 1.000 52.76124 74 ALA C CA 1
ATOM 2708 C C . ALA C 1 74 ? -21.75885 -22.68705 -7.71803 1.000 54.48437 74 ALA C C 1
ATOM 2709 O O . ALA C 1 74 ? -21.62840 -23.51647 -8.62778 1.000 55.63054 74 ALA C O 1
ATOM 2711 N N . ASN C 1 75 ? -22.71100 -21.74651 -7.73201 1.000 53.51425 75 ASN C N 1
ATOM 2712 C CA . ASN C 1 75 ? -23.61055 -21.61829 -8.87651 1.000 53.42029 75 ASN C CA 1
ATOM 2713 C C . ASN C 1 75 ? -22.87261 -21.11630 -10.10457 1.000 50.82071 75 ASN C C 1
ATOM 2714 O O . ASN C 1 75 ? -23.10325 -21.61252 -11.21153 1.000 52.62063 75 ASN C O 1
ATOM 2719 N N . VAL C 1 76 ? -21.98626 -20.13242 -9.93484 1.000 50.88862 76 VAL C N 1
ATOM 2720 C CA . VAL C 1 76 ? -21.19853 -19.66107 -11.06889 1.000 52.21401 76 VAL C CA 1
ATOM 2721 C C . VAL C 1 76 ? -20.28408 -20.77139 -11.56568 1.000 54.05284 76 VAL C C 1
ATOM 2722 O O . VAL C 1 76 ? -20.10887 -20.96088 -12.77771 1.000 52.67140 76 VAL C O 1
ATOM 2726 N N . LYS C 1 77 ? -19.70191 -21.53887 -10.64138 1.000 50.90004 77 LYS C N 1
ATOM 2727 C CA . LYS C 1 77 ? -18.80089 -22.60245 -11.06222 1.000 54.02883 77 LYS C CA 1
ATOM 2728 C C . LYS C 1 77 ? -19.55350 -23.65805 -11.85895 1.000 54.02713 77 LYS C C 1
ATOM 2729 O O . LYS C 1 77 ? -19.05816 -24.14599 -12.88204 1.000 58.90042 77 LYS C O 1
ATOM 2733 N N . ARG C 1 78 ? -20.77020 -23.99477 -11.41776 1.000 53.37601 78 ARG C N 1
ATOM 2734 C CA . ARG C 1 78 ? -21.58961 -24.98256 -12.11335 1.000 56.87283 78 ARG C CA 1
ATOM 2735 C C . ARG C 1 78 ? -21.92784 -24.53080 -13.52828 1.000 55.07797 78 ARG C C 1
ATOM 2736 O O . ARG C 1 78 ? -21.91305 -25.33549 -14.46941 1.000 53.00443 78 ARG C O 1
ATOM 2744 N N . ALA C 1 79 ? -22.26944 -23.25247 -13.68646 1.000 54.05145 79 ALA C N 1
ATOM 2745 C CA . ALA C 1 79 ? -22.52021 -22.70030 -15.01186 1.000 54.77274 79 ALA C CA 1
ATOM 2746 C C . ALA C 1 79 ? -21.26938 -22.75481 -15.87426 1.000 53.02672 79 ALA C C 1
ATOM 2747 O O . ALA C 1 79 ? -21.35124 -23.01377 -17.08281 1.000 51.15019 79 ALA C O 1
ATOM 2749 N N . LYS C 1 80 ? -20.10143 -22.50623 -15.27046 1.000 51.96095 80 LYS C N 1
ATOM 2750 C CA . LYS C 1 80 ? -18.84641 -22.60526 -16.01082 1.000 53.55931 80 LYS C CA 1
ATOM 2751 C C . LYS C 1 80 ? -18.60589 -24.02877 -16.49631 1.000 53.31322 80 LYS C C 1
ATOM 2752 O O . LYS C 1 80 ? -18.21184 -24.24258 -17.64930 1.000 53.02156 80 LYS C O 1
ATOM 2758 N N . GLU C 1 81 ? -18.84300 -25.01450 -15.62900 1.000 55.46265 81 GLU C N 1
ATOM 2759 C CA . GLU C 1 81 ? -18.73139 -26.40943 -16.03328 1.000 55.00751 81 GLU C CA 1
ATOM 2760 C C . GLU C 1 81 ? -19.60321 -26.69659 -17.25143 1.000 56.46580 81 GLU C C 1
ATOM 2761 O O . GLU C 1 81 ? -19.19446 -27.42427 -18.16511 1.000 58.35889 81 GLU C O 1
ATOM 2763 N N . ALA C 1 82 ? -20.79839 -26.10956 -17.29397 1.000 55.31807 82 ALA C N 1
ATOM 2764 C CA . ALA C 1 82 ? -21.74062 -26.33197 -18.38209 1.000 55.73501 82 ALA C CA 1
ATOM 2765 C C . ALA C 1 82 ? -21.45798 -25.46937 -19.60796 1.000 56.61906 82 ALA C C 1
ATOM 2766 O O . ALA C 1 82 ? -22.18160 -25.57843 -20.60908 1.000 55.45225 82 ALA C O 1
ATOM 2768 N N . GLY C 1 83 ? -20.42806 -24.62798 -19.56680 1.000 55.60337 83 GLY C N 1
ATOM 2769 C CA . GLY C 1 83 ? -20.07824 -23.84054 -20.73497 1.000 53.77040 83 GLY C CA 1
ATOM 2770 C C . GLY C 1 83 ? -20.88646 -22.58057 -20.92009 1.000 47.48719 83 GLY C C 1
ATOM 2771 O O . GLY C 1 83 ? -20.96272 -22.06493 -22.04882 1.000 45.53894 83 GLY C O 1
ATOM 2772 N N . ILE C 1 84 ? -21.48459 -22.06723 -19.85204 1.000 47.66336 84 ILE C N 1
ATOM 2773 C CA . ILE C 1 84 ? -22.32804 -20.87508 -19.88510 1.000 45.97443 84 ILE C CA 1
ATOM 2774 C C . ILE C 1 84 ? -21.60702 -19.75785 -19.13908 1.000 43.39168 84 ILE C C 1
ATOM 2775 O O . ILE C 1 84 ? -21.38693 -19.87038 -17.92878 1.000 44.08371 84 ILE C O 1
ATOM 2780 N N . PRO C 1 85 ? -21.23522 -18.67560 -19.81062 1.000 38.30359 85 PRO C N 1
ATOM 2781 C CA . PRO C 1 85 ? -20.51215 -17.58823 -19.14635 1.000 39.24318 85 PRO C CA 1
ATOM 2782 C C . PRO C 1 85 ? -21.42654 -16.75540 -18.25499 1.000 37.64929 85 PRO C C 1
ATOM 2783 O O . PRO C 1 85 ? -22.62639 -16.59919 -18.51341 1.000 37.28886 85 PRO C O 1
ATOM 2787 N N . VAL C 1 86 ? -20.83065 -16.20315 -17.19870 1.000 35.20532 86 VAL C N 1
ATOM 2788 C CA . VAL C 1 86 ? -21.54485 -15.42362 -16.19084 1.000 36.55774 86 VAL C CA 1
ATOM 2789 C C . VAL C 1 86 ? -20.95961 -14.01229 -16.13613 1.000 33.90269 86 VAL C C 1
ATOM 2790 O O . VAL C 1 86 ? -19.73830 -13.83991 -16.05930 1.000 34.93166 86 VAL C O 1
ATOM 2794 N N . PHE C 1 87 ? -21.82336 -13.00489 -16.22328 1.000 33.39755 87 PHE C N 1
ATOM 2795 C CA . PHE C 1 87 ? -21.40839 -11.60961 -16.05846 1.000 33.32519 87 PHE C CA 1
ATOM 2796 C C . PHE C 1 87 ? -22.14759 -11.06882 -14.85140 1.000 34.60301 87 PHE C C 1
ATOM 2797 O O . PHE C 1 87 ? -23.37352 -10.91160 -14.89395 1.000 35.26286 87 PHE C O 1
ATOM 2805 N N . CYS C 1 88 ? -21.41026 -10.80511 -13.77776 1.000 34.95305 88 CYS C N 1
ATOM 2806 C CA . CYS C 1 88 ? -22.02172 -10.27974 -12.55768 1.000 36.81692 88 CYS C CA 1
ATOM 2807 C C . CYS C 1 88 ? -22.30508 -8.78453 -12.67073 1.000 33.25964 88 CYS C C 1
ATOM 2808 O O . CYS C 1 88 ? -21.54615 -8.03158 -13.29251 1.000 33.29690 88 CYS C O 1
ATOM 2811 N N . VAL C 1 89 ? -23.41404 -8.35531 -12.06771 1.000 35.31184 89 VAL C N 1
ATOM 2812 C CA . VAL C 1 89 ? -23.81924 -6.95161 -12.08670 1.000 35.54863 89 VAL C CA 1
ATOM 2813 C C . VAL C 1 89 ? -24.25531 -6.56074 -10.67633 1.000 38.36533 89 VAL C C 1
ATOM 2814 O O . VAL C 1 89 ? -24.98158 -7.31333 -10.01700 1.000 38.88330 89 VAL C O 1
ATOM 2818 N N . ASP C 1 90 ? -23.78740 -5.39186 -10.21180 1.000 39.13898 90 ASP C N 1
ATOM 2819 C CA . ASP C 1 90 ? -24.16450 -4.75651 -8.94015 1.000 41.45255 90 ASP C CA 1
ATOM 2820 C C . ASP C 1 90 ? -23.56728 -5.45393 -7.72219 1.000 41.93423 90 ASP C C 1
ATOM 2821 O O . ASP C 1 90 ? -22.93864 -4.80018 -6.87603 1.000 42.51055 90 ASP C O 1
ATOM 2826 N N . ARG C 1 91 ? -23.79571 -6.75467 -7.57830 1.000 40.45018 91 ARG C N 1
ATOM 2827 C CA . ARG C 1 91 ? -23.09279 -7.53906 -6.57192 1.000 40.68736 91 ARG C CA 1
ATOM 2828 C C . ARG C 1 91 ? -22.10455 -8.47276 -7.25447 1.000 42.46186 91 ARG C C 1
ATOM 2829 O O . ARG C 1 91 ? -22.26509 -8.83550 -8.42637 1.000 41.83625 91 ARG C O 1
ATOM 2837 N N . GLY C 1 92 ? -21.08467 -8.87465 -6.50194 1.000 43.97768 92 GLY C N 1
ATOM 2838 C CA . GLY C 1 92 ? -20.09849 -9.80813 -7.01601 1.000 44.66233 92 GLY C CA 1
ATOM 2839 C C . GLY C 1 92 ? -19.92737 -11.05572 -6.16888 1.000 44.59064 92 GLY C C 1
ATOM 2840 O O . GLY C 1 92 ? -20.67567 -11.26676 -5.20934 1.000 45.46611 92 GLY C O 1
ATOM 2841 N N . ILE C 1 93 ? -18.94319 -11.88769 -6.50902 1.000 46.05864 93 ILE C N 1
ATOM 2842 C CA . ILE C 1 93 ? -18.64164 -13.10101 -5.76195 1.000 47.68155 93 ILE C CA 1
ATOM 2843 C C . ILE C 1 93 ? -17.18457 -13.05297 -5.32562 1.000 49.71746 93 ILE C C 1
ATOM 2844 O O . ILE C 1 93 ? -16.33256 -12.47868 -6.00693 1.000 46.58605 93 ILE C O 1
ATOM 2849 N N . ASN C 1 94 ? -16.89583 -13.68411 -4.17896 1.000 51.31762 94 ASN C N 1
ATOM 2850 C CA . ASN C 1 94 ? -15.56017 -13.65033 -3.57466 1.000 53.11786 94 ASN C CA 1
ATOM 2851 C C . ASN C 1 94 ? -14.59211 -14.61206 -4.23251 1.000 52.75898 94 ASN C C 1
ATOM 2852 O O . ASN C 1 94 ? -13.80574 -15.27321 -3.54963 1.000 52.13605 94 ASN C O 1
ATOM 2857 N N . ALA C 1 95 ? -14.64165 -14.71165 -5.55424 1.000 49.88164 95 ALA C N 1
ATOM 2858 C CA . ALA C 1 95 ? -13.79048 -15.60511 -6.31295 1.000 49.27333 95 ALA C CA 1
ATOM 2859 C C . ALA C 1 95 ? -13.31819 -14.86239 -7.54575 1.000 45.29513 95 ALA C C 1
ATOM 2860 O O . ALA C 1 95 ? -14.03118 -14.00586 -8.07079 1.000 43.95674 95 ALA C O 1
ATOM 2862 N N . ARG C 1 96 ? -12.11086 -15.18301 -7.99512 1.000 42.84912 96 ARG C N 1
ATOM 2863 C CA . ARG C 1 96 ? -11.58493 -14.65582 -9.24837 1.000 43.56373 96 ARG C CA 1
ATOM 2864 C C . ARG C 1 96 ? -11.46335 -15.77813 -10.27504 1.000 45.70143 96 ARG C C 1
ATOM 2865 O O . ARG C 1 96 ? -11.34323 -16.95223 -9.91586 1.000 46.14100 96 ARG C O 1
ATOM 2873 N N . GLY C 1 97 ? -11.51087 -15.40945 -11.56199 1.000 42.83289 97 GLY C N 1
ATOM 2874 C CA . GLY C 1 97 ? -11.31948 -16.36103 -12.64117 1.000 43.77888 97 GLY C CA 1
ATOM 2875 C C . GLY C 1 97 ? -12.50754 -17.23986 -12.97458 1.000 42.68238 97 GLY C C 1
ATOM 2876 O O . GLY C 1 97 ? -12.36316 -18.16072 -13.78873 1.000 46.98552 97 GLY C O 1
ATOM 2877 N N . LEU C 1 98 ? -13.67284 -16.99398 -12.37351 1.000 41.47786 98 LEU C N 1
ATOM 2878 C CA . LEU C 1 98 ? -14.87038 -17.78003 -12.64763 1.000 42.20500 98 LEU C CA 1
ATOM 2879 C C . LEU C 1 98 ? -15.83767 -16.98367 -13.50965 1.000 41.87961 98 LEU C C 1
ATOM 2880 O O . LEU C 1 98 ? -16.09690 -17.34787 -14.66492 1.000 42.55909 98 LEU C O 1
ATOM 2885 N N . ALA C 1 99 ? -16.38053 -15.89180 -12.95493 1.000 39.44248 99 ALA C N 1
ATOM 2886 C CA . ALA C 1 99 ? -17.14093 -14.95423 -13.76967 1.000 36.31413 99 ALA C CA 1
ATOM 2887 C C . ALA C 1 99 ? -16.21155 -14.29603 -14.78089 1.000 37.91521 99 ALA C C 1
ATOM 2888 O O . ALA C 1 99 ? -15.03572 -14.03763 -14.49426 1.000 35.76336 99 ALA C O 1
ATOM 2890 N N . VAL C 1 100 ? -16.72997 -14.07563 -15.99469 1.000 32.30193 100 VAL C N 1
ATOM 2891 C CA . VAL C 1 100 ? -15.96323 -13.34295 -16.99385 1.000 33.17751 100 VAL C CA 1
ATOM 2892 C C . VAL C 1 100 ? -15.69029 -11.93051 -16.50556 1.000 35.49162 100 VAL C C 1
ATOM 2893 O O . VAL C 1 100 ? -14.57212 -11.41692 -16.63135 1.000 32.87460 100 VAL C O 1
ATOM 2897 N N . ALA C 1 101 ? -16.70943 -11.28417 -15.95103 1.000 33.47946 101 ALA C N 1
ATOM 2898 C CA . ALA C 1 101 ? -16.59320 -9.91446 -15.47599 1.000 31.33020 101 ALA C CA 1
ATOM 2899 C C . ALA C 1 101 ? -17.55246 -9.71397 -14.31257 1.000 31.94741 101 ALA C C 1
ATOM 2900 O O . ALA C 1 101 ? -18.59596 -10.36697 -14.22372 1.000 31.33545 101 ALA C O 1
ATOM 2902 N N . GLN C 1 102 ? -17.17793 -8.79708 -13.41854 1.000 32.97839 102 GLN C N 1
ATOM 2903 C CA . GLN C 1 102 ? -17.98084 -8.41880 -12.26106 1.000 32.42634 102 GLN C CA 1
ATOM 2904 C C . GLN C 1 102 ? -18.11972 -6.90291 -12.27420 1.000 34.39337 102 GLN C C 1
ATOM 2905 O O . GLN C 1 102 ? -17.16185 -6.17957 -11.97450 1.000 34.08840 102 GLN C O 1
ATOM 2911 N N . ILE C 1 103 ? -19.30641 -6.43524 -12.64112 1.000 33.10044 103 ILE C N 1
ATOM 2912 C CA . ILE C 1 103 ? -19.56733 -5.02964 -12.91564 1.000 31.45027 103 ILE C CA 1
ATOM 2913 C C . ILE C 1 103 ? -20.30245 -4.42779 -11.72557 1.000 34.15111 103 ILE C C 1
ATOM 2914 O O . ILE C 1 103 ? -21.31488 -4.97671 -11.27521 1.000 33.90343 103 ILE C O 1
ATOM 2919 N N . TYR C 1 104 ? -19.82173 -3.28651 -11.23399 1.000 31.93165 104 TYR C N 1
ATOM 2920 C CA . TYR C 1 104 ? -20.37933 -2.71637 -10.01149 1.000 32.74655 104 TYR C CA 1
ATOM 2921 C C . TYR C 1 104 ? -20.28659 -1.19253 -10.08893 1.000 32.44867 104 TYR C C 1
ATOM 2922 O O . TYR C 1 104 ? -19.41488 -0.65553 -10.76749 1.000 31.13644 104 TYR C O 1
ATOM 2931 N N . SER C 1 105 ? -21.18554 -0.49888 -9.38785 1.000 32.50252 105 SER C N 1
ATOM 2932 C CA . SER C 1 105 ? -21.12165 0.96276 -9.33152 1.000 31.26343 105 SER C CA 1
ATOM 2933 C C . SER C 1 105 ? -20.03011 1.40304 -8.36211 1.000 30.98730 105 SER C C 1
ATOM 2934 O O . SER C 1 105 ? -19.84425 0.80351 -7.29485 1.000 31.37131 105 SER C O 1
ATOM 2937 N N . ASP C 1 106 ? -19.29523 2.44951 -8.74456 1.000 29.81875 106 ASP C N 1
ATOM 2938 C CA . ASP C 1 106 ? -18.06287 2.81975 -8.05609 1.000 29.91352 106 ASP C CA 1
ATOM 2939 C C . ASP C 1 106 ? -18.38045 3.63812 -6.80507 1.000 30.72584 106 ASP C C 1
ATOM 2940 O O . ASP C 1 106 ? -18.14577 4.84562 -6.73862 1.000 29.95936 106 ASP C O 1
ATOM 2945 N N . ASN C 1 107 ? -18.90687 2.93602 -5.80173 1.000 26.50906 107 ASN C N 1
ATOM 2946 C CA . ASN C 1 107 ? -19.27968 3.58168 -4.54159 1.000 28.34364 107 ASN C CA 1
ATOM 2947 C C . ASN C 1 107 ? -18.09024 4.23899 -3.85955 1.000 31.43898 107 ASN C C 1
ATOM 2948 O O . ASN C 1 107 ? -18.24970 5.29220 -3.22369 1.000 30.21521 107 ASN C O 1
ATOM 2953 N N . TYR C 1 108 ? -16.89585 3.64479 -3.96594 1.000 29.16757 108 TYR C N 1
ATOM 2954 C CA . TYR C 1 108 ? -15.72395 4.21090 -3.29511 1.000 30.52790 108 TYR C CA 1
ATOM 2955 C C . TYR C 1 108 ? -15.31367 5.54276 -3.91385 1.000 31.56443 108 TYR C C 1
ATOM 2956 O O . TYR C 1 108 ? -15.05668 6.52438 -3.19781 1.000 34.91227 108 TYR C O 1
ATOM 2965 N N . TYR C 1 109 ? -15.23267 5.59217 -5.24436 1.000 32.66588 109 TYR C N 1
ATOM 2966 C CA . TYR C 1 109 ? -14.90578 6.83719 -5.92030 1.000 32.06644 109 TYR C CA 1
ATOM 2967 C C . TYR C 1 109 ? -15.93682 7.90731 -5.62501 1.000 32.96027 109 TYR C C 1
ATOM 2968 O O . TYR C 1 109 ? -15.58233 9.07575 -5.42004 1.000 34.99658 109 TYR C O 1
ATOM 2977 N N . GLY C 1 110 ? -17.22071 7.53284 -5.59004 1.000 31.73599 110 GLY C N 1
ATOM 2978 C CA . GLY C 1 110 ? -18.23339 8.49559 -5.18722 1.000 34.49857 110 GLY C CA 1
ATOM 2979 C C . GLY C 1 110 ? -17.95394 9.07978 -3.80691 1.000 33.65256 110 GLY C C 1
ATOM 2980 O O . GLY C 1 110 ? -18.11777 10.28238 -3.58593 1.000 34.54327 110 GLY C O 1
ATOM 2981 N N . GLY C 1 111 ? -17.51682 8.23565 -2.86299 1.000 32.99934 111 GLY C N 1
ATOM 2982 C CA . GLY C 1 111 ? -17.09438 8.75969 -1.56849 1.000 33.42052 111 GLY C CA 1
ATOM 2983 C C . GLY C 1 111 ? -15.92978 9.72767 -1.69190 1.000 33.81922 111 GLY C C 1
ATOM 2984 O O . GLY C 1 111 ? -15.91532 10.77856 -1.05521 1.000 31.82865 111 GLY C O 1
ATOM 2985 N N . VAL C 1 112 ? -14.94863 9.39866 -2.53709 1.000 33.39656 112 VAL C N 1
ATOM 2986 C CA . VAL C 1 112 ? -13.80262 10.28522 -2.71256 1.000 32.75546 112 VAL C CA 1
ATOM 2987 C C . VAL C 1 112 ? -14.25208 11.61707 -3.32957 1.000 35.49405 112 VAL C C 1
ATOM 2988 O O . VAL C 1 112 ? -13.76189 12.69754 -2.96168 1.000 33.27559 112 VAL C O 1
ATOM 2992 N N . LEU C 1 113 ? -15.23034 11.56599 -4.23750 1.000 34.40359 113 LEU C N 1
ATOM 2993 C CA . LEU C 1 113 ? -15.68042 12.80182 -4.87744 1.000 35.57362 113 LEU C CA 1
ATOM 2994 C C . LEU C 1 113 ? -16.47768 13.65902 -3.89760 1.000 35.25667 113 LEU C C 1
ATOM 2995 O O . LEU C 1 113 ? -16.33674 14.90290 -3.87842 1.000 31.23890 113 LEU C O 1
ATOM 3000 N N . MET C 1 114 ? -17.33305 13.01630 -3.08484 1.000 35.77642 114 MET C N 1
ATOM 3001 C CA . MET C 1 114 ? -18.05066 13.75556 -2.04807 1.000 32.42568 114 MET C CA 1
ATOM 3002 C C . MET C 1 114 ? -17.12098 14.24976 -0.95738 1.000 31.65498 114 MET C C 1
ATOM 3003 O O . MET C 1 114 ? -17.23827 15.40071 -0.53571 1.000 30.68178 114 MET C O 1
ATOM 3008 N N . GLY C 1 115 ? -16.17764 13.41906 -0.50848 1.000 29.43102 115 GLY C N 1
ATOM 3009 C CA . GLY C 1 115 ? -15.16902 13.91845 0.40928 1.000 31.22880 115 GLY C CA 1
ATOM 3010 C C . GLY C 1 115 ? -14.49207 15.17113 -0.11023 1.000 30.97843 115 GLY C C 1
ATOM 3011 O O . GLY C 1 115 ? -14.34347 16.16968 0.61298 1.000 30.93497 115 GLY C O 1
ATOM 3012 N N . GLU C 1 116 ? -14.06623 15.13383 -1.37806 1.000 30.04068 116 GLU C N 1
ATOM 3013 C CA . GLU C 1 116 ? -13.44532 16.30568 -1.99293 1.000 32.23902 116 GLU C CA 1
ATOM 3014 C C . GLU C 1 116 ? -14.37514 17.51005 -1.97716 1.000 31.31407 116 GLU C C 1
ATOM 3015 O O . GLU C 1 116 ? -13.95176 18.61654 -1.63151 1.000 32.55572 116 GLU C O 1
ATOM 3021 N N . TYR C 1 117 ? -15.64767 17.32061 -2.32754 1.000 29.49983 117 TYR C N 1
ATOM 3022 C CA . TYR C 1 117 ? -16.55678 18.46150 -2.37790 1.000 30.21332 117 TYR C CA 1
ATOM 3023 C C . TYR C 1 117 ? -16.97207 18.93233 -0.98072 1.000 33.17206 117 TYR C C 1
ATOM 3024 O O . TYR C 1 117 ? -17.08699 20.14048 -0.73561 1.000 32.06695 117 TYR C O 1
ATOM 3033 N N . PHE C 1 118 ? -17.22114 17.99439 -0.05917 1.000 31.28039 118 PHE C N 1
ATOM 3034 C CA . PHE C 1 118 ? -17.43413 18.31796 1.34789 1.000 31.18398 118 PHE C CA 1
ATOM 3035 C C . PHE C 1 118 ? -16.37466 19.28551 1.86259 1.000 32.12763 118 PHE C C 1
ATOM 3036 O O . PHE C 1 118 ? -16.68416 20.32842 2.45508 1.000 33.21221 118 PHE C O 1
ATOM 3044 N N . VAL C 1 119 ? -15.11029 18.96288 1.61548 1.000 31.87244 119 VAL C N 1
ATOM 3045 C CA . VAL C 1 119 ? -14.02134 19.78228 2.12563 1.000 32.93672 119 VAL C CA 1
ATOM 3046 C C . VAL C 1 119 ? -13.99612 21.13809 1.42121 1.000 36.48797 119 VAL C C 1
ATOM 3047 O O . VAL C 1 119 ? -13.84746 22.18225 2.06776 1.000 39.49552 119 VAL C O 1
ATOM 3051 N N . LYS C 1 120 ? -14.18645 21.14490 0.09839 1.000 37.61429 120 LYS C N 1
ATOM 3052 C CA . LYS C 1 120 ? -14.10874 22.40487 -0.64093 1.000 39.34964 120 LYS C CA 1
ATOM 3053 C C . LYS C 1 120 ? -15.26690 23.33110 -0.27016 1.000 39.09193 120 LYS C C 1
ATOM 3054 O O . LYS C 1 120 ? -15.05667 24.49941 0.09829 1.000 40.64728 120 LYS C O 1
ATOM 3060 N N . PHE C 1 121 ? -16.49928 22.81348 -0.33235 1.000 37.50168 121 PHE C N 1
ATOM 3061 C CA . PHE C 1 121 ? -17.67549 23.60773 0.02912 1.000 39.62366 121 PHE C CA 1
ATOM 3062 C C . PHE C 1 121 ? -17.55625 24.18920 1.43750 1.000 41.66677 121 PHE C C 1
ATOM 3063 O O . PHE C 1 121 ? -17.75147 25.39543 1.64764 1.000 41.08674 121 PHE C O 1
ATOM 3071 N N . LEU C 1 122 ? -17.23268 23.35039 2.42548 1.000 39.68248 122 LEU C N 1
ATOM 3072 C CA . LEU C 1 122 ? -17.25236 23.82449 3.80573 1.000 41.32447 122 LEU C CA 1
ATOM 3073 C C . LEU C 1 122 ? -16.08099 24.76052 4.10827 1.000 43.63116 122 LEU C C 1
ATOM 3074 O O . LEU C 1 122 ? -16.23817 25.73048 4.85089 1.000 47.59741 122 LEU C O 1
ATOM 3079 N N . LYS C 1 123 ? -14.90581 24.49747 3.54436 1.000 45.41454 123 LYS C N 1
ATOM 3080 C CA . LYS C 1 123 ? -13.73936 25.30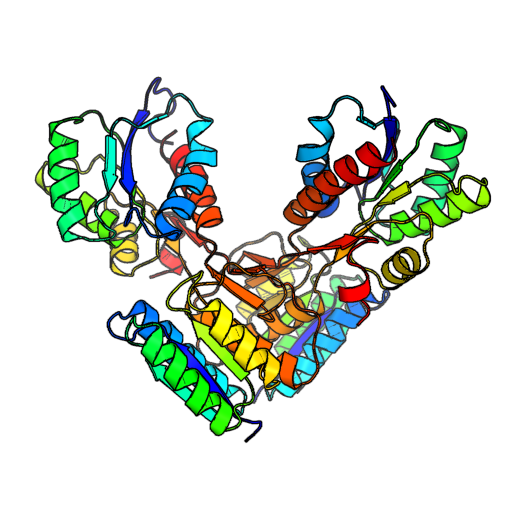882 3.88201 1.000 46.30132 123 LYS C CA 1
ATOM 3081 C C . LYS C 1 123 ? -13.90608 26.63986 3.16068 1.000 50.22614 123 LYS C C 1
ATOM 3082 O O . LYS C 1 123 ? -13.89455 27.73821 3.71694 1.000 52.63769 123 LYS C O 1
ATOM 3088 N N . GLU D 2 11 ? -17.01042 27.71848 -0.00444 1.000 54.24570 11 GLU D N 1
ATOM 3089 C CA . GLU D 2 11 ? -16.04823 28.25916 0.94148 1.000 55.16459 11 GLU D CA 1
ATOM 3090 C C . GLU D 2 11 ? -16.70041 28.96900 2.13695 1.000 56.94350 11 GLU D C 1
ATOM 3091 O O . GLU D 2 11 ? -16.57610 30.18037 2.28508 1.000 59.49012 11 GLU D O 1
ATOM 3093 N N . LYS D 2 12 ? -17.36998 28.20123 3.00160 1.000 49.59868 12 LYS D N 1
ATOM 3094 C CA . LYS D 2 12 ? -18.24868 28.76001 4.02735 1.000 51.60464 12 LYS D CA 1
ATOM 3095 C C . LYS D 2 12 ? -17.52104 29.13776 5.31021 1.000 53.17024 12 LYS D C 1
ATOM 3096 O O . LYS D 2 12 ? -17.84059 30.16594 5.92435 1.000 54.68117 12 LYS D O 1
ATOM 3102 N N . TYR D 2 13 ? -16.57934 28.31046 5.76101 1.000 52.34687 13 TYR D N 1
ATOM 3103 C CA . TYR D 2 13 ? -15.90528 28.49938 7.04782 1.000 56.76965 13 TYR D CA 1
ATOM 3104 C C . TYR D 2 13 ? -14.39043 28.51069 6.84102 1.000 61.66361 13 TYR D C 1
ATOM 3105 O O . TYR D 2 13 ? -13.67386 27.63735 7.34679 1.000 62.21456 13 TYR D O 1
ATOM 3114 N N . PRO D 2 14 ? -13.86537 29.51433 6.11846 1.000 69.76365 14 PRO D N 1
ATOM 3115 C CA . PRO D 2 14 ? -12.45941 29.43367 5.67017 1.000 73.13200 14 PRO D CA 1
ATOM 3116 C C . PRO D 2 14 ? -11.44790 29.50305 6.79912 1.000 73.99726 14 PRO D C 1
ATOM 3117 O O . PRO D 2 14 ? -10.34108 28.96492 6.66292 1.000 74.49363 14 PRO D O 1
ATOM 3121 N N . ASP D 2 15 ? -11.77877 30.16376 7.90117 1.000 69.90378 15 ASP D N 1
ATOM 3122 C CA . ASP D 2 15 ? -10.84590 30.32845 9.00359 1.000 70.33008 15 ASP D CA 1
ATOM 3123 C C . ASP D 2 15 ? -11.23595 29.49958 10.21668 1.000 71.55380 15 ASP D C 1
ATOM 3124 O O . ASP D 2 15 ? -10.63160 29.66029 11.28448 1.000 69.36295 15 ASP D O 1
ATOM 3129 N N . ALA D 2 16 ? -12.22233 28.61206 10.06953 1.000 72.13443 16 ALA D N 1
ATOM 3130 C CA . ALA D 2 16 ? -12.74162 27.83556 11.18986 1.000 73.39390 16 ALA D CA 1
ATOM 3131 C C . ALA D 2 16 ? -11.70897 26.81729 11.65437 1.000 73.14116 16 ALA D C 1
ATOM 3132 O O . ALA D 2 16 ? -11.30635 25.93269 10.88834 1.000 71.59933 16 ALA D O 1
ATOM 3134 N N . LYS D 2 17 ? -11.29042 26.94686 12.91715 1.000 69.73918 17 LYS D N 1
ATOM 3135 C CA . LYS D 2 17 ? -10.31544 26.02442 13.48607 1.000 66.66721 17 LYS D CA 1
ATOM 3136 C C . LYS D 2 17 ? -10.87801 24.61015 13.57173 1.000 62.36527 17 LYS D C 1
ATOM 3137 O O . LYS D 2 17 ? -10.14867 23.62794 13.37787 1.000 62.40649 17 LYS D O 1
ATOM 3141 N N . GLU D 2 18 ? -12.17115 24.48332 13.85970 1.000 55.31235 18 GLU D N 1
ATOM 3142 C CA . GLU D 2 18 ? -12.79959 23.17577 13.98583 1.000 48.43494 18 GLU D CA 1
ATOM 3143 C C . GLU D 2 18 ? -14.15481 23.22493 13.29919 1.000 45.50814 18 GLU D C 1
ATOM 3144 O O . GLU D 2 18 ? -14.96995 24.09992 13.60236 1.000 41.82055 18 GLU D O 1
ATOM 3150 N N . ILE D 2 19 ? -14.39301 22.29846 12.37915 1.000 37.78611 19 ILE D N 1
ATOM 3151 C CA . ILE D 2 19 ? -15.67787 22.15306 11.71208 1.000 35.19880 19 ILE D CA 1
ATOM 3152 C C . ILE D 2 19 ? -16.25621 20.78876 12.08631 1.000 36.12695 19 ILE D C 1
ATOM 3153 O O . ILE D 2 19 ? -15.93582 19.76874 11.46061 1.000 31.71423 19 ILE D O 1
ATOM 3158 N N . PRO D 2 20 ? -17.11663 20.73312 13.10443 1.000 32.82740 20 PRO D N 1
ATOM 3159 C CA . PRO D 2 20 ? -17.73988 19.46302 13.49476 1.000 32.66387 20 PRO D CA 1
ATOM 3160 C C . PRO D 2 20 ? -18.83181 19.04774 12.52134 1.000 30.84449 20 PRO D C 1
ATOM 3161 O O . PRO D 2 20 ? -19.53248 19.88345 11.93764 1.000 31.70285 20 PRO D O 1
ATOM 3165 N N . TYR D 2 21 ? -18.96998 17.72889 12.35177 1.000 30.38491 21 TYR D N 1
ATOM 3166 C CA . TYR D 2 21 ? -19.95491 17.18437 11.41918 1.000 27.26334 21 TYR D CA 1
ATOM 3167 C C . TYR D 2 21 ? -20.38682 15.80820 11.89402 1.000 29.45154 21 TYR D C 1
ATOM 3168 O O . TYR D 2 21 ? -19.72102 15.17516 12.72886 1.000 27.86230 21 TYR D O 1
ATOM 3177 N N . ALA D 2 22 ? -21.52086 15.36203 11.35321 1.000 25.60817 22 ALA D N 1
ATOM 3178 C CA . ALA D 2 22 ? -22.07219 14.04127 11.60951 1.000 26.12368 22 ALA D CA 1
ATOM 3179 C C . ALA D 2 22 ? -22.08108 13.22434 10.32197 1.000 27.26987 22 ALA D C 1
ATOM 3180 O O . ALA D 2 22 ? -22.16195 13.76612 9.20794 1.000 25.59403 22 ALA D O 1
ATOM 3182 N N . GLU D 2 23 ? -21.99066 11.90593 10.48599 1.000 26.25584 23 GLU D N 1
ATOM 3183 C CA . GLU D 2 23 ? -22.13545 10.98240 9.37186 1.000 24.19369 23 GLU D CA 1
ATOM 3184 C C . GLU D 2 23 ? -23.31650 10.07602 9.64913 1.000 26.28147 23 GLU D C 1
ATOM 3185 O O . GLU D 2 23 ? -23.41991 9.51449 10.74725 1.000 27.53248 23 GLU D O 1
ATOM 3191 N N . LEU D 2 24 ? -24.19468 9.91837 8.65597 1.000 28.90591 24 LEU D N 1
ATOM 3192 C CA . LEU D 2 24 ? -25.21116 8.87190 8.68133 1.000 27.84833 24 LEU D CA 1
ATOM 3193 C C . LEU D 2 24 ? -24.73734 7.70549 7.82274 1.000 28.73881 24 LEU D C 1
ATOM 3194 O O . LEU D 2 24 ? -24.54969 7.85998 6.61216 1.000 26.28491 24 LEU D O 1
ATOM 3199 N N . LEU D 2 25 ? -24.51641 6.55132 8.46041 1.000 26.78137 25 LEU D N 1
ATOM 3200 C CA . LEU D 2 25 ? -24.10565 5.33530 7.76976 1.000 27.15213 25 LEU D CA 1
ATOM 3201 C C . LEU D 2 25 ? -25.29972 4.57998 7.19804 1.000 27.33417 25 LEU D C 1
ATOM 3202 O O . LEU D 2 25 ? -26.41878 4.64790 7.71507 1.000 27.30253 25 LEU D O 1
ATOM 3207 N N . GLY D 2 26 ? -25.04600 3.82534 6.13291 1.000 26.92344 26 GLY D N 1
ATOM 3208 C CA . GLY D 2 26 ? -26.05560 2.90542 5.64012 1.000 27.47510 26 GLY D CA 1
ATOM 3209 C C . GLY D 2 26 ? -26.16314 1.65890 6.49781 1.000 30.13784 26 GLY D C 1
ATOM 3210 O O . GLY D 2 26 ? -25.71770 1.66437 7.64829 1.000 27.94201 26 GLY D O 1
ATOM 3211 N N . ILE D 2 27 ? -26.75599 0.58675 5.96626 1.000 29.84754 27 ILE D N 1
ATOM 3212 C CA . ILE D 2 27 ? -26.85978 -0.65841 6.73382 1.000 31.49471 27 ILE D CA 1
ATOM 3213 C C . ILE D 2 27 ? -25.46225 -1.22098 6.99160 1.000 30.39136 27 ILE D C 1
ATOM 3214 O O . ILE D 2 27 ? -24.65324 -1.35963 6.06950 1.000 29.67307 27 ILE D O 1
ATOM 3219 N N . LEU D 2 28 ? -25.16640 -1.55562 8.25446 1.000 29.59205 28 LEU D N 1
ATOM 3220 C CA . LEU D 2 28 ? -23.78559 -1.86263 8.63904 1.000 28.33110 28 LEU D CA 1
ATOM 3221 C C . LEU D 2 28 ? -23.23558 -3.13853 8.00681 1.000 34.44094 28 LEU D C 1
ATOM 3222 O O . LEU D 2 28 ? -22.01201 -3.31616 7.97955 1.000 31.17823 28 LEU D O 1
ATOM 3227 N N . SER D 2 29 ? -24.09399 -4.02511 7.51604 1.000 32.17103 29 SER D N 1
ATOM 3228 C CA . SER D 2 29 ? -23.63298 -5.24441 6.86344 1.000 36.86533 29 SER D CA 1
ATOM 3229 C C . SER D 2 29 ? -23.43114 -5.08226 5.35815 1.000 35.30354 29 SER D C 1
ATOM 3230 O O . SER D 2 29 ? -22.90212 -6.00009 4.72282 1.000 34.99672 29 SER D O 1
ATOM 3233 N N . ALA D 2 30 ? -23.82679 -3.95296 4.76078 1.000 32.17075 30 ALA D N 1
ATOM 3234 C CA . ALA D 2 30 ? -23.74480 -3.80455 3.30963 1.000 34.34606 30 ALA D CA 1
ATOM 3235 C C . ALA D 2 30 ? -22.40905 -3.20546 2.88934 1.000 33.61481 30 ALA D C 1
ATOM 3236 O O . ALA D 2 30 ? -21.98808 -2.17592 3.41971 1.000 33.21053 30 ALA D O 1
ATOM 3238 N N . GLN D 2 31 ? -21.76057 -3.82611 1.90350 1.000 33.60872 31 GLN D N 1
ATOM 3239 C CA . GLN D 2 31 ? -20.51666 -3.25757 1.39145 1.000 34.33756 31 GLN D CA 1
ATOM 3240 C C . GLN D 2 31 ? -20.65123 -1.81839 0.89720 1.000 31.53072 31 GLN D C 1
ATOM 3241 O O . GLN D 2 31 ? -19.69959 -1.04304 1.10461 1.000 31.02015 31 GLN D O 1
ATOM 3247 N N . PRO D 2 32 ? -21.74461 -1.39315 0.24227 1.000 30.75686 32 PRO D N 1
ATOM 3248 C CA . PRO D 2 32 ? -21.80371 0.00570 -0.21020 1.000 31.26182 32 PRO D CA 1
ATOM 3249 C C . PRO D 2 32 ? -21.71317 1.00767 0.92930 1.000 30.02324 32 PRO D C 1
ATOM 3250 O O . PRO D 2 32 ? -21.13426 2.08416 0.75226 1.000 29.48432 32 PRO D O 1
ATOM 3254 N N . THR D 2 33 ? -22.26609 0.66619 2.09029 1.000 29.95201 33 THR D N 1
ATOM 3255 C CA . THR D 2 33 ? -22.10479 1.49690 3.28313 1.000 28.76419 33 THR D CA 1
ATOM 3256 C C . THR D 2 33 ? -20.65047 1.87224 3.50592 1.000 29.48630 33 THR D C 1
ATOM 3257 O O . THR D 2 33 ? -20.31406 3.05153 3.67870 1.000 27.03542 33 THR D O 1
ATOM 3261 N N . TRP D 2 34 ? -19.76623 0.87529 3.48520 1.000 26.61294 34 TRP D N 1
ATOM 3262 C CA . TRP D 2 34 ? -18.36890 1.13346 3.80622 1.000 27.22786 34 TRP D CA 1
ATOM 3263 C C . TRP D 2 34 ? -17.57997 1.65481 2.60557 1.000 29.14918 34 TRP D C 1
ATOM 3264 O O . TRP D 2 34 ? -16.66993 2.47300 2.77998 1.000 28.05488 34 TRP D O 1
ATOM 3275 N N . ASP D 2 35 ? -17.88833 1.21704 1.38827 1.000 28.02479 35 ASP D N 1
ATOM 3276 C CA . ASP D 2 35 ? -17.21334 1.82708 0.24312 1.000 27.18202 35 ASP D CA 1
ATOM 3277 C C . ASP D 2 35 ? -17.45936 3.34569 0.20902 1.000 25.43721 35 ASP D C 1
ATOM 3278 O O . ASP D 2 35 ? -16.51655 4.13498 0.08593 1.000 26.85610 35 ASP D O 1
ATOM 3283 N N . ARG D 2 36 ? -18.71072 3.77107 0.39056 1.000 24.95100 36 ARG D N 1
ATOM 3284 C CA . ARG D 2 36 ? -19.01859 5.20142 0.42596 1.000 25.86968 36 ARG D CA 1
ATOM 3285 C C . ARG D 2 36 ? -18.38489 5.90151 1.62627 1.000 26.14326 36 ARG D C 1
ATOM 3286 O O . ARG D 2 36 ? -17.79379 6.98156 1.48630 1.000 25.21010 36 ARG D O 1
ATOM 3294 N N . SER D 2 37 ? -18.51128 5.31736 2.82270 1.000 24.32955 37 SER D N 1
ATOM 3295 C CA . SER D 2 37 ? -17.94184 5.95841 4.00683 1.000 25.26591 37 SER D CA 1
ATOM 3296 C C . SER D 2 37 ? -16.41615 6.01007 3.92758 1.000 25.95217 37 SER D C 1
ATOM 3297 O O . SER D 2 37 ? -15.81356 7.06435 4.16197 1.000 27.43797 37 SER D O 1
ATOM 3300 N N . ASN D 2 38 ? -15.76550 4.89187 3.55554 1.000 25.27657 38 ASN D N 1
ATOM 3301 C CA . ASN D 2 38 ? -14.30093 4.89221 3.51156 1.000 27.70585 38 ASN D CA 1
ATOM 3302 C C . ASN D 2 38 ? -13.76864 5.82015 2.41601 1.000 26.61556 38 ASN D C 1
ATOM 3303 O O . ASN D 2 38 ? -12.72088 6.45606 2.58610 1.000 28.39455 38 ASN D O 1
ATOM 3308 N N . GLY D 2 39 ? -14.43790 5.86115 1.27046 1.000 27.02783 39 GLY D N 1
ATOM 3309 C CA . GLY D 2 39 ? -14.02893 6.79300 0.22736 1.000 29.50324 39 GLY D CA 1
ATOM 3310 C C . GLY D 2 39 ? -14.09625 8.22871 0.70327 1.000 27.75713 39 GLY D C 1
ATOM 3311 O O . GLY D 2 39 ? -13.14957 9.00334 0.53777 1.000 28.89022 39 GLY D O 1
ATOM 3312 N N . PHE D 2 40 ? -15.21210 8.58982 1.33437 1.000 27.44837 40 PHE D N 1
ATOM 3313 C CA . PHE D 2 40 ? -15.36021 9.90648 1.94632 1.000 28.36881 40 PHE D CA 1
ATOM 3314 C C . PHE D 2 40 ? -14.26277 10.18078 2.97483 1.000 27.87194 40 PHE D C 1
ATOM 3315 O O . PHE D 2 40 ? -13.58864 11.21717 2.90656 1.000 27.62553 40 PHE D O 1
ATOM 3323 N N . HIS D 2 41 ? -14.04454 9.25538 3.93218 1.000 27.23782 41 HIS D N 1
ATOM 3324 C CA . HIS D 2 41 ? -13.06573 9.53001 4.98241 1.000 27.98874 41 HIS D CA 1
ATOM 3325 C C . HIS D 2 41 ? -11.63950 9.53928 4.45888 1.000 29.74227 41 HIS D C 1
ATOM 3326 O O . HIS D 2 41 ? -10.78385 10.22414 5.02506 1.000 28.26902 41 HIS D O 1
ATOM 3333 N N . SER D 2 42 ? -11.35065 8.77702 3.39977 1.000 28.07466 42 SER D N 1
ATOM 3334 C CA . SER D 2 42 ? -9.99442 8.78553 2.86077 1.000 30.75055 42 SER D CA 1
ATOM 3335 C C . SER D 2 42 ? -9.56073 10.19318 2.47877 1.000 31.64203 42 SER D C 1
ATOM 3336 O O . SER D 2 42 ? -8.36862 10.51320 2.53555 1.000 32.14834 42 SER D O 1
ATOM 3339 N N . VAL D 2 43 ? -10.50937 11.04260 2.08745 1.000 32.59183 43 VAL D N 1
ATOM 3340 C CA . VAL D 2 43 ? -10.20786 12.43843 1.78509 1.000 34.00226 43 VAL D CA 1
ATOM 3341 C C . VAL D 2 43 ? -10.29226 13.25863 3.06831 1.000 31.10752 43 VAL D C 1
ATOM 3342 O O . VAL D 2 43 ? -9.31063 13.88305 3.47804 1.000 31.74487 43 VAL D O 1
ATOM 3346 N N . VAL D 2 44 ? -11.45863 13.24674 3.71704 1.000 30.95306 44 VAL D N 1
ATOM 3347 C CA . VAL D 2 44 ? -11.73969 14.24192 4.75217 1.000 30.53962 44 VAL D CA 1
ATOM 3348 C C . VAL D 2 44 ? -10.85075 14.03564 5.97111 1.000 32.14186 44 VAL D C 1
ATOM 3349 O O . VAL D 2 44 ? -10.49338 14.99622 6.65768 1.000 31.20824 44 VAL D O 1
ATOM 3353 N N . ASP D 2 45 ? -10.46950 12.79002 6.26698 1.000 31.90009 45 ASP D N 1
ATOM 3354 C CA . ASP D 2 45 ? -9.64484 12.56498 7.44329 1.000 31.75110 45 ASP D CA 1
ATOM 3355 C C . ASP D 2 45 ? -8.25501 13.17626 7.31581 1.000 33.08562 45 ASP D C 1
ATOM 3356 O O . ASP D 2 45 ? -7.54228 13.26594 8.32438 1.000 36.10227 45 ASP D O 1
ATOM 3361 N N . GLN D 2 46 ? -7.85654 13.62058 6.11842 1.000 34.97707 46 GLN D N 1
ATOM 3362 C CA . GLN D 2 46 ? -6.57973 14.30683 5.98274 1.000 35.34994 46 GLN D CA 1
ATOM 3363 C C . GLN D 2 46 ? -6.65834 15.78242 6.35499 1.000 34.12928 46 GLN D C 1
ATOM 3364 O O . GLN D 2 46 ? -5.61226 16.43836 6.45302 1.000 37.06756 46 GLN D O 1
ATOM 3370 N N . TYR D 2 47 ? -7.86107 16.31645 6.55771 1.000 35.91882 47 TYR D N 1
ATOM 3371 C CA . TYR D 2 47 ? -8.04085 17.69818 7.00245 1.000 35.53049 47 TYR D CA 1
ATOM 3372 C C . TYR D 2 47 ? -8.45337 17.70056 8.46382 1.000 37.80509 47 TYR D C 1
ATOM 3373 O O . TYR D 2 47 ? -9.64957 17.57255 8.76744 1.000 36.73694 47 TYR D O 1
ATOM 3382 N N . PRO D 2 48 ? -7.52133 17.87622 9.40221 1.000 37.58341 48 PRO D N 1
ATOM 3383 C CA . PRO D 2 48 ? -7.86314 17.66562 10.81620 1.000 41.10139 48 PRO D CA 1
ATOM 3384 C C . PRO D 2 48 ? -8.78127 18.72853 11.40055 1.000 41.98174 48 PRO D C 1
ATOM 3385 O O . PRO D 2 48 ? -9.31408 18.49862 12.49692 1.000 38.62589 48 PRO D O 1
ATOM 3389 N N . GLU D 2 49 ? -9.02622 19.84572 10.69930 1.000 38.88118 49 GLU D N 1
ATOM 3390 C CA . GLU D 2 49 ? -10.02081 20.80376 11.18174 1.000 41.48945 49 GLU D CA 1
ATOM 3391 C C . GLU D 2 49 ? -11.43219 20.21235 11.16783 1.000 36.90803 49 GLU D C 1
ATOM 3392 O O . GLU D 2 49 ? -12.29019 20.65877 11.94000 1.000 39.39157 49 GLU D O 1
ATOM 3398 N N . PHE D 2 50 ? -11.70426 19.22448 10.30908 1.000 36.43695 50 PHE D N 1
ATOM 3399 C CA . PHE D 2 50 ? -12.99306 18.53807 10.33725 1.000 33.50071 50 PHE D CA 1
ATOM 3400 C C . PHE D 2 50 ? -13.01626 17.47253 11.42392 1.000 34.57761 50 PHE D C 1
ATOM 3401 O O . PHE D 2 50 ? -12.12679 16.62158 11.47506 1.000 33.89552 50 PHE D O 1
ATOM 3409 N N . LYS D 2 51 ? -14.04536 17.50559 12.26858 1.000 30.68357 51 LYS D N 1
ATOM 3410 C CA . LYS D 2 51 ? -14.17722 16.59128 13.39890 1.000 33.03677 51 LYS D CA 1
ATOM 3411 C C . LYS D 2 51 ? -15.52403 15.87726 13.30570 1.000 30.93795 51 LYS D C 1
ATOM 3412 O O . LYS D 2 51 ? -16.58030 16.50791 13.45234 1.000 30.46740 51 LYS D O 1
ATOM 3418 N N . MET D 2 52 ? -15.48627 14.56403 13.05452 1.000 31.57223 52 MET D N 1
ATOM 3419 C CA . MET D 2 52 ? -16.67540 13.71429 13.17798 1.000 29.07564 52 MET D CA 1
ATOM 3420 C C . MET D 2 52 ? -17.08647 13.58024 14.63410 1.000 32.33983 52 MET D C 1
ATOM 3421 O O . MET D 2 52 ? -16.47870 12.79547 15.37613 1.000 33.27233 52 MET D O 1
ATOM 3426 N N . VAL D 2 53 ? -18.16532 14.26290 15.02860 1.000 29.76481 53 VAL D N 1
ATOM 3427 C CA . VAL D 2 53 ? -18.63377 14.16712 16.40677 1.000 31.46601 53 VAL D CA 1
ATOM 3428 C C . VAL D 2 53 ? -19.82494 13.22582 16.56173 1.000 32.15168 53 VAL D C 1
ATOM 3429 O O . VAL D 2 53 ? -20.15381 12.84976 17.69929 1.000 32.24445 53 VAL D O 1
ATOM 3433 N N . ALA D 2 54 ? -20.43087 12.77017 15.46788 1.000 29.63097 54 ALA D N 1
ATOM 3434 C CA . ALA D 2 54 ? -21.47620 11.76834 15.55486 1.000 27.74824 54 ALA D CA 1
ATOM 3435 C C . ALA D 2 54 ? -21.37190 10.89352 14.31964 1.000 31.53327 54 ALA D C 1
ATOM 3436 O O . ALA D 2 54 ? -21.13144 11.40347 13.22251 1.000 28.51290 54 ALA D O 1
ATOM 3438 N N . GLN D 2 55 ? -21.52043 9.58843 14.51483 1.000 29.09464 55 GLN D N 1
ATOM 3439 C CA . GLN D 2 55 ? -21.56395 8.63514 13.40473 1.000 27.17797 55 GLN D CA 1
ATOM 3440 C C . GLN D 2 55 ? -22.57339 7.55839 13.76562 1.000 34.23279 55 GLN D C 1
ATOM 3441 O O . GLN D 2 55 ? -22.35724 6.80155 14.71677 1.000 34.97678 55 GLN D O 1
ATOM 3447 N N . GLN D 2 56 ? -23.67330 7.48735 13.01805 1.000 31.38377 56 GLN D N 1
ATOM 3448 C CA . GLN D 2 56 ? -24.75184 6.55958 13.32406 1.000 31.57264 56 GLN D CA 1
ATOM 3449 C C . GLN D 2 56 ? -25.31309 5.96893 12.03891 1.000 26.95473 56 GLN D C 1
ATOM 3450 O O . GLN D 2 56 ? -25.41017 6.66438 11.02737 1.000 28.31311 56 GLN D O 1
ATOM 3456 N N . SER D 2 57 ? -25.69721 4.69539 12.08982 1.000 30.48407 57 SER D N 1
ATOM 3457 C CA . SER D 2 57 ? -26.44847 4.09951 10.99112 1.000 27.84006 57 SER D CA 1
ATOM 3458 C C . SER D 2 57 ? -27.90674 4.53103 11.03617 1.000 28.97714 57 SER D C 1
ATOM 3459 O O . SER D 2 57 ? -28.57693 4.38079 12.05759 1.000 30.94524 57 SER D O 1
ATOM 3462 N N . ALA D 2 58 ? -28.41079 5.04124 9.91135 1.000 30.42011 58 ALA D N 1
ATOM 3463 C CA . ALA D 2 58 ? -29.84486 5.21948 9.71808 1.000 29.83126 58 ALA D CA 1
ATOM 3464 C C . ALA D 2 58 ? -30.37454 4.26723 8.64892 1.000 31.16152 58 ALA D C 1
ATOM 3465 O O . ALA D 2 58 ? -31.41623 4.52287 8.03006 1.000 30.41589 58 ALA D O 1
ATOM 3467 N N . GLU D 2 59 ? -29.63871 3.18661 8.41268 1.000 28.58321 59 GLU D N 1
ATOM 3468 C CA . GLU D 2 59 ? -30.12356 1.98514 7.73695 1.000 29.44864 59 GLU D CA 1
ATOM 3469 C C . GLU D 2 59 ? -30.62001 2.27552 6.32079 1.000 33.37525 59 GLU D C 1
ATOM 3470 O O . GLU D 2 59 ? -31.55971 1.63151 5.83153 1.000 31.82278 59 GLU D O 1
ATOM 3476 N N . PHE D 2 60 ? -29.98560 3.24007 5.65233 1.000 30.14509 60 PHE D N 1
ATOM 3477 C CA . PHE D 2 60 ? -30.34583 3.64032 4.28916 1.000 32.27930 60 PHE D CA 1
ATOM 3478 C C . PHE D 2 60 ? -31.81740 4.04279 4.18020 1.000 32.65100 60 PHE D C 1
ATOM 3479 O O . PHE D 2 60 ? -32.40896 3.99024 3.09820 1.000 31.39105 60 PHE D O 1
ATOM 3487 N N . ASP D 2 61 ? -32.41786 4.47438 5.27851 1.000 33.37003 61 ASP D N 1
ATOM 3488 C CA . ASP D 2 61 ? -33.85753 4.64571 5.37717 1.000 35.23181 61 ASP D CA 1
ATOM 3489 C C . ASP D 2 61 ? -34.21159 6.08936 5.73376 1.000 33.78063 61 ASP D C 1
ATOM 3490 O O . ASP D 2 61 ? -33.60025 6.68891 6.61846 1.000 32.56648 61 ASP D O 1
ATOM 3495 N N . ARG D 2 62 ? -35.23970 6.62356 5.07489 1.000 34.90117 62 ARG D N 1
ATOM 3496 C CA . ARG D 2 62 ? -35.59389 8.03117 5.25774 1.000 34.21329 62 ARG D CA 1
ATOM 3497 C C . ARG D 2 62 ? -36.16522 8.30784 6.65248 1.000 36.70278 62 ARG D C 1
ATOM 3498 O O . ARG D 2 62 ? -35.70560 9.22270 7.34832 1.000 36.42594 62 ARG D O 1
ATOM 3506 N N . ASP D 2 63 ? -37.20315 7.56636 7.06283 1.000 38.30824 63 ASP D N 1
ATOM 3507 C CA . ASP D 2 63 ? -37.81517 7.83334 8.36535 1.000 37.64512 63 ASP D CA 1
ATOM 3508 C C . ASP D 2 63 ? -36.82137 7.59260 9.49619 1.000 36.40881 63 ASP D C 1
ATOM 3509 O O . ASP D 2 63 ? -36.80969 8.32879 10.49453 1.000 35.13845 63 ASP D O 1
ATOM 3514 N N . THR D 2 64 ? -35.97420 6.56511 9.35583 1.000 34.66821 64 THR D N 1
ATOM 3515 C CA . THR D 2 64 ? -34.95223 6.30676 10.36950 1.000 36.38509 64 THR D CA 1
ATOM 3516 C C . THR D 2 64 ? -33.97269 7.47151 10.45891 1.000 33.54783 64 THR D C 1
ATOM 3517 O O . THR D 2 64 ? -33.58946 7.88530 11.55863 1.000 33.11674 64 THR D O 1
ATOM 3521 N N . ALA D 2 65 ? -33.57853 8.03050 9.31283 1.000 33.57772 65 ALA D N 1
ATOM 3522 C CA . ALA D 2 65 ? -32.67149 9.17678 9.31539 1.000 32.09588 65 ALA D CA 1
ATOM 3523 C C . ALA D 2 65 ? -33.29064 10.38486 10.00185 1.000 31.43098 65 ALA D C 1
ATOM 3524 O O . ALA D 2 65 ? -32.57652 11.16189 10.63506 1.000 31.65494 65 ALA D O 1
ATOM 3526 N N . TYR D 2 66 ? -34.60500 10.55316 9.90252 1.000 29.98969 66 TYR D N 1
ATOM 3527 C CA . TYR D 2 66 ? -35.25872 11.63404 10.62729 1.000 35.12868 66 TYR D CA 1
ATOM 3528 C C . TYR D 2 66 ? -35.06379 11.46788 12.13047 1.000 36.77092 66 TYR D C 1
ATOM 3529 O O . TYR D 2 66 ? -34.66045 12.40620 12.83039 1.000 36.52762 66 TYR D O 1
ATOM 3538 N N . LYS D 2 67 ? -35.33165 10.26068 12.63452 1.000 35.03127 67 LYS D N 1
ATOM 3539 C CA . LYS D 2 67 ? -35.24334 9.96987 14.06107 1.000 35.47064 67 LYS D CA 1
ATOM 3540 C C . LYS D 2 67 ? -33.81114 10.09124 14.56899 1.000 35.50302 67 LYS D C 1
ATOM 3541 O O . LYS D 2 67 ? -33.56774 10.65111 15.64932 1.000 34.15083 67 LYS D O 1
ATOM 3544 N N . VAL D 2 68 ? -32.85872 9.53197 13.81903 1.000 33.23661 68 VAL D N 1
ATOM 3545 C CA . VAL D 2 68 ? -31.45224 9.57255 14.20659 1.000 33.39233 68 VAL D CA 1
ATOM 3546 C C . VAL D 2 68 ? -30.92714 11.00329 14.19659 1.000 33.75099 68 VAL D C 1
ATOM 3547 O O . VAL D 2 68 ? -30.19331 11.41578 15.10032 1.000 32.55193 68 VAL D O 1
ATOM 3551 N N . THR D 2 69 ? -31.29538 11.78511 13.17925 1.000 32.13339 69 THR D N 1
ATOM 3552 C CA . THR D 2 69 ? -30.82813 13.16853 13.10393 1.000 34.13103 69 THR D CA 1
ATOM 3553 C C . THR D 2 69 ? -31.39014 14.00249 14.24583 1.000 33.59607 69 THR D C 1
ATOM 3554 O O . THR D 2 69 ? -30.68908 14.84419 14.81204 1.000 31.60621 69 THR D O 1
ATOM 3558 N N . GLU D 2 70 ? -32.65116 13.78164 14.59576 1.000 32.93674 70 GLU D N 1
ATOM 3559 C CA . GLU D 2 70 ? -33.24423 14.48600 15.72127 1.000 34.65155 70 GLU D CA 1
ATOM 3560 C C . GLU D 2 70 ? -32.41937 14.25681 16.99100 1.000 35.19861 70 GLU D C 1
ATOM 3561 O O . GLU D 2 70 ? -32.13980 15.20010 17.74137 1.000 34.35699 70 GLU D O 1
ATOM 3567 N N . GLN D 2 71 ? -31.97160 13.01638 17.20990 1.000 35.96779 71 GLN D N 1
ATOM 3568 C CA . GLN D 2 71 ? -31.11865 12.71363 18.35798 1.000 35.02835 71 GLN D CA 1
ATOM 3569 C C . GLN D 2 71 ? -29.76799 13.40379 18.23919 1.000 34.67802 71 GLN D C 1
ATOM 3570 O O . GLN D 2 71 ? -29.26190 13.96854 19.21705 1.000 34.68189 71 GLN D O 1
ATOM 3573 N N . ILE D 2 72 ? -29.16901 13.36626 17.04851 1.000 33.96806 72 ILE D N 1
ATOM 3574 C CA . ILE D 2 72 ? -27.84933 13.96760 16.85880 1.000 33.60924 72 ILE D CA 1
ATOM 3575 C C . ILE D 2 72 ? -27.91231 15.47437 17.09618 1.000 32.00389 72 ILE D C 1
ATOM 3576 O O . ILE D 2 72 ? -27.00549 16.05837 17.69974 1.000 32.85231 72 ILE D O 1
ATOM 3581 N N . LEU D 2 73 ? -28.98033 16.12634 16.63492 1.000 31.67877 73 LEU D N 1
ATOM 3582 C CA . LEU D 2 73 ? -29.09218 17.56329 16.86133 1.000 31.51686 73 LEU D CA 1
ATOM 3583 C C . LEU D 2 73 ? -29.17450 17.88020 18.34590 1.000 34.39775 73 LEU D C 1
ATOM 3584 O O . LEU D 2 73 ? -28.72371 18.94381 18.79372 1.000 34.51597 73 LEU D O 1
ATOM 3589 N N . GLN D 2 74 ? -29.77998 16.98409 19.11749 1.000 34.44912 74 GLN D N 1
ATOM 3590 C CA . GLN D 2 74 ? -29.87119 17.21672 20.54955 1.000 36.48342 74 GLN D CA 1
ATOM 3591 C C . GLN D 2 74 ? -28.52143 17.03418 21.22776 1.000 38.68105 74 GLN D C 1
ATOM 3592 O O . GLN D 2 74 ? -28.13968 17.83332 22.08306 1.000 36.34027 74 GLN D O 1
ATOM 3598 N N . ALA D 2 75 ? -27.77685 15.99630 20.86115 1.000 35.66886 75 ALA D N 1
ATOM 3599 C CA . ALA D 2 75 ? -26.51919 15.72239 21.54896 1.000 38.75093 75 ALA D CA 1
ATOM 3600 C C . ALA D 2 75 ? -25.36447 16.55765 21.01620 1.000 35.49729 75 ALA D C 1
ATOM 3601 O O . ALA D 2 75 ? -24.41757 16.82877 21.75176 1.000 34.78052 75 ALA D O 1
ATOM 3603 N N . HIS D 2 76 ? -25.39756 16.94529 19.74504 1.000 34.37340 76 HIS D N 1
ATOM 3604 C CA . HIS D 2 76 ? -24.27912 17.64615 19.10831 1.000 34.53822 76 HIS D CA 1
ATOM 3605 C C . HIS D 2 76 ? -24.81619 18.78661 18.25702 1.000 32.69707 76 HIS D C 1
ATOM 3606 O O . HIS D 2 76 ? -24.69776 18.79080 17.02304 1.000 28.44061 76 HIS D O 1
ATOM 3613 N N . PRO D 2 77 ? -25.41573 19.78864 18.89573 1.000 33.35630 77 PRO D N 1
ATOM 3614 C CA . PRO D 2 77 ? -25.89483 20.95579 18.14535 1.000 31.36969 77 PRO D CA 1
ATOM 3615 C C . PRO D 2 77 ? -24.77603 21.77316 17.52309 1.000 32.18529 77 PRO D C 1
ATOM 3616 O O . PRO D 2 77 ? -25.07238 22.69125 16.74904 1.000 33.91817 77 PRO D O 1
ATOM 3620 N N . GLU D 2 78 ? -23.51163 21.49161 17.84800 1.000 31.43796 78 GLU D N 1
ATOM 3621 C CA . GLU D 2 78 ? -22.37425 22.14339 17.19627 1.000 33.52093 78 GLU D CA 1
ATOM 3622 C C . GLU D 2 78 ? -22.13088 21.69010 15.74623 1.000 31.00152 78 GLU D C 1
ATOM 3623 O O . GLU D 2 78 ? -21.23664 22.24917 15.09594 1.000 30.48038 78 GLU D O 1
ATOM 3629 N N . ILE D 2 79 ? -22.85594 20.69500 15.21784 1.000 30.89042 79 ILE D N 1
ATOM 3630 C CA . ILE D 2 79 ? -22.51231 20.20959 13.88267 1.000 30.35749 79 ILE D CA 1
ATOM 3631 C C . ILE D 2 79 ? -22.78414 21.29116 12.84033 1.000 30.55362 79 ILE D C 1
ATOM 3632 O O . ILE D 2 79 ? -23.76302 22.04212 12.92255 1.000 32.09720 79 ILE D O 1
ATOM 3637 N N . LYS D 2 80 ? -21.91591 21.35971 11.85017 1.000 29.93720 80 LYS D N 1
ATOM 3638 C CA . LYS D 2 80 ? -22.09083 22.26288 10.72069 1.000 29.45196 80 LYS D CA 1
ATOM 3639 C C . LYS D 2 80 ? -22.58132 21.54772 9.46578 1.000 30.32540 80 LYS D C 1
ATOM 3640 O O . LYS D 2 80 ? -22.96842 22.21165 8.48950 1.000 29.79770 80 LYS D O 1
ATOM 3646 N N . ALA D 2 81 ? -22.55463 20.22174 9.44911 1.000 28.96268 81 ALA D N 1
ATOM 3647 C CA . ALA D 2 81 ? -22.81058 19.51122 8.20539 1.000 25.93443 81 ALA D CA 1
ATOM 3648 C C . ALA D 2 81 ? -23.13359 18.06468 8.55334 1.000 26.05315 81 ALA D C 1
ATOM 3649 O O . ALA D 2 81 ? -22.75892 17.57252 9.61645 1.000 26.62225 81 ALA D O 1
ATOM 3651 N N . ILE D 2 82 ? -23.87681 17.40791 7.66759 1.000 26.60192 82 ILE D N 1
ATOM 3652 C CA . ILE D 2 82 ? -24.19366 15.98943 7.80231 1.000 23.59733 82 ILE D CA 1
ATOM 3653 C C . ILE D 2 82 ? -23.88986 15.33599 6.46214 1.000 24.81139 82 ILE D C 1
ATOM 3654 O O . ILE D 2 82 ? -24.45222 15.73212 5.42872 1.000 25.85290 82 ILE D O 1
ATOM 3659 N N . TRP D 2 83 ? -23.00492 14.34707 6.48621 1.000 24.96877 83 TRP D N 1
ATOM 3660 C CA . TRP D 2 83 ? -22.69688 13.52638 5.33308 1.000 25.56980 83 TRP D CA 1
ATOM 3661 C C . TRP D 2 83 ? -23.51609 12.25179 5.46059 1.000 26.58998 83 TRP D C 1
ATOM 3662 O O . TRP D 2 83 ? -23.46423 11.59180 6.50003 1.000 24.66178 83 TRP D O 1
ATOM 3673 N N . CYS D 2 84 ? -24.30324 11.93126 4.42304 1.000 25.00982 84 CYS D N 1
ATOM 3674 C CA . CYS D 2 84 ? -25.24865 10.81485 4.45790 1.000 26.76447 84 CYS D CA 1
ATOM 3675 C C . CYS D 2 84 ? -24.90147 9.79664 3.38970 1.000 26.92879 84 CYS D C 1
ATOM 3676 O O . CYS D 2 84 ? -24.74622 10.15318 2.21969 1.000 25.78113 84 CYS D O 1
ATOM 3679 N N . GLY D 2 85 ? -24.88075 8.52212 3.78160 1.000 28.77618 85 GLY D N 1
ATOM 3680 C CA . GLY D 2 85 ? -24.53336 7.43556 2.88270 1.000 28.48351 85 GLY D CA 1
ATOM 3681 C C . GLY D 2 85 ? -25.50837 7.19398 1.74899 1.000 28.29508 85 GLY D C 1
ATOM 3682 O O . GLY D 2 85 ? -25.13985 6.50600 0.78871 1.000 29.17290 85 GLY D O 1
ATOM 3683 N N . ASN D 2 86 ? -26.74564 7.69686 1.83791 1.000 26.15944 86 ASN D N 1
ATOM 3684 C CA . ASN D 2 86 ? -27.60258 7.73231 0.64720 1.000 28.13985 86 ASN D CA 1
ATOM 3685 C C . ASN D 2 86 ? -28.58513 8.89365 0.74042 1.000 28.67803 86 ASN D C 1
ATOM 3686 O O . ASN D 2 86 ? -28.64894 9.61027 1.74937 1.000 29.74527 86 ASN D O 1
ATOM 3691 N N . ASP D 2 87 ? -29.34687 9.07561 -0.34958 1.000 29.12561 87 ASP D N 1
ATOM 3692 C CA . ASP D 2 87 ? -30.23328 10.22639 -0.50066 1.000 27.75761 87 ASP D CA 1
ATOM 3693 C C . ASP D 2 87 ? -31.46181 10.10699 0.39373 1.000 29.53865 87 ASP D C 1
ATOM 3694 O O . ASP D 2 87 ? -31.94403 11.11484 0.92045 1.000 29.52901 87 ASP D O 1
ATOM 3699 N N . ALA D 2 88 ? -31.97927 8.88423 0.59133 1.000 31.35636 88 ALA D N 1
ATOM 3700 C CA . ALA D 2 88 ? -33.10121 8.71250 1.50966 1.000 27.37387 88 ALA D CA 1
ATOM 3701 C C . ALA D 2 88 ? -32.74434 9.23483 2.89775 1.000 30.00082 88 ALA D C 1
ATOM 3702 O O . ALA D 2 88 ? -33.52742 9.95348 3.51888 1.000 29.85978 88 ALA D O 1
ATOM 3704 N N . MET D 2 89 ? -31.56003 8.87749 3.38981 1.000 27.58310 89 MET D N 1
ATOM 3705 C CA . MET D 2 89 ? -31.07268 9.39901 4.65920 1.000 27.01996 89 MET D CA 1
ATOM 3706 C C . MET D 2 89 ? -30.85290 10.90944 4.62940 1.000 29.04751 89 MET D C 1
ATOM 3707 O O . MET D 2 89 ? -31.13373 11.58608 5.61607 1.000 25.24161 89 MET D O 1
ATOM 3712 N N . ALA D 2 90 ? -30.37131 11.46218 3.50568 1.000 25.67591 90 ALA D N 1
ATOM 3713 C CA . ALA D 2 90 ? -30.20019 12.91033 3.42152 1.000 27.16531 90 ALA D CA 1
ATOM 3714 C C . ALA D 2 90 ? -31.54002 13.63527 3.51162 1.000 31.27280 90 ALA D C 1
ATOM 3715 O O . ALA D 2 90 ? -31.65458 14.66028 4.19527 1.000 29.61102 90 ALA D O 1
ATOM 3717 N N . LEU D 2 91 ? -32.56725 13.12207 2.83344 1.000 29.03370 91 LEU D N 1
ATOM 3718 C CA . LEU D 2 91 ? -33.89317 13.73332 2.92918 1.000 32.17335 91 LEU D CA 1
ATOM 3719 C C . LEU D 2 91 ? -34.45837 13.67284 4.34312 1.000 35.06450 91 LEU D C 1
ATOM 3720 O O . LEU D 2 91 ? -35.12286 14.61592 4.79411 1.000 34.03592 91 LEU D O 1
ATOM 3725 N N . GLY D 2 92 ? -34.26724 12.54898 5.03388 1.000 33.68756 92 GLY D N 1
ATOM 3726 C CA . GLY D 2 92 ? -34.73611 12.46329 6.40603 1.000 31.39750 92 GLY D CA 1
ATOM 3727 C C . GLY D 2 92 ? -33.98702 13.41498 7.31390 1.000 32.37885 92 GLY D C 1
ATOM 3728 O O . GLY D 2 92 ? -34.58894 14.08884 8.15457 1.000 32.47026 92 GLY D O 1
ATOM 3729 N N . ALA D 2 93 ? -32.66349 13.49348 7.14836 1.000 27.69899 93 ALA D N 1
ATOM 3730 C CA . ALA D 2 93 ? -31.88004 14.45007 7.92222 1.000 30.61493 93 ALA D CA 1
ATOM 3731 C C . ALA D 2 93 ? -32.35283 15.86966 7.67966 1.000 34.91711 93 ALA D C 1
ATOM 3732 O O . ALA D 2 93 ? -32.42056 16.67321 8.61954 1.000 31.30767 93 ALA D O 1
ATOM 3734 N N . MET D 2 94 ? -32.66898 16.20128 6.42155 1.000 30.46316 94 MET D N 1
ATOM 3735 C CA . MET D 2 94 ? -33.14246 17.54922 6.09991 1.000 34.08318 94 MET D CA 1
ATOM 3736 C C . MET D 2 94 ? -34.43164 17.87397 6.84159 1.000 37.12127 94 MET D C 1
ATOM 3737 O O . MET D 2 94 ? -34.56362 18.95359 7.43031 1.000 36.97526 94 MET D O 1
ATOM 3742 N N . LYS D 2 95 ? -35.40053 16.95038 6.81731 1.000 36.99591 95 LYS D N 1
ATOM 3743 C CA . LYS D 2 95 ? -36.66501 17.18005 7.51152 1.000 37.79482 95 LYS D CA 1
ATOM 3744 C C . LYS D 2 95 ? -36.43904 17.45502 8.99256 1.000 38.07394 95 LYS D C 1
ATOM 3745 O O . LYS D 2 95 ? -37.03751 18.37831 9.55723 1.000 41.30597 95 LYS D O 1
ATOM 3747 N N . ALA D 2 96 ? -35.56678 16.67013 9.63196 1.000 39.13354 96 ALA D N 1
ATOM 3748 C CA . ALA D 2 96 ? -35.29089 16.85970 11.05026 1.000 38.45091 96 ALA D CA 1
ATOM 3749 C C . ALA D 2 96 ? -34.62412 18.20414 11.30946 1.000 39.36919 96 ALA D C 1
ATOM 3750 O O . ALA D 2 96 ? -34.97817 18.90263 12.26531 1.000 38.43516 96 ALA D O 1
ATOM 3752 N N . CYS D 2 97 ? -33.66422 18.58892 10.46565 1.000 37.68437 97 CYS D N 1
ATOM 3753 C CA . CYS D 2 97 ? -33.01920 19.88659 10.63184 1.000 34.76120 97 CYS D CA 1
ATOM 3754 C C . CYS D 2 97 ? -34.02293 21.03077 10.47205 1.000 39.45343 97 CYS D C 1
ATOM 3755 O O . CYS D 2 97 ? -34.02674 21.97823 11.27349 1.000 38.52734 97 CYS D O 1
ATOM 3758 N N . GLU D 2 98 ? -34.89685 20.95218 9.46291 1.000 35.58301 98 GLU D N 1
ATOM 3759 C CA . GLU D 2 98 ? -35.90052 21.99633 9.26856 1.000 40.20688 98 GLU D CA 1
ATOM 3760 C C . GLU D 2 98 ? -36.83895 22.08706 10.46655 1.000 44.97240 98 GLU D C 1
ATOM 3761 O O . GLU D 2 98 ? -37.21470 23.19278 10.88918 1.000 40.30187 98 GLU D O 1
ATOM 3767 N N . ALA D 2 99 ? -37.19650 20.93991 11.05830 1.000 43.67828 99 ALA D N 1
ATOM 3768 C CA . ALA D 2 99 ? -38.07413 20.96225 12.23044 1.000 42.47749 99 ALA D CA 1
ATOM 3769 C C . ALA D 2 99 ? -37.42652 21.64544 13.42520 1.000 44.34679 99 ALA D C 1
ATOM 3770 O O . ALA D 2 99 ? -38.13332 22.20069 14.27596 1.000 46.88614 99 ALA D O 1
ATOM 3772 N N . ALA D 2 100 ? -36.10325 21.61640 13.52334 1.000 41.38865 100 ALA D N 1
ATOM 3773 C CA . ALA D 2 100 ? -35.43315 22.30274 14.61283 1.000 42.51513 100 ALA D CA 1
ATOM 3774 C C . ALA D 2 100 ? -35.02689 23.72696 14.25399 1.000 42.95115 100 ALA D C 1
ATOM 3775 O O . ALA D 2 100 ? -34.40233 24.40565 15.08313 1.000 44.42947 100 ALA D O 1
ATOM 3777 N N . GLY D 2 101 ? -35.36471 24.19494 13.05080 1.000 42.81156 101 GLY D N 1
ATOM 3778 C CA . GLY D 2 101 ? -34.90972 25.49806 12.61051 1.000 38.87285 101 GLY D CA 1
ATOM 3779 C C . GLY D 2 101 ? -33.45607 25.52662 12.21037 1.000 39.80927 101 GLY D C 1
ATOM 3780 O O . GLY D 2 101 ? -32.87297 26.60373 12.09556 1.000 37.74820 101 GLY D O 1
ATOM 3781 N N . ARG D 2 102 ? -32.85277 24.36623 11.97886 1.000 37.48066 102 ARG D N 1
ATOM 3782 C CA . ARG D 2 102 ? -31.42768 24.28241 11.66467 1.000 34.52498 102 ARG D CA 1
ATOM 3783 C C . ARG D 2 102 ? -31.20831 24.10916 10.16756 1.000 33.40581 102 ARG D C 1
ATOM 3784 O O . ARG D 2 102 ? -30.53124 23.18919 9.71454 1.000 31.44434 102 ARG D O 1
ATOM 3792 N N . THR D 2 103 ? -31.79896 25.03247 9.40033 1.000 35.20899 103 THR D N 1
ATOM 3793 C CA . THR D 2 103 ? -31.61934 25.11992 7.95346 1.000 34.46686 103 THR D CA 1
ATOM 3794 C C . THR D 2 103 ? -30.20138 25.51804 7.56903 1.000 34.15348 103 THR D C 1
ATOM 3795 O O . THR D 2 103 ? -29.83961 25.40532 6.39186 1.000 34.58580 103 THR D O 1
ATOM 3799 N N . ASP D 2 104 ? -29.38792 25.94963 8.53906 1.000 30.55430 104 ASP D N 1
ATOM 3800 C CA . ASP D 2 104 ? -27.98928 26.28746 8.30306 1.000 30.87978 104 ASP D CA 1
ATOM 3801 C C . ASP D 2 104 ? -27.09083 25.06765 8.10906 1.000 32.47771 104 ASP D C 1
ATOM 3802 O O . ASP D 2 104 ? -25.96873 25.22037 7.61267 1.000 33.85182 104 ASP D O 1
ATOM 3807 N N . ILE D 2 105 ? -27.53102 23.87174 8.50222 1.000 29.85955 105 ILE D N 1
ATOM 3808 C CA . ILE D 2 105 ? -26.68053 22.68086 8.47411 1.000 32.01782 105 ILE D CA 1
ATOM 3809 C C . ILE D 2 105 ? -26.65378 22.11460 7.05900 1.000 28.73345 105 ILE D C 1
ATOM 3810 O O . ILE D 2 105 ? -27.69471 21.74086 6.51318 1.000 29.32577 105 ILE D O 1
ATOM 3815 N N . TYR D 2 106 ? -25.46743 22.05521 6.46471 1.000 26.35856 106 TYR D N 1
ATOM 3816 C CA . TYR D 2 106 ? -25.34724 21.60414 5.08148 1.000 24.95167 106 TYR D CA 1
ATOM 3817 C C . TYR D 2 106 ? -25.34817 20.08249 5.01050 1.000 27.99191 106 TYR D C 1
ATOM 3818 O O . TYR D 2 106 ? -24.65252 19.42319 5.77354 1.000 27.33977 106 TYR D O 1
ATOM 3827 N N . ILE D 2 107 ? -26.10575 19.53351 4.06720 1.000 24.60183 107 ILE D N 1
ATOM 3828 C CA . ILE D 2 107 ? -26.32601 18.09472 3.98861 1.000 25.02041 107 ILE D CA 1
ATOM 3829 C C . ILE D 2 107 ? -25.85104 17.60781 2.62951 1.000 26.10344 107 ILE D C 1
ATOM 3830 O O . ILE D 2 107 ? -26.06961 18.28055 1.61724 1.000 27.70925 107 ILE D O 1
ATOM 3835 N N . PHE D 2 108 ? -25.16574 16.45764 2.63155 1.000 28.01727 108 PHE D N 1
ATOM 3836 C CA . PHE D 2 108 ? -24.55111 15.83761 1.45965 1.000 27.07305 108 PHE D CA 1
ATOM 3837 C C . PHE D 2 108 ? -25.02247 14.38199 1.35244 1.000 27.88562 108 PHE D C 1
ATOM 3838 O O . PHE D 2 108 ? -24.96783 13.62290 2.33436 1.000 25.83828 108 PHE D O 1
ATOM 3846 N N . GLY D 2 109 ? -25.48536 13.99017 0.16046 1.000 27.34757 109 GLY D N 1
ATOM 3847 C CA . GLY D 2 109 ? -26.05686 12.67386 -0.04602 1.000 25.49313 109 GLY D CA 1
ATOM 3848 C C . GLY D 2 109 ? -25.32277 11.79912 -1.04093 1.000 25.38369 109 GLY D C 1
ATOM 3849 O O . GLY D 2 109 ? -24.15055 12.03157 -1.35151 1.000 24.57921 109 GLY D O 1
ATOM 3850 N N . PHE D 2 110 ? -26.00283 10.75447 -1.51733 1.000 28.23713 110 PHE D N 1
ATOM 3851 C CA . PHE D 2 110 ? -25.43168 9.79843 -2.46086 1.000 27.58059 110 PHE D CA 1
ATOM 3852 C C . PHE D 2 110 ? -26.60580 9.04685 -3.07287 1.000 28.15021 110 PHE D C 1
ATOM 3853 O O . PHE D 2 110 ? -27.44245 8.52328 -2.33488 1.000 27.20628 110 PHE D O 1
ATOM 3861 N N . ASP D 2 111 ? -26.70693 9.07852 -4.40836 1.000 30.98931 111 ASP D N 1
ATOM 3862 C CA . ASP D 2 111 ? -27.53541 8.21844 -5.27400 1.000 29.01288 111 ASP D CA 1
ATOM 3863 C C . ASP D 2 111 ? -27.95325 8.99828 -6.50734 1.000 31.56654 111 ASP D C 1
ATOM 3864 O O . ASP D 2 111 ? -27.91925 8.46169 -7.61544 1.000 31.30320 111 ASP D O 1
ATOM 3869 N N . GLY D 2 112 ? -28.37235 10.25205 -6.33541 1.000 29.84955 112 GLY D N 1
ATOM 3870 C CA . GLY D 2 112 ? -28.96660 10.99688 -7.42320 1.000 30.65642 112 GLY D CA 1
ATOM 3871 C C . GLY D 2 112 ? -30.46142 10.82719 -7.52916 1.000 34.07952 112 GLY D C 1
ATOM 3872 O O . GLY D 2 112 ? -31.02444 11.03503 -8.61545 1.000 35.13887 112 GLY D O 1
ATOM 3873 N N . ALA D 2 113 ? -31.11955 10.44787 -6.43357 1.000 33.96933 113 ALA D N 1
ATOM 3874 C CA . ALA D 2 113 ? -32.56739 10.30398 -6.40721 1.000 35.29843 113 ALA D CA 1
ATOM 3875 C C . ALA D 2 113 ? -33.24581 11.63161 -6.73556 1.000 38.60813 113 ALA D C 1
ATOM 3876 O O . ALA D 2 113 ? -32.74074 12.71489 -6.41243 1.000 35.65867 113 ALA D O 1
ATOM 3878 N N . GLU D 2 114 ? -34.39949 11.54034 -7.40990 1.000 38.87740 114 GLU D N 1
ATOM 3879 C CA . GLU D 2 114 ? -35.04446 12.74469 -7.93071 1.000 38.75365 114 GLU D CA 1
ATOM 3880 C C . GLU D 2 114 ? -35.43440 13.70357 -6.81348 1.000 41.87770 114 GLU D C 1
ATOM 3881 O O . GLU D 2 114 ? -35.39634 14.92372 -7.00957 1.000 38.56495 114 GLU D O 1
ATOM 3883 N N . ASP D 2 115 ? -35.80845 13.17966 -5.63954 1.000 40.08269 115 ASP D N 1
ATOM 3884 C CA . ASP D 2 115 ? -36.18782 14.07151 -4.54172 1.000 40.87138 115 ASP D CA 1
ATOM 3885 C C . ASP D 2 115 ? -35.00016 14.89313 -4.04736 1.000 39.27732 115 ASP D C 1
ATOM 3886 O O . ASP D 2 115 ? -35.18244 16.03685 -3.60534 1.000 38.03831 115 ASP D O 1
ATOM 3891 N N . VAL D 2 116 ? -33.78973 14.33531 -4.08961 1.000 36.30943 116 VAL D N 1
ATOM 3892 C CA . VAL D 2 116 ? -32.61489 15.10444 -3.68358 1.000 37.40167 116 VAL D CA 1
ATOM 3893 C C . VAL D 2 116 ? -32.17682 16.02614 -4.81054 1.000 39.00984 116 VAL D C 1
ATOM 3894 O O . VAL D 2 116 ? -31.74914 17.16393 -4.57034 1.000 36.83114 116 VAL D O 1
ATOM 3898 N N . ILE D 2 117 ? -32.30742 15.58023 -6.06513 1.000 38.07593 117 ILE D N 1
ATOM 3899 C CA . ILE D 2 117 ? -32.08823 16.50865 -7.17118 1.000 36.86096 117 ILE D CA 1
ATOM 3900 C C . ILE D 2 117 ? -32.98899 17.72780 -7.01768 1.000 38.88958 117 ILE D C 1
ATOM 3901 O O . ILE D 2 117 ? -32.53369 18.87080 -7.11962 1.000 39.83299 117 ILE D O 1
ATOM 3906 N N . ASN D 2 118 ? -34.27302 17.50699 -6.72772 1.000 37.25671 118 ASN D N 1
ATOM 3907 C CA . ASN D 2 118 ? -35.17845 18.63515 -6.57549 1.000 38.77924 118 ASN D CA 1
ATOM 3908 C C . ASN D 2 118 ? -34.76449 19.51867 -5.39496 1.000 39.42514 118 ASN D C 1
ATOM 3909 O O . ASN D 2 118 ? -34.73700 20.74947 -5.51501 1.000 40.68459 118 ASN D O 1
ATOM 3914 N N . ALA D 2 119 ? -34.41132 18.91347 -4.25620 1.000 38.82742 119 ALA D N 1
ATOM 3915 C CA . ALA D 2 119 ? -34.03532 19.71708 -3.09267 1.000 39.32400 119 ALA D CA 1
ATOM 3916 C C . ALA D 2 119 ? -32.80896 20.57541 -3.38279 1.000 38.26730 119 ALA D C 1
ATOM 3917 O O . ALA D 2 119 ? -32.74509 21.73823 -2.96549 1.000 38.00229 119 ALA D O 1
ATOM 3919 N N . ILE D 2 120 ? -31.83395 20.03274 -4.11576 1.000 36.30436 120 ILE D N 1
ATOM 3920 C CA . ILE D 2 120 ? -30.66269 20.82667 -4.46296 1.000 36.09406 120 ILE D CA 1
ATOM 3921 C C . ILE D 2 120 ? -31.07746 21.98022 -5.37061 1.000 39.20762 120 ILE D C 1
ATOM 3922 O O . ILE D 2 120 ? -30.65486 23.13241 -5.18487 1.000 35.21733 120 ILE D O 1
ATOM 3927 N N . LYS D 2 121 ? -31.95274 21.69497 -6.33898 1.000 38.64684 121 LYS D N 1
ATOM 3928 C CA . LYS D 2 121 ? -32.38876 22.73903 -7.25544 1.000 40.84661 121 LYS D CA 1
ATOM 3929 C C . LYS D 2 121 ? -33.24844 23.78568 -6.54776 1.000 41.66490 121 LYS D C 1
ATOM 3930 O O . LYS D 2 121 ? -33.17767 24.97118 -6.88669 1.000 41.60567 121 LYS D O 1
ATOM 3936 N N . GLU D 2 122 ? -34.04936 23.38911 -5.55831 1.000 39.43277 122 GLU D N 1
ATOM 3937 C CA . GLU D 2 122 ? -34.85247 24.37604 -4.85317 1.000 40.72550 122 GLU D CA 1
ATOM 3938 C C . GLU D 2 122 ? -34.03958 25.22527 -3.88043 1.000 40.39491 122 GLU D C 1
ATOM 3939 O O . GLU D 2 122 ? -34.61067 26.11349 -3.23978 1.000 40.70683 122 GLU D O 1
ATOM 3945 N N . GLY D 2 123 ? -32.73208 25.00979 -3.77137 1.000 39.26344 123 GLY D N 1
ATOM 3946 C CA . GLY D 2 123 ? -31.94424 25.79840 -2.84192 1.000 38.78115 123 GLY D CA 1
ATOM 3947 C C . GLY D 2 123 ? -32.05732 25.38924 -1.38738 1.000 39.13686 123 GLY D C 1
ATOM 3948 O O . GLY D 2 123 ? -31.74820 26.20262 -0.50483 1.000 38.12830 123 GLY D O 1
ATOM 3949 N N . LYS D 2 124 ? -32.52125 24.16785 -1.11301 1.000 36.16964 124 LYS D N 1
ATOM 3950 C CA . LYS D 2 124 ? -32.59246 23.63129 0.23571 1.000 35.17311 124 LYS D CA 1
ATOM 3951 C C . LYS D 2 124 ? -31.19337 23.34661 0.75405 1.000 33.55423 124 LYS D C 1
ATOM 3952 O O . LYS D 2 124 ? -30.19329 23.49196 0.04583 1.000 36.13845 124 LYS D O 1
ATOM 3958 N N . GLN D 2 125 ? -31.12387 22.91543 2.01516 1.000 32.69131 125 GLN D N 1
ATOM 3959 C CA . GLN D 2 125 ? -29.83134 22.74820 2.65436 1.000 31.87361 125 GLN D CA 1
ATOM 3960 C C . GLN D 2 125 ? -29.13750 21.44885 2.24921 1.000 30.03847 125 GLN D C 1
ATOM 3961 O O . GLN D 2 125 ? -27.98186 21.24065 2.63049 1.000 27.62876 125 GLN D O 1
ATOM 3967 N N . ILE D 2 126 ? -29.79345 20.57513 1.48250 1.000 30.93656 126 ILE D N 1
ATOM 3968 C CA . ILE D 2 126 ? -29.06490 19.53235 0.77194 1.000 30.06441 12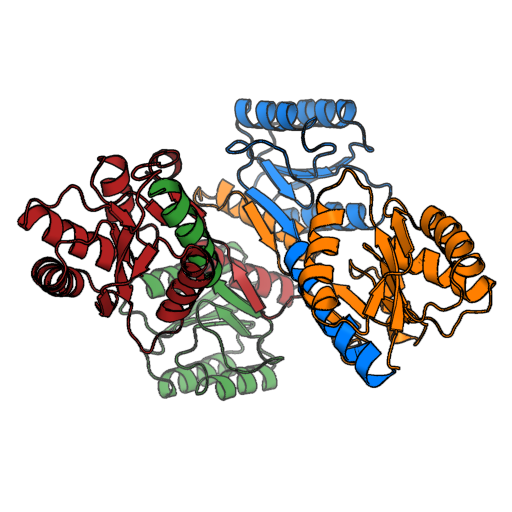6 ILE D CA 1
ATOM 3969 C C . ILE D 2 126 ? -28.38246 20.18980 -0.41961 1.000 29.17994 126 ILE D C 1
ATOM 3970 O O . ILE D 2 126 ? -29.05779 20.78042 -1.26712 1.000 30.45321 126 ILE D O 1
ATOM 3975 N N . VAL D 2 127 ? -27.05088 20.09675 -0.47777 1.000 28.06237 127 VAL D N 1
ATOM 3976 C CA . VAL D 2 127 ? -26.26651 20.88090 -1.42720 1.000 32.20707 127 VAL D CA 1
ATOM 3977 C C . VAL D 2 127 ? -25.52567 20.02601 -2.44696 1.000 30.48525 127 VAL D C 1
ATOM 3978 O O . VAL D 2 127 ? -25.04588 20.57271 -3.45018 1.000 29.39859 127 VAL D O 1
ATOM 3982 N N . ALA D 2 128 ? -25.39537 18.71630 -2.23785 1.000 26.62670 128 ALA D N 1
ATOM 3983 C CA . ALA D 2 128 ? -24.73588 17.89242 -3.24564 1.000 28.00946 128 ALA D CA 1
ATOM 3984 C C . ALA D 2 128 ? -25.18089 16.44306 -3.09738 1.000 30.48117 128 ALA D C 1
ATOM 3985 O O . ALA D 2 128 ? -25.73720 16.04105 -2.06694 1.000 27.01808 128 ALA D O 1
ATOM 3987 N N . THR D 2 129 ? -24.93788 15.66311 -4.15313 1.000 29.31371 129 THR D N 1
ATOM 3988 C CA . THR D 2 129 ? -25.10561 14.21373 -4.09453 1.000 25.82204 129 THR D CA 1
ATOM 3989 C C . THR D 2 129 ? -24.19106 13.60380 -5.14922 1.000 26.43287 129 THR D C 1
ATOM 3990 O O . THR D 2 129 ? -23.42804 14.30629 -5.81477 1.000 27.88311 129 THR D O 1
ATOM 3994 N N . ILE D 2 130 ? -24.22214 12.28203 -5.25007 1.000 27.77894 130 ILE D N 1
ATOM 3995 C CA . ILE D 2 130 ? -23.44419 11.53743 -6.24427 1.000 30.38424 130 ILE D CA 1
ATOM 3996 C C . ILE D 2 130 ? -24.43632 10.80021 -7.12941 1.000 29.15032 130 ILE D C 1
ATOM 3997 O O . ILE D 2 130 ? -25.25265 10.01693 -6.63000 1.000 28.47024 130 ILE D O 1
ATOM 4002 N N . MET D 2 131 ? -24.39512 11.07295 -8.44141 1.000 28.78687 131 MET D N 1
ATOM 4003 C CA . MET D 2 131 ? -25.28825 10.40103 -9.36461 1.000 26.81107 131 MET D CA 1
ATOM 4004 C C . MET D 2 131 ? -24.70727 9.05695 -9.76135 1.000 26.68469 131 MET D C 1
ATOM 4005 O O . MET D 2 131 ? -23.53829 8.97613 -10.14709 1.000 27.77812 131 MET D O 1
ATOM 4010 N N . GLN D 2 132 ? -25.50013 8.00429 -9.58661 1.000 26.87937 132 GLN D N 1
ATOM 4011 C CA . GLN D 2 132 ? -25.19956 6.65913 -10.06708 1.000 29.19934 132 GLN D CA 1
ATOM 4012 C C . GLN D 2 132 ? -25.85813 6.42926 -11.41425 1.000 29.23664 132 GLN D C 1
ATOM 4013 O O . GLN D 2 132 ? -26.82034 7.10756 -11.78182 1.000 31.68424 132 GLN D O 1
ATOM 4019 N N . PHE D 2 133 ? -25.37404 5.40495 -12.12421 1.000 31.58781 133 PHE D N 1
ATOM 4020 C CA . PHE D 2 133 ? -25.88119 5.06568 -13.45899 1.000 33.64921 133 PHE D CA 1
ATOM 4021 C C . PHE D 2 133 ? -26.18036 3.56824 -13.56052 1.000 35.13876 133 PHE D C 1
ATOM 4022 O O . PHE D 2 133 ? -25.55427 2.84342 -14.35202 1.000 34.30947 133 PHE D O 1
ATOM 4030 N N . PRO D 2 134 ? -27.17148 3.07688 -12.79392 1.000 34.26807 134 PRO D N 1
ATOM 4031 C CA . PRO D 2 134 ? -27.48410 1.62829 -12.82960 1.000 35.16234 134 PRO D CA 1
ATOM 4032 C C . PRO D 2 134 ? -27.89380 1.07924 -14.19967 1.000 31.87563 134 PRO D C 1
ATOM 4033 O O . PRO D 2 134 ? -27.57878 -0.08318 -14.49676 1.000 35.63075 134 PRO D O 1
ATOM 4037 N N . LYS D 2 135 ? -28.63091 1.82815 -15.01951 1.000 31.68743 135 LYS D N 1
ATOM 4038 C CA . LYS D 2 135 ? -28.99370 1.29668 -16.33608 1.000 32.69298 135 LYS D CA 1
ATOM 4039 C C . LYS D 2 135 ? -27.76000 1.05879 -17.19319 1.000 33.28732 135 LYS D C 1
ATOM 4040 O O . LYS D 2 135 ? -27.69763 0.07738 -17.94952 1.000 32.13199 135 LYS D O 1
ATOM 4046 N N . LEU D 2 136 ? -26.77008 1.94742 -17.10267 1.000 34.16729 136 LEU D N 1
ATOM 4047 C CA . LEU D 2 136 ? -25.54549 1.73296 -17.86317 1.000 32.23235 136 LEU D CA 1
ATOM 4048 C C . LEU D 2 136 ? -24.84112 0.47436 -17.38927 1.000 34.04816 136 LEU D C 1
ATOM 4049 O O . LEU D 2 136 ? -24.25858 -0.26599 -18.19087 1.000 30.80414 136 LEU D O 1
ATOM 4054 N N . MET D 2 137 ? -24.88732 0.21031 -16.07734 1.000 29.71515 137 MET D N 1
ATOM 4055 C CA . MET D 2 137 ? -24.27144 -0.99567 -15.54617 1.000 30.30252 137 MET D CA 1
ATOM 4056 C C . MET D 2 137 ? -25.00487 -2.24397 -16.01420 1.000 31.95049 137 MET D C 1
ATOM 4057 O O . MET D 2 137 ? -24.36742 -3.21036 -16.43903 1.000 30.58597 137 MET D O 1
ATOM 4062 N N . ALA D 2 138 ? -26.33930 -2.21657 -16.01543 1.000 29.85465 138 ALA D N 1
ATOM 4063 C CA . ALA D 2 138 ? -27.09618 -3.37752 -16.47845 1.000 34.36273 138 ALA D CA 1
ATOM 4064 C C . ALA D 2 138 ? -26.88205 -3.62091 -17.96982 1.000 31.15828 138 ALA D C 1
ATOM 4065 O O . ALA D 2 138 ? -26.75926 -4.77396 -18.40608 1.000 30.89516 138 ALA D O 1
ATOM 4067 N N . ARG D 2 139 ? -26.83808 -2.54854 -18.75846 1.000 30.09270 139 ARG D N 1
ATOM 4068 C CA . ARG D 2 139 ? -26.66413 -2.69219 -20.20104 1.000 32.65951 139 ARG D CA 1
ATOM 4069 C C . ARG D 2 139 ? -25.26501 -3.17317 -20.54938 1.000 29.95200 139 ARG D C 1
ATOM 4070 O O . ARG D 2 139 ? -25.09448 -3.94355 -21.50875 1.000 30.90743 139 ARG D O 1
ATOM 4078 N N . LEU D 2 140 ? -24.25982 -2.74631 -19.77551 1.000 29.21983 140 LEU D N 1
ATOM 4079 C CA . LEU D 2 140 ? -22.88173 -3.11747 -20.07010 1.000 30.66847 140 LEU D CA 1
ATOM 4080 C C . LEU D 2 140 ? -22.67258 -4.61399 -19.90443 1.000 31.01573 140 LEU D C 1
ATOM 4081 O O . LEU D 2 140 ? -21.93780 -5.24065 -20.68174 1.000 29.04615 140 LEU D O 1
ATOM 4086 N N . ALA D 2 141 ? -23.29715 -5.19924 -18.88477 1.000 30.09758 141 ALA D N 1
ATOM 4087 C CA . ALA D 2 141 ? -23.23941 -6.64237 -18.71037 1.000 30.05966 141 ALA D CA 1
ATOM 4088 C C . ALA D 2 141 ? -23.77394 -7.37419 -19.94471 1.000 30.08570 141 ALA D C 1
ATOM 4089 O O . ALA D 2 141 ? -23.17499 -8.35019 -20.40958 1.000 32.52809 141 ALA D O 1
ATOM 4091 N N . VAL D 2 142 ? -24.91694 -6.92134 -20.46980 1.000 29.77894 142 VAL D N 1
ATOM 4092 C CA . VAL D 2 142 ? -25.51023 -7.53209 -21.65937 1.000 32.79815 142 VAL D CA 1
ATOM 4093 C C . VAL D 2 142 ? -24.64108 -7.27347 -22.87825 1.000 31.11022 142 VAL D C 1
ATOM 4094 O O . VAL D 2 142 ? -24.42269 -8.16742 -23.70422 1.000 31.24850 142 VAL D O 1
ATOM 4098 N N . GLU D 2 143 ? -24.14104 -6.04292 -23.01079 1.000 30.19245 143 GLU D N 1
ATOM 4099 C CA . GLU D 2 143 ? -23.29750 -5.69067 -24.14536 1.000 31.91183 143 GLU D CA 1
ATOM 4100 C C . GLU D 2 143 ? -22.02922 -6.53430 -24.16322 1.000 29.45082 143 GLU D C 1
ATOM 4101 O O . GLU D 2 143 ? -21.62548 -7.03224 -25.22065 1.000 30.25393 143 GLU D O 1
ATOM 4107 N N . TRP D 2 144 ? -21.39742 -6.73130 -23.00043 1.000 29.25944 144 TRP D N 1
ATOM 4108 C CA . TRP D 2 144 ? -20.19381 -7.56938 -22.95967 1.000 29.41723 144 TRP D CA 1
ATOM 4109 C C . TRP D 2 144 ? -20.52366 -9.04513 -23.18050 1.000 30.14028 144 TRP D C 1
ATOM 4110 O O . TRP D 2 144 ? -19.76334 -9.76410 -23.84213 1.000 30.08085 144 TRP D O 1
ATOM 4121 N N . ALA D 2 145 ? -21.65414 -9.51925 -22.65643 1.000 30.27631 145 ALA D N 1
ATOM 4122 C CA . ALA D 2 145 ? -22.07813 -10.88201 -22.97218 1.000 31.40611 145 ALA D CA 1
ATOM 4123 C C . ALA D 2 145 ? -22.26414 -11.05811 -24.47103 1.000 31.45372 145 ALA D C 1
ATOM 4124 O O . ALA D 2 145 ? -21.93997 -12.11040 -25.02187 1.000 32.88958 145 ALA D O 1
ATOM 4126 N N . ASP D 2 146 ? -22.78631 -10.03134 -25.14322 1.000 32.26903 146 ASP D N 1
ATOM 4127 C CA . ASP D 2 146 ? -22.94996 -10.08491 -26.58904 1.000 32.91605 146 ASP D CA 1
ATOM 4128 C C . ASP D 2 146 ? -21.58826 -10.16502 -27.27160 1.000 33.16370 146 ASP D C 1
ATOM 4129 O O . ASP D 2 146 ? -21.35038 -11.04355 -28.11507 1.000 32.25416 146 ASP D O 1
ATOM 4134 N N . GLN D 2 147 ? -20.66819 -9.26242 -26.89350 1.000 32.91358 147 GLN D N 1
ATOM 4135 C CA . GLN D 2 147 ? -19.31057 -9.28749 -27.43531 1.000 32.73686 147 GLN D CA 1
ATOM 4136 C C . GLN D 2 147 ? -18.64446 -10.64742 -27.22660 1.000 32.31765 147 GLN D C 1
ATOM 4137 O O . GLN D 2 147 ? -17.97992 -11.18374 -28.13210 1.000 29.99959 147 GLN D O 1
ATOM 4143 N N . TYR D 2 148 ? -18.79799 -11.19771 -26.02390 1.000 30.53894 148 TYR D N 1
ATOM 4144 C CA . TYR D 2 148 ? -18.22165 -12.49663 -25.68130 1.000 32.38678 148 TYR D CA 1
ATOM 4145 C C . TYR D 2 148 ? -18.74667 -13.59686 -26.60583 1.000 32.10720 148 TYR D C 1
ATOM 4146 O O . TYR D 2 148 ? -17.97150 -14.37547 -27.17083 1.000 31.86572 148 TYR D O 1
ATOM 4155 N N . LEU D 2 149 ? -20.06597 -13.66695 -26.78180 1.000 32.06680 149 LEU D N 1
ATOM 4156 C CA . LEU D 2 149 ? -20.62237 -14.71490 -27.61893 1.000 34.56137 149 LEU D CA 1
ATOM 4157 C C . LEU D 2 149 ? -20.16398 -14.54606 -29.06304 1.000 35.43600 149 LEU D C 1
ATOM 4158 O O . LEU D 2 149 ? -20.05804 -15.52719 -29.79464 1.000 34.82260 149 LEU D O 1
ATOM 4163 N N . ARG D 2 150 ? -19.83417 -13.31425 -29.46720 1.000 33.63838 150 ARG D N 1
ATOM 4164 C CA . ARG D 2 150 ? -19.27501 -13.07618 -30.79079 1.000 32.81726 150 ARG D CA 1
ATOM 4165 C C . ARG D 2 150 ? -17.79152 -13.40381 -30.85450 1.000 35.08535 150 ARG D C 1
ATOM 4166 O O . ARG D 2 150 ? -17.20093 -13.32792 -31.93837 1.000 37.71652 150 ARG D O 1
ATOM 4174 N N . GLY D 2 151 ? -17.16979 -13.76030 -29.73313 1.000 32.22169 151 GLY D N 1
ATOM 4175 C CA . GLY D 2 151 ? -15.81110 -14.28631 -29.73703 1.000 32.09983 151 GLY D CA 1
ATOM 4176 C C . GLY D 2 151 ? -14.81078 -13.54128 -28.86416 1.000 33.82488 151 GLY D C 1
ATOM 4177 O O . GLY D 2 151 ? -13.66396 -14.00008 -28.74981 1.000 31.36441 151 GLY D O 1
ATOM 4178 N N . GLU D 2 152 ? -15.15517 -12.39802 -28.27243 1.000 33.17229 152 GLU D N 1
ATOM 4179 C CA . GLU D 2 152 ? -14.18358 -11.67511 -27.45555 1.000 29.15589 152 GLU D CA 1
ATOM 4180 C C . GLU D 2 152 ? -13.93986 -12.40697 -26.14256 1.000 31.96436 152 GLU D C 1
ATOM 4181 O O . GLU D 2 152 ? -14.88028 -12.88917 -25.50487 1.000 31.30044 152 GLU D O 1
ATOM 4187 N N . ARG D 2 153 ? -12.66157 -12.47583 -25.73568 1.000 31.01788 153 ARG D N 1
ATOM 4188 C CA . ARG D 2 153 ? -12.28525 -12.97361 -24.42276 1.000 30.75724 153 ARG D CA 1
ATOM 4189 C C . ARG D 2 153 ? -11.44829 -11.98501 -23.60890 1.000 36.90078 153 ARG D C 1
ATOM 4190 O O . ARG D 2 153 ? -11.18474 -12.25194 -22.42898 1.000 37.14640 153 ARG D O 1
ATOM 4198 N N . SER D 2 154 ? -11.03472 -10.85550 -24.18367 1.000 32.70767 154 SER D N 1
ATOM 4199 C CA . SER D 2 154 ? -10.24208 -9.87346 -23.44186 1.000 34.63759 154 SER D CA 1
ATOM 4200 C C . SER D 2 154 ? -11.17453 -8.90674 -22.72021 1.000 32.93142 154 SER D C 1
ATOM 4201 O O . SER D 2 154 ? -11.55664 -7.85941 -23.25323 1.000 30.53423 154 SER D O 1
ATOM 4204 N N . PHE D 2 155 ? -11.50335 -9.23645 -21.45996 1.000 33.01675 155 PHE D N 1
ATOM 4205 C CA . PHE D 2 155 ? -12.25851 -8.39074 -20.54764 1.000 30.63167 155 PHE D CA 1
ATOM 4206 C C . PHE D 2 155 ? -11.52228 -8.32921 -19.21473 1.000 31.57830 155 PHE D C 1
ATOM 4207 O O . PHE D 2 155 ? -11.09842 -9.37167 -18.69083 1.000 32.82524 155 PHE D O 1
ATOM 4215 N N . PRO D 2 156 ? -11.37625 -7.15028 -18.63033 1.000 32.12527 156 PRO D N 1
ATOM 4216 C CA . PRO D 2 156 ? -10.97559 -7.08464 -17.21900 1.000 27.76915 156 PRO D CA 1
ATOM 4217 C C . PRO D 2 156 ? -12.06844 -7.67195 -16.35099 1.000 30.30599 156 PRO D C 1
ATOM 4218 O O . PRO D 2 156 ? -13.25819 -7.51184 -16.62923 1.000 29.36208 156 PRO D O 1
ATOM 4222 N N . GLU D 2 157 ? -11.66401 -8.31791 -15.25401 1.000 30.47224 157 GLU D N 1
ATOM 4223 C CA . GLU D 2 157 ? -12.66778 -8.97383 -14.42668 1.000 34.65125 157 GLU D CA 1
ATOM 4224 C C . GLU D 2 157 ? -13.38026 -8.01716 -13.46959 1.000 34.61314 157 GLU D C 1
ATOM 4225 O O . GLU D 2 157 ? -14.59412 -8.13469 -13.26591 1.000 37.02364 157 GLU D O 1
ATOM 4231 N N . ILE D 2 158 ? -12.66603 -7.07895 -12.86435 1.000 32.40647 158 ILE D N 1
ATOM 4232 C CA . ILE D 2 158 ? -13.23531 -6.20098 -11.84508 1.000 33.76401 158 ILE D CA 1
ATOM 4233 C C . ILE D 2 158 ? -13.50049 -4.85207 -12.49809 1.000 30.16404 158 ILE D C 1
ATOM 4234 O O . ILE D 2 158 ? -12.55775 -4.14350 -12.85530 1.000 33.68088 158 ILE D O 1
ATOM 4239 N N . VAL D 2 159 ? -14.77423 -4.49762 -12.65817 1.000 27.11508 159 VAL D N 1
ATOM 4240 C CA . VAL D 2 159 ? -15.18061 -3.39607 -13.53342 1.000 32.91272 159 VAL D CA 1
ATOM 4241 C C . VAL D 2 159 ? -16.05240 -2.37633 -12.80919 1.000 33.01356 159 VAL D C 1
ATOM 4242 O O . VAL D 2 159 ? -17.28209 -2.54430 -12.71249 1.000 29.94170 159 VAL D O 1
ATOM 4246 N N . PRO D 2 160 ? -15.46795 -1.28167 -12.32487 1.000 31.88541 160 PRO D N 1
ATOM 4247 C CA . PRO D 2 160 ? -16.28294 -0.19656 -11.76777 1.000 32.74647 160 PRO D CA 1
ATOM 4248 C C . PRO D 2 160 ? -16.93280 0.61031 -12.87209 1.000 30.75081 160 PRO D C 1
ATOM 4249 O O . PRO D 2 160 ? -16.32399 0.86558 -13.91313 1.000 34.14470 160 PRO D O 1
ATOM 4253 N N . VAL D 2 161 ? -18.19859 0.96647 -12.65752 1.000 30.55920 161 VAL D N 1
ATOM 4254 C CA . VAL D 2 161 ? -18.90922 1.92247 -13.50627 1.000 27.37226 161 VAL D CA 1
ATOM 4255 C C . VAL D 2 161 ? -18.95122 3.23461 -12.73357 1.000 31.53567 161 VAL D C 1
ATOM 4256 O O . VAL D 2 161 ? -19.34557 3.24953 -11.55917 1.000 31.31662 161 VAL D O 1
ATOM 4260 N N . THR D 2 162 ? -18.54166 4.32500 -13.38220 1.000 31.82398 162 THR D N 1
ATOM 4261 C CA . THR D 2 162 ? -18.27803 5.55311 -12.65021 1.000 29.03991 162 THR D CA 1
ATOM 4262 C C . THR D 2 162 ? -19.57121 6.26046 -12.25295 1.000 31.70702 162 THR D C 1
ATOM 4263 O O . THR D 2 162 ? -20.68510 5.88513 -12.63995 1.000 30.05614 162 THR D O 1
ATOM 4267 N N . VAL D 2 163 ? -19.38871 7.30944 -11.44659 1.000 29.02387 163 VAL D N 1
ATOM 4268 C CA . VAL D 2 163 ? -20.45191 8.09400 -10.85563 1.000 30.50385 163 VAL D CA 1
ATOM 4269 C C . VAL D 2 163 ? -20.06605 9.55942 -11.02209 1.000 29.58022 163 VAL D C 1
ATOM 4270 O O . VAL D 2 163 ? -18.94525 9.88401 -11.41862 1.000 31.49043 163 VAL D O 1
ATOM 4274 N N . GLU D 2 164 ? -20.98566 10.45345 -10.65258 1.000 27.60845 164 GLU D N 1
ATOM 4275 C CA . GLU D 2 164 ? -20.81553 11.86068 -10.96407 1.000 29.88230 164 GLU D CA 1
ATOM 4276 C C . GLU D 2 164 ? -21.26534 12.75363 -9.82317 1.000 30.01235 164 GLU D C 1
ATOM 4277 O O . GLU D 2 164 ? -22.37176 12.58713 -9.30163 1.000 31.14322 164 GLU D O 1
ATOM 4283 N N . LEU D 2 165 ? -20.43048 13.73213 -9.48246 1.000 30.84785 165 LEU D N 1
ATOM 4284 C CA . LEU D 2 165 ? -20.79836 14.69828 -8.44884 1.000 29.95595 165 LEU D CA 1
ATOM 4285 C C . LEU D 2 165 ? -21.86585 15.67255 -8.94629 1.000 31.79441 165 LEU D C 1
ATOM 4286 O O . LEU D 2 165 ? -21.72377 16.28119 -10.01618 1.000 33.92145 165 LEU D O 1
ATOM 4291 N N . VAL D 2 166 ? -22.91398 15.84639 -8.13656 1.000 29.36432 166 VAL D N 1
ATOM 4292 C CA . VAL D 2 166 ? -24.00822 16.77826 -8.38857 1.000 30.12598 166 VAL D CA 1
ATOM 4293 C C . VAL D 2 166 ? -23.93946 17.89655 -7.34379 1.000 29.96437 166 VAL D C 1
ATOM 4294 O O . VAL D 2 166 ? -23.86038 17.61241 -6.15048 1.000 28.39646 166 VAL D O 1
ATOM 4298 N N . THR D 2 167 ? -23.97433 19.15909 -7.78552 1.000 31.23442 167 THR D N 1
ATOM 4299 C CA . THR D 2 167 ? -23.86444 20.29806 -6.88075 1.000 30.58656 167 THR D CA 1
ATOM 4300 C C . THR D 2 167 ? -24.85092 21.37200 -7.31414 1.000 36.68149 167 THR D C 1
ATOM 4301 O O . THR D 2 167 ? -25.56019 21.22523 -8.31895 1.000 36.40070 167 THR D O 1
ATOM 4305 N N . ARG D 2 168 ? -24.89731 22.47663 -6.55272 1.000 35.69757 168 ARG D N 1
ATOM 4306 C CA . ARG D 2 168 ? -25.72374 23.59109 -6.99987 1.000 38.69142 168 ARG D CA 1
ATOM 4307 C C . ARG D 2 168 ? -25.20329 24.20393 -8.28837 1.000 38.28877 168 ARG D C 1
ATOM 4308 O O . ARG D 2 168 ? -25.96944 24.86117 -8.98791 1.000 39.97724 168 ARG D O 1
ATOM 4316 N N . GLU D 2 169 ? -23.93354 23.98880 -8.63255 1.000 39.24054 169 GLU D N 1
ATOM 4317 C CA . GLU D 2 169 ? -23.38636 24.64632 -9.81534 1.000 41.09035 169 GLU D CA 1
ATOM 4318 C C . GLU D 2 169 ? -23.73920 23.91456 -11.10630 1.000 39.47006 169 GLU D C 1
ATOM 4319 O O . GLU D 2 169 ? -23.75274 24.53857 -12.18153 1.000 42.97978 169 GLU D O 1
ATOM 4321 N N . ASN D 2 170 ? -24.01045 22.60133 -11.04967 1.000 41.92722 170 ASN D N 1
ATOM 4322 C CA . ASN D 2 170 ? -24.33555 21.85238 -12.26275 1.000 41.68577 170 ASN D CA 1
ATOM 4323 C C . ASN D 2 170 ? -25.71707 21.20795 -12.21331 1.000 40.92154 170 ASN D C 1
ATOM 4324 O O . ASN D 2 170 ? -26.00874 20.33224 -13.02119 1.000 42.24097 170 ASN D O 1
ATOM 4329 N N . ILE D 2 171 ? -26.58735 21.64721 -11.30330 1.000 40.66945 171 ILE D N 1
ATOM 4330 C CA . ILE D 2 171 ? -27.82104 20.90930 -11.03994 1.000 43.17837 171 ILE D CA 1
ATOM 4331 C C . ILE D 2 171 ? -28.73986 20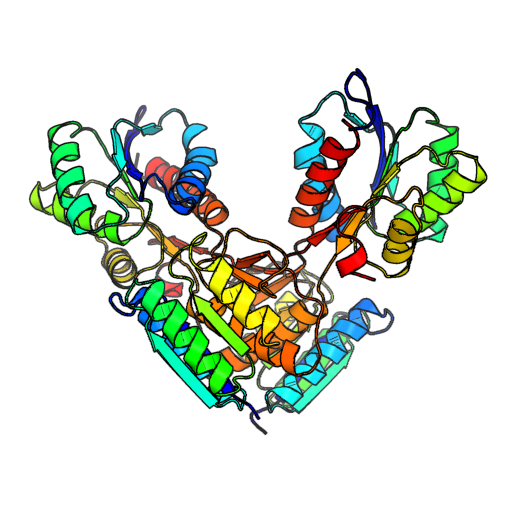.85102 -12.26505 1.000 44.38702 171 ILE D C 1
ATOM 4332 O O . ILE D 2 171 ? -29.52095 19.90069 -12.41812 1.000 46.57925 171 ILE D O 1
ATOM 4337 N N . ASP D 2 172 ? -28.67463 21.83780 -13.15470 1.000 45.20082 172 ASP D N 1
ATOM 4338 C CA . ASP D 2 172 ? -29.64314 21.83706 -14.25084 1.000 48.99818 172 ASP D CA 1
ATOM 4339 C C . ASP D 2 172 ? -29.39088 20.72315 -15.25896 1.000 48.02334 172 ASP D C 1
ATOM 4340 O O . ASP D 2 172 ? -30.29248 20.39160 -16.03594 1.000 52.71413 172 ASP D O 1
ATOM 4345 N N . LYS D 2 173 ? -28.20528 20.11523 -15.25054 1.000 45.74845 173 LYS D N 1
ATOM 4346 C CA . LYS D 2 173 ? -27.97566 18.96424 -16.11264 1.000 46.21215 173 LYS D CA 1
ATOM 4347 C C . LYS D 2 173 ? -28.85127 17.77720 -15.71447 1.000 48.19488 173 LYS D C 1
ATOM 4348 O O . LYS D 2 173 ? -29.14029 16.91915 -16.56006 1.000 47.10977 173 LYS D O 1
ATOM 4352 N N . TYR D 2 174 ? -29.32596 17.73617 -14.45935 1.000 47.25636 174 TYR D N 1
ATOM 4353 C CA . TYR D 2 174 ? -29.96066 16.54981 -13.89556 1.000 46.34513 174 TYR D CA 1
ATOM 4354 C C . TYR D 2 174 ? -31.45997 16.67176 -13.64981 1.000 49.50313 174 TYR D C 1
ATOM 4355 O O . TYR D 2 174 ? -32.08976 15.67589 -13.28648 1.000 51.31645 174 TYR D O 1
ATOM 4364 N N . THR D 2 175 ? -32.05334 17.84235 -13.81617 1.000 55.74913 175 THR D N 1
ATOM 4365 C CA . THR D 2 175 ? -33.46793 17.98444 -13.47055 1.000 59.87975 175 THR D CA 1
ATOM 4366 C C . THR D 2 175 ? -34.36819 17.57590 -14.64162 1.000 67.11772 175 THR D C 1
ATOM 4367 O O . THR D 2 175 ? -35.32151 16.80115 -14.47668 1.000 65.40728 175 THR D O 1
#

Secondary structure (DSSP, 8-state):
--EEEEEES-SSSHHHHHHHHHHHHHHHHTT-EEEEEE-TT-HHHHHHHHHHHHHTT-SEEEE--S-TTTTHHHHHHHHHHT--EEEESS--S-SSSSSEEEEE-HHHHHHHHHHHHHHHHHHH-/---EEEEEEE--TTSHHHHHHHHHHHHHHTT-TTEEEEEEEE-TT-HHHHHHHHHHHHHH-TT--EEEESSHHHHHHHHHHHHHHT-TT-EEE-SB--HHHHHHHHTT-SEEEEEE--HHHHHHHHHHHHHHHHTT-----SEEEE--EEEETTTGGGG--/---EEEEEES-SSSHHHHHHHHHHHHHHHHTT-EEEEEE-TT-HHHHHHHHHHHHHHT-SEEEE--S-TTTTHHHHHHHHHTT--EEEESS--S-SSSSSEEEEE-HHHHHHHHHHHHHHHH-/---TT-S-EEEEEEE--TT-HHHHHHHHHHHHHHTT-TTEEEEEEEE-TT-HHHHHHHHHHHHHH-TT--EEEESSHHHHHHHHHHHHHTT-TTSEEE-SB--HHHHHHHHTT-SEEEEEE--HHHHHHHHHHHHHHHHTT-----SEEEEP-EEEETTTGGGT-

Sequence (574 aa):
KGKMAIVISTLNNPWFVVLAETAKQRAEQLGYEATIFDSQNDTAKESAHFDAIIAAGYDAIIFNPTDADGSIANVKRAKEAGIPVFCVDRGINARGLAVAQIYSDNYYGGVLMGEYFVKFLKEKKAKEIPYAELLGILSAQPTWDRSNGFHSVVDQYPEFKMVAQQSAEFDRDTAYKVTEQILQAHPEIKAIWCGNDAMALGAMKACEAAGRTDIYIFGFDGAEDVINAIKEGKQIVATIMQFPKLMARLAVEWADQYLRGERSFPEIVPVTVELVTRENIDKYTAMKGKMAIVISTLNNPWFVVLAETAKQRAEQLGYEATIFDSQNDTAKESAHFDAIIAAGYDAIIFNPTDADGSIANVKRAKEAGIPVFCVDRGINARGLAVAQIYSDNYYGGVLMGEYFVKFLKEKYPDAKEIPYAELLGILSAQPTWDRSNGFHSVVDQYPEFKMVAQQSAEFDRDTAYKVTEQILQAHPEIKAIWCGNDAMALGAMKACEAAGRTDIYIFGFDGAEDVINAIKEGKQIVATIMQFPKLMARLAVEWADQYLRGERSFPEIVPVTVELVTRENIDKYT

Foldseek 3Di:
DFEEEEEFQADPDVVRVCVRVVVQVVCVVVPHHYDYQGQNLPLVSSLVVLVVCLVVPGAEYAYADSDQDSCPVSLVVCVVSVYAYEAEQDHHPDPPRHPYHYHDDPVVVVVVVVVVVCVVVVVVD/DQAAEEEEAFADPPDVLSVVQVVVVCVPPVVPPSYDHPYYYYQHLAQQSLLVVLLVVCVVCVRHQEYEYSAVSNQNSNLVNCVVVVNQRHAYEHEEPDPVLLVCCQVDGNDFKYKHDDVVVVVVVVVVVVVVVVVPDDDDDPDDDDDIGIDGNVCSVVVVD/DVFEEEEEFAADPDVVRVCVRVVVQVVCVVVPHHYDYQGNHLPLVSVLVVLVVCLVVPGQEYEDADSDQASCPVSLQVCVVSVYAYEYEQDHHPDPPRHPYHYHDCVVVVVVVVVVVVVVVVD/DPCVPQQAAEEEEAFADPPDPLRCVQVVVVCVPCVVPVSYHHPYYYYLHLAQCSLLVVLLVCCVVCVRHQEYEYSAVSSQNSNLVNCVVVVNQRRAYEHEALDVVLLVCCQVVGSDFKYKHDDVVVVVVVVVVVVVVVVVPDDDDDDDDDDDIGMGGNVPSVVRD